Protein AF-0000000071368408 (afdb_homodimer)

Organism: Carassius auratus (NCBI:txid7957)

Secondary structure (DSSP, 8-state):
-------------------HHHHHHHHHHHHHHHTT-S-----GGG-EEEEETTT--EEEEGGGEEEEEGGGTEEEES---TTEEEEEEEEEE-SGGGTTEEEEEEEETTT--EEEEEEEE--GGGGGGBTSEEEEGGGEEEEETTTTEEEEGGG-----SSS---HHHHHHHHHHHHHHHHHHHHHHHHHHHHHH-/-------------------HHHHHHHHHHHHHHHTT-S-----GGG-EEEEETTT--EEEEGGGEEEEEGGGTEEEES---TTEEEEEEEEEE-SGGGTTEEEEEEEETTT--EEEEEEEE--GGGGGGBTSEEEEGGGEEEEETTTTEEEEGGG-----SSS---HHHHHHHHHHHHHHHHHHHHHHHHHHHHHH-

Nearest PDB structures (foldseek):
  7sfz-assembly1_A  TM=9.443E-01  e=4.362E-08  Homo sapiens
  7sfz-assembly2_C  TM=9.303E-01  e=8.200E-08  Homo sapiens
  7sfz-assembly3_E  TM=9.401E-01  e=2.053E-07  Homo sapiens
  7tny-assembly1_A  TM=5.990E-01  e=5.970E-04  Homo sapiens
  5jbg-assembly1_A  TM=5.784E-01  e=4.710E-03  Gallus gallus

InterPro domains:
  IPR004910 Yippee/Mis18/Cereblon [PF03226] (48-154)
  IPR034752 Mis18 domain [PS51793] (47-145)

pLDDT: mean 78.86, std 23.06, range [21.53, 98.81]

Solvent-accessible surface area (backbone atoms only — not comparable to full-atom values): 21659 Å² total; per-residue (Å²): 135,84,78,76,75,76,73,69,76,75,75,73,74,72,76,64,76,87,62,68,63,58,45,47,52,46,34,53,38,47,47,29,54,70,67,61,64,50,79,59,83,77,63,52,61,73,34,32,38,32,18,34,59,88,48,32,42,60,38,34,42,50,87,27,40,53,17,54,41,76,93,72,43,21,37,33,24,80,46,64,24,88,41,50,39,72,46,85,62,76,40,74,31,83,61,71,97,48,37,68,18,31,28,24,49,22,24,34,64,80,72,61,46,78,42,34,37,32,34,72,43,54,48,78,87,48,48,73,50,46,79,29,42,31,37,35,22,86,46,28,29,25,40,31,60,68,77,58,43,76,41,55,35,69,80,54,83,54,59,54,60,56,68,79,64,44,64,66,54,44,49,52,50,41,49,54,48,49,52,51,44,51,52,45,52,53,50,44,50,54,50,55,53,51,73,71,96,135,83,78,76,75,77,72,68,76,75,74,73,73,72,76,64,76,88,62,69,60,57,47,47,50,45,34,52,39,48,46,28,54,71,66,63,64,49,79,61,84,77,64,53,60,73,31,32,39,31,18,35,60,88,48,32,41,60,38,34,41,52,89,27,41,56,18,54,40,75,95,73,44,22,37,33,24,79,48,63,22,89,41,49,40,75,45,85,62,78,42,74,33,83,60,71,97,50,38,67,18,31,29,24,48,23,25,33,66,80,73,61,46,78,42,33,37,32,34,72,44,54,48,76,87,48,48,72,50,45,79,30,42,32,36,35,22,87,46,26,31,27,41,30,60,67,77,58,43,76,40,56,34,68,79,53,83,54,59,53,61,62,60,79,64,44,65,67,55,44,50,52,50,42,49,55,49,50,52,51,44,50,53,43,52,53,50,45,51,54,51,54,52,51,71,71,95

Structure (mmCIF, N/CA/C/O backbone):
data_AF-0000000071368408-model_v1
#
loop_
_entity.id
_entity.type
_entity.pdbx_description
1 polymer 'Protein Mis18-beta-like'
#
loop_
_atom_site.group_PDB
_atom_site.id
_atom_site.type_symbol
_atom_site.label_atom_id
_atom_site.label_alt_id
_atom_site.label_comp_id
_atom_site.label_asym_id
_atom_site.label_entity_id
_atom_site.label_seq_id
_atom_site.pdbx_PDB_ins_code
_atom_site.Cartn_x
_atom_site.Cartn_y
_atom_site.Cartn_z
_atom_site.occupancy
_atom_site.B_iso_or_equiv
_atom_site.auth_seq_id
_atom_site.auth_comp_id
_atom_site.auth_asym_id
_atom_site.auth_atom_id
_atom_site.pdbx_PDB_model_num
ATOM 1 N N . MET A 1 1 ? 23.359 -51.781 34 1 26.75 1 MET A N 1
ATOM 2 C CA . MET A 1 1 ? 22.469 -50.625 33.812 1 26.75 1 MET A CA 1
ATOM 3 C C . MET A 1 1 ? 22.125 -50.438 32.344 1 26.75 1 MET A C 1
ATOM 5 O O . MET A 1 1 ? 23.016 -50.219 31.516 1 26.75 1 MET A O 1
ATOM 9 N N . SER A 1 2 ? 21.125 -51.125 31.891 1 25.2 2 SER A N 1
ATOM 10 C CA . SER A 1 2 ? 20.625 -51.438 30.562 1 25.2 2 SER A CA 1
ATOM 11 C C . SER A 1 2 ? 20.188 -50.188 29.812 1 25.2 2 SER A C 1
ATOM 13 O O . SER A 1 2 ? 19.438 -49.375 30.359 1 25.2 2 SER A O 1
ATOM 15 N N . ASN A 1 3 ? 21.078 -49.688 29 1 25.66 3 ASN A N 1
ATOM 16 C CA . ASN A 1 3 ? 21.031 -48.531 28.125 1 25.66 3 ASN A CA 1
ATOM 17 C C . ASN A 1 3 ? 19.828 -48.594 27.172 1 25.66 3 ASN A C 1
ATOM 19 O O . ASN A 1 3 ? 19.781 -49.438 26.297 1 25.66 3 ASN A O 1
ATOM 23 N N . SER A 1 4 ? 18.672 -48.469 27.672 1 25.7 4 SER A N 1
ATOM 24 C CA . SER A 1 4 ? 17.453 -48.562 26.875 1 25.7 4 SER A CA 1
ATOM 25 C C . SER A 1 4 ? 17.469 -47.625 25.688 1 25.7 4 SER A C 1
ATOM 27 O O . SER A 1 4 ? 17.859 -46.469 25.812 1 25.7 4 SER A O 1
ATOM 29 N N . THR A 1 5 ? 17.734 -48.156 24.531 1 21.59 5 THR A N 1
ATOM 30 C CA . THR A 1 5 ? 17.734 -47.719 23.141 1 21.59 5 THR A CA 1
ATOM 31 C C . THR A 1 5 ? 16.438 -47 22.797 1 21.59 5 THR A C 1
ATOM 33 O O . THR A 1 5 ? 15.375 -47.594 22.75 1 21.59 5 THR A O 1
ATOM 36 N N . ARG A 1 6 ? 16.188 -45.906 23.469 1 26.97 6 ARG A N 1
ATOM 37 C CA . ARG A 1 6 ? 14.969 -45.156 23.125 1 26.97 6 ARG A CA 1
ATOM 38 C C . ARG A 1 6 ? 14.82 -45.031 21.625 1 26.97 6 ARG A C 1
ATOM 40 O O . ARG A 1 6 ? 15.68 -44.469 20.953 1 26.97 6 ARG A O 1
ATOM 47 N N . SER A 1 7 ? 14.383 -46.062 20.922 1 22.02 7 SER A N 1
ATOM 48 C CA . SER A 1 7 ? 14.133 -46.156 19.484 1 22.02 7 SER A CA 1
ATOM 49 C C . SER A 1 7 ? 13.289 -44.969 19.016 1 22.02 7 SER A C 1
ATOM 51 O O . SER A 1 7 ? 12.203 -44.719 19.547 1 22.02 7 SER A O 1
ATOM 53 N N . PHE A 1 8 ? 13.898 -43.938 18.766 1 23.44 8 PHE A N 1
ATOM 54 C CA . PHE A 1 8 ? 13.211 -42.75 18.25 1 23.44 8 PHE A CA 1
ATOM 55 C C . PHE A 1 8 ? 12.422 -43.125 16.984 1 23.44 8 PHE A C 1
ATOM 57 O O . PHE A 1 8 ? 12.938 -43.781 16.094 1 23.44 8 PHE A O 1
ATOM 64 N N . PRO A 1 9 ? 11.148 -43.375 17.125 1 24.62 9 PRO A N 1
ATOM 65 C CA . PRO A 1 9 ? 10.391 -43.781 15.945 1 24.62 9 PRO A CA 1
ATOM 66 C C . PRO A 1 9 ? 10.688 -42.906 14.727 1 24.62 9 PRO A C 1
ATOM 68 O O . PRO A 1 9 ? 11.023 -41.719 14.883 1 24.62 9 PRO A O 1
ATOM 71 N N . GLU A 1 10 ? 11.352 -43.469 13.75 1 22.92 10 GLU A N 1
ATOM 72 C CA . GLU A 1 10 ? 11.609 -42.906 12.43 1 22.92 10 GLU A CA 1
ATOM 73 C C . GLU A 1 10 ? 10.344 -42.312 11.836 1 22.92 10 GLU A C 1
ATOM 75 O O . GLU A 1 10 ? 9.352 -43 11.609 1 22.92 10 GLU A O 1
ATOM 80 N N . ILE A 1 11 ? 9.922 -41.281 12.344 1 25.25 11 ILE A N 1
ATOM 81 C CA . ILE A 1 11 ? 8.805 -40.594 11.68 1 25.25 11 ILE A CA 1
ATOM 82 C C . ILE A 1 11 ? 9.102 -40.469 10.188 1 25.25 11 ILE A C 1
ATOM 84 O O . ILE A 1 11 ? 10.023 -39.75 9.789 1 25.25 11 ILE A O 1
ATOM 88 N N . SER A 1 12 ? 9.125 -41.594 9.453 1 22.86 12 SER A N 1
ATOM 89 C CA . SER A 1 12 ? 9.18 -41.562 7.996 1 22.86 12 SER A CA 1
ATOM 90 C C . SER A 1 12 ? 8.305 -40.469 7.422 1 22.86 12 SER A C 1
ATOM 92 O O . SER A 1 12 ? 7.09 -40.469 7.629 1 22.86 12 SER A O 1
ATOM 94 N N . TYR A 1 13 ? 8.766 -39.375 7.449 1 22.16 13 TYR A N 1
ATOM 95 C CA . TYR A 1 13 ? 8.125 -38.25 6.762 1 22.16 13 TYR A CA 1
ATOM 96 C C . TYR A 1 13 ? 7.781 -38.625 5.324 1 22.16 13 TYR A C 1
ATOM 98 O O . TYR A 1 13 ? 8.672 -38.75 4.48 1 22.16 13 TYR A O 1
ATOM 106 N N . VAL A 1 14 ? 6.91 -39.594 5.094 1 26.41 14 VAL A N 1
ATOM 107 C CA . VAL A 1 14 ? 6.379 -39.844 3.756 1 26.41 14 VAL A CA 1
ATOM 108 C C . VAL A 1 14 ? 5.98 -38.5 3.119 1 26.41 14 VAL A C 1
ATOM 110 O O . VAL A 1 14 ? 5.105 -37.812 3.627 1 26.41 14 VAL A O 1
ATOM 113 N N . ILE A 1 15 ? 6.859 -37.75 2.652 1 27.84 15 ILE A N 1
ATOM 114 C CA . ILE A 1 15 ? 6.676 -36.688 1.694 1 27.84 15 ILE A CA 1
ATOM 115 C C . ILE A 1 15 ? 5.625 -37.062 0.66 1 27.84 15 ILE A C 1
ATOM 117 O O . ILE A 1 15 ? 5.867 -37.938 -0.178 1 27.84 15 ILE A O 1
ATOM 121 N N . GLY A 1 16 ? 4.438 -37.375 1.048 1 26.55 16 GLY A N 1
ATOM 122 C CA . GLY A 1 16 ? 3.408 -37.75 0.092 1 26.55 16 GLY A CA 1
ATOM 123 C C . GLY A 1 16 ? 3.369 -36.875 -1.131 1 26.55 16 GLY A C 1
ATOM 124 O O . GLY A 1 16 ? 3.922 -35.781 -1.117 1 26.55 16 GLY A O 1
ATOM 125 N N . PRO A 1 17 ? 3.096 -37.438 -2.381 1 30.09 17 PRO A N 1
ATOM 126 C CA . PRO A 1 17 ? 3.068 -36.781 -3.689 1 30.09 17 PRO A CA 1
ATOM 127 C C . PRO A 1 17 ? 2.455 -35.375 -3.633 1 30.09 17 PRO A C 1
ATOM 129 O O . PRO A 1 17 ? 1.68 -35.062 -2.721 1 30.09 17 PRO A O 1
ATOM 132 N N . CYS A 1 18 ? 3.037 -34.25 -3.869 1 34.28 18 CYS A N 1
ATOM 133 C CA . CYS A 1 18 ? 2.494 -32.906 -4.16 1 34.28 18 CYS A CA 1
ATOM 134 C C . CYS A 1 18 ? 1.058 -33 -4.656 1 34.28 18 CYS A C 1
ATOM 136 O O . CYS A 1 18 ? 0.798 -33.594 -5.711 1 34.28 18 CYS A O 1
ATOM 138 N N . ASP A 1 19 ? -0.09 -33.188 -3.926 1 36.44 19 ASP A N 1
ATOM 139 C CA . ASP A 1 19 ? -1.472 -33.625 -4.109 1 36.44 19 ASP A CA 1
ATOM 140 C C . ASP A 1 19 ? -2.152 -32.844 -5.223 1 36.44 19 ASP A C 1
ATOM 142 O O . ASP A 1 19 ? -2.031 -31.609 -5.277 1 36.44 19 ASP A O 1
ATOM 146 N N . SER A 1 20 ? -2.42 -33.219 -6.605 1 43.31 20 SER A N 1
ATOM 147 C CA . SER A 1 20 ? -3.223 -32.875 -7.781 1 43.31 20 SER A CA 1
ATOM 148 C C . SER A 1 20 ? -4.414 -32.031 -7.406 1 43.31 20 SER A C 1
ATOM 150 O O . SER A 1 20 ? -4.816 -31.141 -8.172 1 43.31 20 SER A O 1
ATOM 152 N N . THR A 1 21 ? -4.836 -32.188 -6.199 1 45.88 21 THR A N 1
ATOM 153 C CA . THR A 1 21 ? -6.074 -31.516 -5.836 1 45.88 21 THR A CA 1
ATOM 154 C C . THR A 1 21 ? -5.828 -30.031 -5.605 1 45.88 21 THR A C 1
ATOM 156 O O . THR A 1 21 ? -6.672 -29.188 -5.941 1 45.88 21 THR A O 1
ATOM 159 N N . GLN A 1 22 ? -4.688 -29.75 -5.004 1 48.91 22 GLN A N 1
ATOM 160 C CA . GLN A 1 22 ? -4.469 -28.328 -4.727 1 48.91 22 GLN A CA 1
ATOM 161 C C . GLN A 1 22 ? -4.227 -27.547 -6.012 1 48.91 22 GLN A C 1
ATOM 163 O O . GLN A 1 22 ? -4.734 -26.438 -6.176 1 48.91 22 GLN A O 1
ATOM 168 N N . ILE A 1 23 ? -3.461 -28.188 -6.926 1 51.56 23 ILE A N 1
ATOM 169 C CA . ILE A 1 23 ? -3.184 -27.5 -8.18 1 51.56 23 ILE A CA 1
ATOM 170 C C . ILE A 1 23 ? -4.473 -27.344 -8.984 1 51.56 23 ILE A C 1
ATOM 172 O O . ILE A 1 23 ? -4.711 -26.312 -9.594 1 51.56 23 ILE A O 1
ATOM 176 N N . SER A 1 24 ? -5.215 -28.469 -8.883 1 54.53 24 SER A N 1
ATOM 177 C CA . SER A 1 24 ? -6.477 -28.359 -9.609 1 54.53 24 SER A CA 1
ATOM 178 C C . SER A 1 24 ? -7.32 -27.203 -9.07 1 54.53 24 SER A C 1
ATOM 180 O O . SER A 1 24 ? -7.922 -26.453 -9.844 1 54.53 24 SER A O 1
ATOM 182 N N . SER A 1 25 ? -7.258 -27.156 -7.734 1 58.44 25 SER A N 1
ATOM 183 C CA . SER A 1 25 ? -8.055 -26.094 -7.141 1 58.44 25 SER A CA 1
ATOM 184 C C . SER A 1 25 ? -7.484 -24.719 -7.496 1 58.44 25 SER A C 1
ATOM 186 O O . SER A 1 25 ? -8.234 -23.781 -7.797 1 58.44 25 SER A O 1
ATOM 188 N N . ILE A 1 26 ? -6.203 -24.703 -7.637 1 61.28 26 ILE A N 1
ATOM 189 C CA . ILE A 1 26 ? -5.574 -23.438 -8 1 61.28 26 ILE A CA 1
ATOM 190 C C . ILE A 1 26 ? -5.855 -23.125 -9.469 1 61.28 26 ILE A C 1
ATOM 192 O O . ILE A 1 26 ? -6.191 -22 -9.82 1 61.28 26 ILE A O 1
ATOM 196 N N . ALA A 1 27 ? -5.789 -24.234 -10.258 1 62.28 27 ALA A N 1
ATOM 197 C CA . ALA A 1 27 ? -6.059 -24.062 -11.68 1 62.28 27 ALA A CA 1
ATOM 198 C C . ALA A 1 27 ? -7.469 -23.547 -11.914 1 62.28 27 ALA A C 1
ATOM 200 O O . ALA A 1 27 ? -7.68 -22.641 -12.734 1 62.28 27 ALA A O 1
ATOM 201 N N . ASP A 1 28 ? -8.32 -24.141 -11.211 1 62.59 28 ASP A N 1
ATOM 202 C CA . ASP A 1 28 ? -9.711 -23.719 -11.375 1 62.59 28 ASP A CA 1
ATOM 203 C C . ASP A 1 28 ? -9.922 -22.281 -10.922 1 62.59 28 ASP A C 1
ATOM 205 O O . ASP A 1 28 ? -10.633 -21.516 -11.562 1 62.59 28 ASP A O 1
ATOM 209 N N . GLN A 1 29 ? -9.211 -22 -9.914 1 61.94 29 GLN A N 1
ATOM 210 C CA . GLN A 1 29 ? -9.328 -20.656 -9.375 1 61.94 29 GLN A CA 1
ATOM 211 C C . GLN A 1 29 ? -8.664 -19.625 -10.297 1 61.94 29 GLN A C 1
ATOM 213 O O . GLN A 1 29 ? -9.227 -18.562 -10.555 1 61.94 29 GLN A O 1
ATOM 218 N N . LEU A 1 30 ? -7.688 -20.078 -10.781 1 65.38 30 LEU A N 1
ATOM 219 C CA . LEU A 1 30 ? -6.953 -19.203 -11.68 1 65.38 30 LEU A CA 1
ATOM 220 C C . LEU A 1 30 ? -7.711 -18.984 -12.984 1 65.38 30 LEU A C 1
ATOM 222 O O . LEU A 1 30 ? -7.738 -17.875 -13.516 1 65.38 30 LEU A O 1
ATOM 226 N N . ARG A 1 31 ? -8.289 -20.047 -13.305 1 62.97 31 ARG A N 1
ATOM 227 C CA . ARG A 1 31 ? -9.117 -19.938 -14.5 1 62.97 31 ARG A CA 1
ATOM 228 C C . ARG A 1 31 ? -10.297 -19 -14.25 1 62.97 31 ARG A C 1
ATOM 230 O O . ARG A 1 31 ? -10.648 -18.188 -15.109 1 62.97 31 ARG A O 1
ATOM 237 N N . ALA A 1 32 ? -10.805 -19.109 -13.102 1 61.5 32 ALA A N 1
ATOM 238 C CA . ALA A 1 32 ? -11.945 -18.266 -12.766 1 61.5 32 ALA A CA 1
ATOM 239 C C . ALA A 1 32 ? -11.539 -16.797 -12.695 1 61.5 32 ALA A C 1
ATOM 241 O O . ALA A 1 32 ? -12.281 -15.914 -13.148 1 61.5 32 ALA A O 1
ATOM 242 N N . VAL A 1 33 ? -10.391 -16.562 -12.195 1 60.81 33 VAL A N 1
ATOM 243 C CA . VAL A 1 33 ? -9.875 -15.195 -12.094 1 60.81 33 VAL A CA 1
ATOM 244 C C . VAL A 1 33 ? -9.539 -14.664 -13.484 1 60.81 33 VAL A C 1
ATOM 246 O O . VAL A 1 33 ? -9.875 -13.531 -13.82 1 60.81 33 VAL A O 1
ATOM 249 N N . LYS A 1 34 ? -9.047 -15.539 -14.203 1 57.88 34 LYS A N 1
ATOM 250 C CA . LYS A 1 34 ? -8.656 -15.141 -15.547 1 57.88 34 LYS A CA 1
ATOM 251 C C . LYS A 1 34 ? -9.883 -14.867 -16.422 1 57.88 34 LYS A C 1
ATOM 253 O O . LYS A 1 34 ? -9.867 -13.953 -17.25 1 57.88 34 LYS A O 1
ATOM 258 N N . ASP A 1 35 ? -10.844 -15.641 -16.188 1 57.38 35 ASP A N 1
ATOM 259 C CA . ASP A 1 35 ? -12.039 -15.516 -17.016 1 57.38 35 ASP A CA 1
ATOM 260 C C . ASP A 1 35 ? -12.961 -14.422 -16.484 1 57.38 35 ASP A C 1
ATOM 262 O O . ASP A 1 35 ? -14 -14.141 -17.078 1 57.38 35 ASP A O 1
ATOM 266 N N . GLY A 1 36 ? -12.5 -13.766 -15.477 1 51.91 36 GLY A N 1
ATOM 267 C CA . GLY A 1 36 ? -13.32 -12.695 -14.938 1 51.91 36 GLY A CA 1
ATOM 268 C C . GLY A 1 36 ? -14.594 -13.188 -14.273 1 51.91 36 GLY A C 1
ATOM 269 O O . GLY A 1 36 ? -15.547 -12.43 -14.094 1 51.91 36 GLY A O 1
ATOM 270 N N . GLU A 1 37 ? -14.734 -14.406 -14.203 1 53.28 37 GLU A N 1
ATOM 271 C CA . GLU A 1 37 ? -15.945 -14.984 -13.633 1 53.28 37 GLU A CA 1
ATOM 272 C C . GLU A 1 37 ? -15.953 -14.867 -12.117 1 53.28 37 GLU A C 1
ATOM 274 O O . GLU A 1 37 ? -17.016 -14.852 -11.492 1 53.28 37 GLU A O 1
ATOM 279 N N . ALA A 1 38 ? -14.836 -14.938 -11.594 1 48.28 38 ALA A N 1
ATOM 280 C CA . ALA A 1 38 ? -14.797 -14.945 -10.133 1 48.28 38 ALA A CA 1
ATOM 281 C C . ALA A 1 38 ? -14.969 -13.539 -9.57 1 48.28 38 ALA A C 1
ATOM 283 O O . ALA A 1 38 ? -14.273 -12.609 -9.984 1 48.28 38 ALA A O 1
ATOM 284 N N . CYS A 1 39 ? -16.25 -13.188 -9.219 1 48.72 39 CYS A N 1
ATOM 285 C CA . CYS A 1 39 ? -16.5 -11.93 -8.539 1 48.72 39 CYS A CA 1
ATOM 286 C C . CYS A 1 39 ? -15.656 -11.805 -7.273 1 48.72 39 CYS A C 1
ATOM 288 O O . CYS A 1 39 ? -15.797 -12.602 -6.348 1 48.72 39 CYS A O 1
ATOM 290 N N . THR A 1 40 ? -14.445 -11.492 -7.406 1 55.38 40 THR A N 1
ATOM 291 C CA . THR A 1 40 ? -13.602 -11.406 -6.223 1 55.38 40 THR A CA 1
ATOM 292 C C . THR A 1 40 ? -13.883 -10.125 -5.449 1 55.38 40 THR A C 1
ATOM 294 O O . THR A 1 40 ? -13.922 -9.039 -6.031 1 55.38 40 THR A O 1
ATOM 297 N N . VAL A 1 41 ? -14.797 -10.273 -4.395 1 62 41 VAL A N 1
ATOM 298 C CA . VAL A 1 41 ? -14.914 -9.156 -3.459 1 62 41 VAL A CA 1
ATOM 299 C C . VAL A 1 41 ? -13.531 -8.766 -2.947 1 62 41 VAL A C 1
ATOM 301 O O . VAL A 1 41 ? -12.797 -9.602 -2.428 1 62 41 VAL A O 1
ATOM 304 N N . ILE A 1 42 ? -13.18 -7.648 -3.426 1 68 42 ILE A N 1
ATOM 305 C CA . ILE A 1 42 ? -11.883 -7.152 -2.984 1 68 42 ILE A CA 1
ATOM 306 C C . ILE A 1 42 ? -12.039 -6.387 -1.673 1 68 42 ILE A C 1
ATOM 308 O O . ILE A 1 42 ? -12.883 -5.492 -1.567 1 68 42 ILE A O 1
ATOM 312 N N . ASP A 1 43 ? -11.484 -6.883 -0.645 1 69.5 43 ASP A N 1
ATOM 313 C CA . ASP A 1 43 ? -11.367 -6.113 0.592 1 69.5 43 ASP A CA 1
ATOM 314 C C . ASP A 1 43 ? -10.102 -5.266 0.593 1 69.5 43 ASP A C 1
ATOM 316 O O . ASP A 1 43 ? -9.023 -5.746 0.95 1 69.5 43 ASP A O 1
ATOM 320 N N . PHE A 1 44 ? -10.219 -4.062 0.284 1 74.94 44 PHE A N 1
ATOM 321 C CA . PHE A 1 44 ? -9.094 -3.141 0.154 1 74.94 44 PHE A CA 1
ATOM 322 C C . PHE A 1 44 ? -8.469 -2.855 1.514 1 74.94 44 PHE A C 1
ATOM 324 O O . PHE A 1 44 ? -7.305 -2.463 1.597 1 74.94 44 PHE A O 1
ATOM 331 N N . ARG A 1 45 ? -9.156 -3.035 2.611 1 74.38 45 ARG A N 1
ATOM 332 C CA . ARG A 1 45 ? -8.672 -2.771 3.963 1 74.38 45 ARG A CA 1
ATOM 333 C C . ARG A 1 45 ? -7.496 -3.68 4.305 1 74.38 45 ARG A C 1
ATOM 335 O O . ARG A 1 45 ? -6.613 -3.295 5.074 1 74.38 45 ARG A O 1
ATOM 342 N N . ASN A 1 46 ? -7.574 -4.852 3.654 1 83.12 46 ASN A N 1
ATOM 343 C CA . ASN A 1 46 ? -6.559 -5.848 3.965 1 83.12 46 ASN A CA 1
ATOM 344 C C . ASN A 1 46 ? -5.488 -5.918 2.879 1 83.12 46 ASN A C 1
ATOM 346 O O . ASN A 1 46 ? -4.746 -6.898 2.795 1 83.12 46 ASN A O 1
ATOM 350 N N . CYS A 1 47 ? -5.328 -4.852 2.191 1 91 47 CYS A N 1
ATOM 351 C CA . CYS A 1 47 ? -4.348 -4.832 1.113 1 91 47 CYS A CA 1
ATOM 352 C C . CYS A 1 47 ? -2.934 -4.711 1.666 1 91 47 CYS A C 1
ATOM 354 O O . CYS A 1 47 ? -2.73 -4.152 2.744 1 91 47 CYS A O 1
ATOM 356 N N . SER A 1 48 ? -2.035 -5.34 0.963 1 95.81 48 SER A N 1
ATOM 357 C CA . SER A 1 48 ? -0.615 -5.242 1.285 1 95.81 48 SER A CA 1
ATOM 358 C C . SER A 1 48 ? 0.211 -4.91 0.048 1 95.81 48 SER A C 1
ATOM 360 O O . SER A 1 48 ? -0.206 -5.191 -1.078 1 95.81 48 SER A O 1
ATOM 362 N N . VAL A 1 49 ? 1.297 -4.211 0.322 1 98.06 49 VAL A N 1
ATOM 363 C CA . VAL A 1 49 ? 2.254 -3.885 -0.731 1 98.06 49 VAL A CA 1
ATOM 364 C C . VAL A 1 49 ? 3.482 -4.785 -0.608 1 98.06 49 VAL A C 1
ATOM 366 O O . VAL A 1 49 ? 4.016 -4.973 0.488 1 98.06 49 VAL A O 1
ATOM 369 N N . LEU A 1 50 ? 3.908 -5.391 -1.724 1 98.75 50 LEU A N 1
ATOM 370 C CA . LEU A 1 50 ? 5.051 -6.297 -1.776 1 98.75 50 LEU A CA 1
ATOM 371 C C . LEU A 1 50 ? 6.328 -5.543 -2.117 1 98.75 50 LEU A C 1
ATOM 373 O O . LEU A 1 50 ? 6.418 -4.902 -3.166 1 98.75 50 LEU A O 1
ATOM 377 N N . GLN A 1 51 ? 7.297 -5.734 -1.212 1 98.75 51 GLN A N 1
ATOM 378 C CA . GLN A 1 51 ? 8.547 -5 -1.383 1 98.75 51 GLN A CA 1
ATOM 379 C C . GLN A 1 51 ? 9.742 -5.949 -1.43 1 98.75 51 GLN A C 1
ATOM 381 O O . GLN A 1 51 ? 9.766 -6.953 -0.715 1 98.75 51 GLN A O 1
ATOM 386 N N . CYS A 1 52 ? 10.703 -5.566 -2.281 1 98.69 52 CYS A N 1
ATOM 387 C CA . CYS A 1 52 ? 11.984 -6.25 -2.268 1 98.69 52 CYS A CA 1
ATOM 388 C C . CYS A 1 52 ? 12.633 -6.172 -0.891 1 98.69 52 CYS A C 1
ATOM 390 O O . CYS A 1 52 ? 12.758 -5.086 -0.319 1 98.69 52 CYS A O 1
ATOM 392 N N . MET A 1 53 ? 13.102 -7.281 -0.477 1 98.06 53 MET A N 1
ATOM 393 C CA . MET A 1 53 ? 13.656 -7.32 0.872 1 98.06 53 MET A CA 1
ATOM 394 C C . MET A 1 53 ? 14.992 -6.582 0.93 1 98.06 53 MET A C 1
ATOM 396 O O . MET A 1 53 ? 15.359 -6.043 1.975 1 98.06 53 MET A O 1
ATOM 400 N N . THR A 1 54 ? 15.688 -6.531 -0.137 1 97.56 54 THR A N 1
ATOM 401 C CA . THR A 1 54 ? 17.031 -5.969 -0.181 1 97.56 54 THR A CA 1
ATOM 402 C C . THR A 1 54 ? 16.984 -4.449 -0.288 1 97.56 54 THR A C 1
ATOM 404 O O . THR A 1 54 ? 17.734 -3.748 0.386 1 97.56 54 THR A O 1
ATOM 407 N N . CYS A 1 55 ? 16.016 -3.914 -1.048 1 97.81 55 CYS A N 1
ATOM 408 C CA . CYS A 1 55 ? 16.125 -2.49 -1.342 1 97.81 55 CYS A CA 1
ATOM 409 C C . CYS A 1 55 ? 14.773 -1.796 -1.187 1 97.81 55 CYS A C 1
ATOM 411 O O . CYS A 1 55 ? 14.641 -0.609 -1.49 1 97.81 55 CYS A O 1
ATOM 413 N N . ASN A 1 56 ? 13.773 -2.455 -0.828 1 98.19 56 ASN A N 1
ATOM 414 C CA . ASN A 1 56 ? 12.438 -1.966 -0.504 1 98.19 56 ASN A CA 1
ATOM 415 C C . ASN A 1 56 ? 11.688 -1.503 -1.753 1 98.19 56 ASN A C 1
ATOM 417 O O . ASN A 1 56 ? 10.602 -0.94 -1.656 1 98.19 56 ASN A O 1
ATOM 421 N N . THR A 1 57 ? 12.219 -1.763 -2.939 1 98.25 57 THR A N 1
ATOM 422 C CA . THR A 1 57 ? 11.492 -1.469 -4.168 1 98.25 57 THR A CA 1
ATOM 423 C C . THR A 1 57 ? 10.141 -2.186 -4.18 1 98.25 57 THR A C 1
ATOM 425 O O . THR A 1 57 ? 10.055 -3.354 -3.799 1 98.25 57 THR A O 1
ATOM 428 N N . VAL A 1 58 ? 9.094 -1.426 -4.535 1 98.69 58 VAL A N 1
ATOM 429 C CA . VAL A 1 58 ? 7.773 -2.045 -4.621 1 98.69 58 VAL A CA 1
ATOM 430 C C . VAL A 1 58 ? 7.711 -2.959 -5.844 1 98.69 58 VAL A C 1
ATOM 432 O O . VAL A 1 58 ? 7.969 -2.523 -6.969 1 98.69 58 VAL A O 1
ATOM 435 N N . LEU A 1 59 ? 7.289 -4.215 -5.617 1 98.75 59 LEU A N 1
ATOM 436 C CA . LEU A 1 59 ? 7.242 -5.219 -6.672 1 98.75 59 LEU A CA 1
ATOM 437 C C . LEU A 1 59 ? 5.809 -5.465 -7.129 1 98.75 59 LEU A C 1
ATOM 439 O O . LEU A 1 59 ? 5.578 -5.992 -8.219 1 98.75 59 LEU A O 1
ATOM 443 N N . GLY A 1 60 ? 4.926 -5.164 -6.309 1 98 60 GLY A N 1
ATOM 444 C CA . GLY A 1 60 ? 3.5 -5.359 -6.531 1 98 60 GLY A CA 1
ATOM 445 C C . GLY A 1 60 ? 2.668 -5.133 -5.281 1 98 60 GLY A C 1
ATOM 446 O O . GLY A 1 60 ? 3.129 -4.504 -4.324 1 98 60 GLY A O 1
ATOM 447 N N . ASP A 1 61 ? 1.399 -5.555 -5.375 1 96.25 61 ASP A N 1
ATOM 448 C CA . ASP A 1 61 ? 0.505 -5.504 -4.223 1 96.25 61 ASP A CA 1
ATOM 449 C C . ASP A 1 61 ? -0.455 -6.691 -4.219 1 96.25 61 ASP A C 1
ATOM 451 O O . ASP A 1 61 ? -0.458 -7.496 -5.152 1 96.25 61 ASP A O 1
ATOM 455 N N . SER A 1 62 ? -1.229 -6.781 -3.156 1 92.62 62 SER A N 1
ATOM 456 C CA . SER A 1 62 ? -2.047 -7.965 -2.922 1 92.62 62 SER A CA 1
ATOM 457 C C . SER A 1 62 ? -3.207 -8.039 -3.908 1 92.62 62 SER A C 1
ATOM 459 O O . SER A 1 62 ? -3.84 -9.094 -4.051 1 92.62 62 SER A O 1
ATOM 461 N N . LEU A 1 63 ? -3.533 -6.984 -4.543 1 87.88 63 LEU A N 1
ATOM 462 C CA . LEU A 1 63 ? -4.633 -7 -5.504 1 87.88 63 LEU A CA 1
ATOM 463 C C . LEU A 1 63 ? -4.289 -7.859 -6.715 1 87.88 63 LEU A C 1
ATOM 465 O O . LEU A 1 63 ? -5.184 -8.328 -7.422 1 87.88 63 LEU A O 1
ATOM 469 N N . GLY A 1 64 ? -3.014 -8.078 -6.969 1 89.69 64 GLY A N 1
ATOM 470 C CA . GLY A 1 64 ? -2.568 -8.891 -8.094 1 89.69 64 GLY A CA 1
ATOM 471 C C . GLY A 1 64 ? -2.266 -10.328 -7.703 1 89.69 64 GLY A C 1
ATOM 472 O O . GLY A 1 64 ? -1.876 -11.141 -8.547 1 89.69 64 GLY A O 1
ATOM 473 N N . ILE A 1 65 ? -2.482 -10.688 -6.453 1 91.81 65 ILE A N 1
ATOM 474 C CA . ILE A 1 65 ? -2.119 -12.016 -5.957 1 91.81 65 ILE A CA 1
ATOM 475 C C . ILE A 1 65 ? -3.271 -12.984 -6.195 1 91.81 65 ILE A C 1
ATOM 477 O O . ILE A 1 65 ? -4.434 -12.656 -5.953 1 91.81 65 ILE A O 1
ATOM 481 N N . CYS A 1 66 ? -2.836 -14.195 -6.613 1 85.38 66 CYS A N 1
ATOM 482 C CA . CYS A 1 66 ? -3.812 -15.258 -6.824 1 85.38 66 CYS A CA 1
ATOM 483 C C . CYS A 1 66 ? -3.666 -16.359 -5.773 1 85.38 66 CYS A C 1
ATOM 485 O O . CYS A 1 66 ? -4.539 -17.219 -5.641 1 85.38 66 CYS A O 1
ATOM 487 N N . GLY A 1 67 ? -2.623 -16.297 -5.109 1 90.19 67 GLY A N 1
ATOM 488 C CA . GLY A 1 67 ? -2.322 -17.328 -4.141 1 90.19 67 GLY A CA 1
ATOM 489 C C . GLY A 1 67 ? -0.836 -17.594 -3.984 1 90.19 67 GLY A C 1
ATOM 490 O O . GLY A 1 67 ? -0.017 -16.703 -4.211 1 90.19 67 GLY A O 1
ATOM 491 N N . GLU A 1 68 ? -0.632 -18.797 -3.412 1 92.19 68 GLU A N 1
ATOM 492 C CA . GLU A 1 68 ? 0.768 -19.188 -3.266 1 92.19 68 GLU A CA 1
ATOM 493 C C . GLU A 1 68 ? 0.977 -20.656 -3.639 1 92.19 68 GLU A C 1
ATOM 495 O O . GLU A 1 68 ? 0.018 -21.422 -3.699 1 92.19 68 GLU A O 1
ATOM 500 N N . VAL A 1 69 ? 2.201 -20.938 -4.012 1 90.94 69 VAL A N 1
ATOM 501 C CA . VAL A 1 69 ? 2.656 -22.312 -4.191 1 90.94 69 VAL A CA 1
ATOM 502 C C . VAL A 1 69 ? 3.596 -22.703 -3.055 1 90.94 69 VAL A C 1
ATOM 504 O O . VAL A 1 69 ? 4.801 -22.453 -3.119 1 90.94 69 VAL A O 1
ATOM 507 N N . PRO A 1 70 ? 3.061 -23.391 -2.072 1 91.19 70 PRO A N 1
ATOM 508 C CA . PRO A 1 70 ? 3.859 -23.688 -0.877 1 91.19 70 PRO A CA 1
ATOM 509 C C . PRO A 1 70 ? 5.129 -24.469 -1.193 1 91.19 70 PRO A C 1
ATOM 511 O O . PRO A 1 70 ? 6.191 -24.172 -0.638 1 91.19 70 PRO A O 1
ATOM 514 N N . SER A 1 71 ? 5.016 -25.375 -2.068 1 91.06 71 SER A N 1
ATOM 515 C CA . SER A 1 71 ? 6.16 -26.219 -2.379 1 91.06 71 SER A CA 1
ATOM 516 C C . SER A 1 71 ? 7.309 -25.406 -2.973 1 91.06 71 SER A C 1
ATOM 518 O O . SER A 1 71 ? 8.477 -25.781 -2.832 1 91.06 71 SER A O 1
ATOM 520 N N . LEU A 1 72 ? 6.996 -24.281 -3.635 1 93.94 72 LEU A N 1
ATOM 521 C CA . LEU A 1 72 ? 8.008 -23.422 -4.238 1 93.94 72 LEU A CA 1
ATOM 522 C C . LEU A 1 72 ? 8.281 -22.203 -3.359 1 93.94 72 LEU A C 1
ATOM 524 O O . LEU A 1 72 ? 9.141 -21.375 -3.684 1 93.94 72 LEU A O 1
ATOM 528 N N . GLN A 1 73 ? 7.535 -22.109 -2.273 1 96.19 73 GLN A N 1
ATOM 529 C CA . GLN A 1 73 ? 7.629 -20.938 -1.409 1 96.19 73 GLN A CA 1
ATOM 530 C C . GLN A 1 73 ? 7.5 -19.641 -2.215 1 96.19 73 GLN A C 1
ATOM 532 O O . GLN A 1 73 ? 8.305 -18.719 -2.051 1 96.19 73 GLN A O 1
ATOM 537 N N . SER A 1 74 ? 6.457 -19.703 -3.061 1 97.06 74 SER A N 1
ATOM 538 C CA . SER A 1 74 ? 6.301 -18.594 -3.986 1 97.06 74 SER A CA 1
ATOM 539 C C . SER A 1 74 ? 4.887 -18.031 -3.938 1 97.06 74 SER A C 1
ATOM 541 O O . SER A 1 74 ? 3.922 -18.766 -3.736 1 97.06 74 SER A O 1
ATOM 543 N N . ILE A 1 75 ? 4.828 -16.719 -4.09 1 97 75 ILE A N 1
ATOM 544 C CA . ILE A 1 75 ? 3.564 -16.016 -4.277 1 97 75 ILE A CA 1
ATOM 545 C C . ILE A 1 75 ? 3.199 -15.992 -5.762 1 97 75 ILE A C 1
ATOM 547 O O . ILE A 1 75 ? 4.043 -15.703 -6.613 1 97 75 ILE A O 1
ATOM 551 N N . ILE A 1 76 ? 1.943 -16.344 -6.016 1 94.81 76 ILE A N 1
ATOM 552 C CA . ILE A 1 76 ? 1.459 -16.297 -7.391 1 94.81 76 ILE A CA 1
ATOM 553 C C . ILE A 1 76 ? 0.852 -14.922 -7.672 1 94.81 76 ILE A C 1
ATOM 555 O O . ILE A 1 76 ? -0.136 -14.531 -7.043 1 94.81 76 ILE A O 1
ATOM 559 N N . CYS A 1 77 ? 1.445 -14.203 -8.641 1 94.31 77 CYS A N 1
ATOM 560 C CA . CYS A 1 77 ? 0.96 -12.867 -8.969 1 94.31 77 CYS A CA 1
ATOM 561 C C . CYS A 1 77 ? 0.554 -12.781 -10.438 1 94.31 77 CYS A C 1
ATOM 563 O O . CYS A 1 77 ? 1.304 -13.203 -11.32 1 94.31 77 CYS A O 1
ATOM 565 N N . LEU A 1 78 ? -0.602 -12.18 -10.656 1 92.25 78 LEU A N 1
AT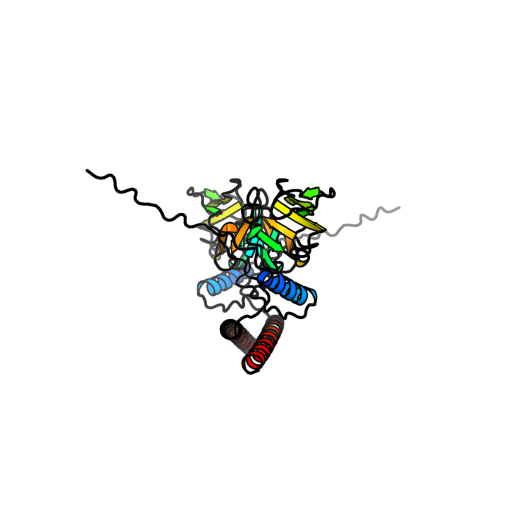OM 566 C CA . LEU A 1 78 ? -1.049 -11.867 -12.016 1 92.25 78 LEU A CA 1
ATOM 567 C C . LEU A 1 78 ? -0.394 -10.586 -12.523 1 92.25 78 LEU A C 1
ATOM 569 O O . LEU A 1 78 ? -0.149 -10.445 -13.719 1 92.25 78 LEU A O 1
ATOM 573 N N . LYS A 1 79 ? -0.167 -9.688 -11.594 1 93.5 79 LYS A N 1
ATOM 574 C CA . LYS A 1 79 ? 0.38 -8.383 -11.922 1 93.5 79 LYS A CA 1
ATOM 575 C C . LYS A 1 79 ? 1.531 -8.008 -10.992 1 93.5 79 LYS A C 1
ATOM 577 O O . LYS A 1 79 ? 1.477 -8.281 -9.789 1 93.5 79 LYS A O 1
ATOM 582 N N . VAL A 1 80 ? 2.51 -7.438 -11.57 1 97.81 80 VAL A N 1
ATOM 583 C CA . VAL A 1 80 ? 3.635 -6.863 -10.844 1 97.81 80 VAL A CA 1
ATOM 584 C C . VAL A 1 80 ? 3.922 -5.453 -11.352 1 97.81 80 VAL A C 1
ATOM 586 O O . VAL A 1 80 ? 3.346 -5.023 -12.359 1 97.81 80 VAL A O 1
ATOM 589 N N . THR A 1 81 ? 4.738 -4.73 -10.625 1 98 81 THR A N 1
ATOM 590 C CA . THR A 1 81 ? 5.098 -3.385 -11.062 1 98 81 THR A CA 1
ATOM 591 C C . THR A 1 81 ? 6.133 -3.438 -12.188 1 98 81 THR A C 1
ATOM 593 O O . THR A 1 81 ? 6.66 -4.508 -12.5 1 98 81 THR A O 1
ATOM 596 N N . GLU A 1 82 ? 6.445 -2.213 -12.742 1 97.25 82 GLU A N 1
ATOM 597 C CA . GLU A 1 82 ? 7.461 -2.09 -13.789 1 97.25 82 GLU A CA 1
ATOM 598 C C . GLU A 1 82 ? 8.859 -2.35 -13.234 1 97.25 82 GLU A C 1
ATOM 600 O O . GLU A 1 82 ? 9.805 -2.557 -13.992 1 97.25 82 GLU A O 1
ATOM 605 N N . ASP A 1 83 ? 9 -2.4 -11.977 1 98 83 ASP A N 1
ATOM 606 C CA . ASP A 1 83 ? 10.312 -2.574 -11.359 1 98 83 ASP A CA 1
ATOM 607 C C . ASP A 1 83 ? 10.664 -4.055 -11.227 1 98 83 ASP A C 1
ATOM 609 O O . ASP A 1 83 ? 11.734 -4.402 -10.719 1 98 83 ASP A O 1
ATOM 613 N N . VAL A 1 84 ? 9.789 -4.906 -11.688 1 98.62 84 VAL A N 1
ATOM 614 C CA . VAL A 1 84 ? 10.109 -6.316 -11.859 1 98.62 84 VAL A CA 1
ATOM 615 C C . VAL A 1 84 ? 10.562 -6.578 -13.289 1 98.62 84 VAL A C 1
ATOM 617 O O . VAL A 1 84 ? 9.75 -6.512 -14.227 1 98.62 84 VAL A O 1
ATOM 620 N N . ARG A 1 85 ? 11.773 -6.949 -13.375 1 98.5 85 ARG A N 1
ATOM 621 C CA . ARG A 1 85 ? 12.344 -7.16 -14.703 1 98.5 85 ARG A CA 1
ATOM 622 C C . ARG A 1 85 ? 12.367 -8.641 -15.062 1 98.5 85 ARG A C 1
ATOM 624 O O . ARG A 1 85 ? 12.781 -9.477 -14.25 1 98.5 85 ARG A O 1
ATOM 631 N N . VAL A 1 86 ? 11.938 -8.922 -16.312 1 98 86 VAL A N 1
ATOM 632 C CA . VAL A 1 86 ? 11.945 -10.281 -16.828 1 98 86 VAL A CA 1
ATOM 633 C C . VAL A 1 86 ? 13.164 -10.5 -17.703 1 98 86 VAL A C 1
ATOM 635 O O . VAL A 1 86 ? 13.32 -9.828 -18.734 1 98 86 VAL A O 1
ATOM 638 N N . HIS A 1 87 ? 13.961 -11.477 -17.281 1 96.94 87 HIS A N 1
ATOM 639 C CA . HIS A 1 87 ? 15.109 -11.797 -18.109 1 96.94 87 HIS A CA 1
ATOM 640 C C . HIS A 1 87 ? 14.68 -12.438 -19.422 1 96.94 87 HIS A C 1
ATOM 642 O O . HIS A 1 87 ? 13.789 -13.289 -19.453 1 96.94 87 HIS A O 1
ATOM 648 N N . LYS A 1 88 ? 15.398 -12.094 -20.469 1 95.19 88 LYS A N 1
ATOM 649 C CA . LYS A 1 88 ? 15.062 -12.609 -21.781 1 95.19 88 LYS A CA 1
ATOM 650 C C . LYS A 1 88 ? 15.477 -14.07 -21.922 1 95.19 88 LYS A C 1
ATOM 652 O O . LYS A 1 88 ? 14.805 -14.852 -22.609 1 95.19 88 LYS A O 1
ATOM 657 N N . LYS A 1 89 ? 16.516 -14.406 -21.25 1 96.25 89 LYS A N 1
ATOM 658 C CA . LYS A 1 89 ? 17.047 -15.758 -21.375 1 96.25 89 LYS A CA 1
ATOM 659 C C . LYS A 1 89 ? 16.109 -16.781 -20.75 1 96.25 89 LYS A C 1
ATOM 661 O O . LYS A 1 89 ? 15.656 -16.609 -19.609 1 96.25 89 LYS A O 1
ATOM 666 N N . LEU A 1 90 ? 15.852 -17.828 -21.484 1 95.88 90 LEU A N 1
ATOM 667 C CA . LEU A 1 90 ? 15.094 -18.984 -20.984 1 95.88 90 LEU A CA 1
ATOM 668 C C . LEU A 1 90 ? 16.031 -20.016 -20.375 1 95.88 90 LEU A C 1
ATOM 670 O O . LEU A 1 90 ? 17 -20.453 -21.016 1 95.88 90 LEU A O 1
ATOM 674 N N . GLU A 1 91 ? 15.719 -20.344 -19.188 1 96.44 91 GLU A N 1
ATOM 675 C CA . GLU A 1 91 ? 16.5 -21.359 -18.5 1 96.44 91 GLU A CA 1
ATOM 676 C C . GLU A 1 91 ? 15.68 -22.625 -18.266 1 96.44 91 GLU A C 1
ATOM 678 O O . GLU A 1 91 ? 14.461 -22.547 -18.094 1 96.44 91 GLU A O 1
ATOM 683 N N . MET A 1 92 ? 16.391 -23.75 -18.297 1 95.75 92 MET A N 1
ATOM 684 C CA . MET A 1 92 ? 15.727 -25.031 -18.016 1 95.75 92 MET A CA 1
ATOM 685 C C . MET A 1 92 ? 16.156 -25.594 -16.672 1 95.75 92 MET A C 1
ATOM 687 O O . MET A 1 92 ? 17.344 -25.547 -16.328 1 95.75 92 MET A O 1
ATOM 691 N N . SER A 1 93 ? 15.164 -26.031 -15.922 1 93 93 SER A N 1
ATOM 692 C CA . SER A 1 93 ? 15.453 -26.734 -14.68 1 93 93 SER A CA 1
ATOM 693 C C . SER A 1 93 ? 15.5 -28.234 -14.898 1 93 93 SER A C 1
ATOM 695 O O . SER A 1 93 ? 14.555 -28.828 -15.422 1 93 93 SER A O 1
ATOM 697 N N . LEU A 1 94 ? 16.625 -28.812 -14.438 1 90.94 94 LEU A N 1
ATOM 698 C CA . LEU A 1 94 ? 16.797 -30.25 -14.688 1 90.94 94 LEU A CA 1
ATOM 699 C C . LEU A 1 94 ? 16.484 -31.062 -13.43 1 90.94 94 LEU A C 1
ATOM 701 O O . LEU A 1 94 ? 16.25 -32.25 -13.516 1 90.94 94 LEU A O 1
ATOM 705 N N . ILE A 1 95 ? 16.547 -30.359 -12.312 1 89.88 95 ILE A N 1
ATOM 706 C CA . ILE A 1 95 ? 16.344 -31.078 -11.062 1 89.88 95 ILE A CA 1
ATOM 707 C C . ILE A 1 95 ? 15.398 -30.297 -10.156 1 89.88 95 ILE A C 1
ATOM 709 O O . ILE A 1 95 ? 15.125 -29.125 -10.414 1 89.88 95 ILE A O 1
ATOM 713 N N . GLY A 1 96 ? 14.812 -31.016 -9.289 1 90.81 96 GLY A N 1
ATOM 714 C CA . GLY A 1 96 ? 14.016 -30.359 -8.266 1 90.81 96 GLY A CA 1
ATOM 715 C C . GLY A 1 96 ? 12.555 -30.234 -8.633 1 90.81 96 GLY A C 1
ATOM 716 O O . GLY A 1 96 ? 12.055 -30.969 -9.492 1 90.81 96 GLY A O 1
ATOM 717 N N . LYS A 1 97 ? 11.914 -29.312 -7.91 1 92.56 97 LYS A N 1
ATOM 718 C CA . LYS A 1 97 ? 10.469 -29.156 -8.031 1 92.56 97 LYS A CA 1
ATOM 719 C C . LYS A 1 97 ? 10.086 -28.578 -9.391 1 92.56 97 LYS A C 1
ATOM 721 O O . LYS A 1 97 ? 8.961 -28.766 -9.859 1 92.56 97 LYS A O 1
ATOM 726 N N . LEU A 1 98 ? 11.016 -27.984 -10.055 1 94.94 98 LEU A N 1
ATOM 727 C CA . LEU A 1 98 ? 10.75 -27.359 -11.344 1 94.94 98 LEU A CA 1
ATOM 728 C C . LEU A 1 98 ? 11.398 -28.156 -12.477 1 94.94 98 LEU A C 1
ATOM 730 O O . LEU A 1 98 ? 1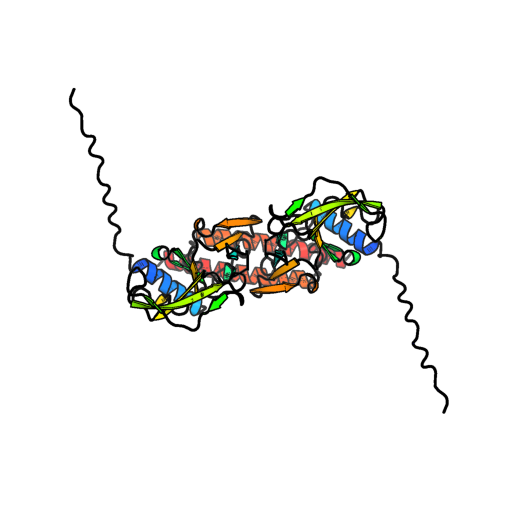1.555 -27.641 -13.594 1 94.94 98 LEU A O 1
ATOM 734 N N . ALA A 1 99 ? 11.695 -29.406 -12.141 1 94.31 99 ALA A N 1
ATOM 735 C CA . ALA A 1 99 ? 12.359 -30.219 -13.148 1 94.31 99 ALA A CA 1
ATOM 736 C C . ALA A 1 99 ? 11.539 -30.281 -14.438 1 94.31 99 ALA A C 1
ATOM 738 O O . ALA A 1 99 ? 10.312 -30.422 -14.391 1 94.31 99 ALA A O 1
ATOM 739 N N . PHE A 1 100 ? 12.336 -30.109 -15.508 1 94.75 100 PHE A N 1
ATOM 740 C CA . PHE A 1 100 ? 11.797 -30.234 -16.859 1 94.75 100 PHE A CA 1
ATOM 741 C C . PHE A 1 100 ? 10.922 -29.031 -17.203 1 94.75 100 PHE A C 1
ATOM 743 O O . PHE A 1 100 ? 10.039 -29.125 -18.062 1 94.75 100 PHE A O 1
ATOM 750 N N . SER A 1 101 ? 11.047 -28 -16.484 1 96.75 101 SER A N 1
ATOM 751 C CA . SER A 1 101 ? 10.383 -26.734 -16.797 1 96.75 101 SER A CA 1
ATOM 752 C C . SER A 1 101 ? 11.367 -25.719 -17.359 1 96.75 101 SER A C 1
ATOM 754 O O . SER A 1 101 ? 12.555 -25.75 -17.047 1 96.75 101 SER A O 1
ATOM 756 N N . THR A 1 102 ? 10.859 -24.891 -18.234 1 97.75 102 THR A N 1
ATOM 757 C CA . THR A 1 102 ? 11.617 -23.719 -18.688 1 97.75 102 THR A CA 1
ATOM 758 C C . THR A 1 102 ? 11.07 -22.453 -18.047 1 97.75 102 THR A C 1
ATOM 760 O O . THR A 1 102 ? 9.859 -22.312 -17.859 1 97.75 102 THR A O 1
ATOM 763 N N . HIS A 1 103 ? 12.016 -21.625 -17.688 1 97.88 103 HIS A N 1
ATOM 764 C CA . HIS A 1 103 ? 11.586 -20.406 -16.984 1 97.88 103 HIS A CA 1
ATOM 765 C C . HIS A 1 103 ? 12.5 -19.234 -17.328 1 97.88 103 HIS A C 1
ATOM 767 O O . HIS A 1 103 ? 13.586 -19.422 -17.859 1 97.88 103 HIS A O 1
ATOM 773 N N . GLN A 1 104 ? 11.977 -18.047 -17.109 1 98.44 104 GLN A N 1
ATOM 774 C CA . GLN A 1 104 ? 12.742 -16.797 -17.062 1 98.44 104 GLN A CA 1
ATOM 775 C C . GLN A 1 104 ? 12.898 -16.297 -15.641 1 98.44 104 GLN A C 1
ATOM 777 O O . GLN A 1 104 ? 11.977 -16.406 -14.828 1 98.44 104 GLN A O 1
ATOM 782 N N . VAL A 1 105 ? 14.07 -15.703 -15.383 1 98.38 105 VAL A N 1
ATOM 783 C CA . VAL A 1 105 ? 14.352 -15.164 -14.055 1 98.38 105 VAL A CA 1
ATOM 784 C C . VAL A 1 105 ? 13.766 -13.758 -13.945 1 98.38 105 VAL A C 1
ATOM 786 O O . VAL A 1 105 ? 13.805 -12.984 -14.898 1 98.38 105 VAL A O 1
ATOM 789 N N . LEU A 1 106 ? 13.203 -13.477 -12.75 1 98.75 106 LEU A N 1
ATOM 790 C CA . LEU A 1 106 ? 12.766 -12.133 -12.391 1 98.75 106 LEU A CA 1
ATOM 791 C C . LEU A 1 106 ? 13.781 -11.453 -11.484 1 98.75 106 LEU A C 1
ATOM 793 O O . LEU A 1 106 ? 14.203 -12.023 -10.477 1 98.75 106 LEU A O 1
ATOM 797 N N . ASP A 1 107 ? 14.133 -10.273 -11.797 1 98.69 107 ASP A N 1
ATOM 798 C CA . ASP A 1 107 ? 15 -9.539 -10.883 1 98.69 107 ASP A CA 1
ATOM 799 C C . ASP A 1 107 ? 14.375 -8.195 -10.508 1 98.69 107 ASP A C 1
ATOM 801 O O . ASP A 1 107 ? 13.484 -7.699 -11.195 1 98.69 107 ASP A O 1
ATOM 805 N N . CYS A 1 108 ? 14.781 -7.727 -9.383 1 98.62 108 CYS A N 1
ATOM 806 C CA . CYS A 1 108 ? 14.414 -6.398 -8.914 1 98.62 108 CYS A CA 1
ATOM 807 C C . CYS A 1 108 ? 15.18 -5.316 -9.664 1 98.62 108 CYS A C 1
ATOM 809 O O . CYS A 1 108 ? 16.406 -5.383 -9.773 1 98.62 108 CYS A O 1
ATOM 811 N N . ALA A 1 109 ? 14.5 -4.305 -10.109 1 98.12 109 ALA A N 1
ATOM 812 C CA . ALA A 1 109 ? 15.148 -3.242 -10.867 1 98.12 109 ALA A CA 1
ATOM 813 C C . ALA A 1 109 ? 16.016 -2.367 -9.961 1 98.12 109 ALA A C 1
ATOM 815 O O . ALA A 1 109 ? 16.953 -1.714 -10.43 1 98.12 109 ALA A O 1
ATOM 816 N N . GLY A 1 110 ? 15.633 -2.334 -8.68 1 97.31 110 GLY A N 1
ATOM 817 C CA . GLY A 1 110 ? 16.359 -1.495 -7.738 1 97.31 110 GLY A CA 1
ATOM 818 C C . GLY A 1 110 ? 17.719 -2.049 -7.371 1 97.31 110 GLY A C 1
ATOM 819 O O . GLY A 1 110 ? 18.719 -1.334 -7.43 1 97.31 110 GLY A O 1
ATOM 820 N N . CYS A 1 111 ? 17.766 -3.332 -7.074 1 98.06 111 CYS A N 1
ATOM 821 C CA . CYS A 1 111 ? 19.016 -3.889 -6.566 1 98.06 111 CYS A CA 1
ATOM 822 C C . CYS A 1 111 ? 19.531 -5 -7.477 1 98.06 111 CYS A C 1
ATOM 824 O O . CYS A 1 111 ? 20.625 -5.527 -7.262 1 98.06 111 CYS A O 1
ATOM 826 N N . HIS A 1 112 ? 18.844 -5.488 -8.375 1 98.19 112 HIS A N 1
ATOM 827 C CA . HIS A 1 112 ? 19.203 -6.449 -9.406 1 98.19 112 HIS A CA 1
ATOM 828 C C . HIS A 1 112 ? 19.266 -7.867 -8.844 1 98.19 112 HIS A C 1
ATOM 830 O O . HIS A 1 112 ? 19.75 -8.781 -9.516 1 98.19 112 HIS A O 1
ATOM 836 N N . SER A 1 113 ? 18.766 -7.98 -7.66 1 98.31 113 SER A N 1
ATOM 837 C CA . SER A 1 113 ? 18.703 -9.328 -7.117 1 98.31 113 SER A CA 1
ATOM 838 C C . SER A 1 113 ? 17.594 -10.141 -7.785 1 98.31 113 SER A C 1
ATOM 840 O O . SER A 1 113 ? 16.562 -9.586 -8.188 1 98.31 113 SER A O 1
ATOM 842 N N . ALA A 1 114 ? 17.844 -11.469 -7.914 1 98.44 114 ALA A N 1
ATOM 843 C CA . ALA A 1 114 ? 16.797 -12.367 -8.391 1 98.44 114 ALA A CA 1
ATOM 844 C C . ALA A 1 114 ? 15.695 -12.531 -7.355 1 98.44 114 ALA A C 1
ATOM 846 O O . ALA A 1 114 ? 15.969 -12.844 -6.191 1 98.44 114 ALA A O 1
ATOM 847 N N . ILE A 1 115 ? 14.438 -12.328 -7.836 1 98.81 115 ILE A N 1
ATOM 848 C CA . ILE A 1 115 ? 13.375 -12.32 -6.84 1 98.81 115 ILE A CA 1
ATOM 849 C C . ILE A 1 115 ? 12.305 -13.352 -7.211 1 98.81 115 ILE A C 1
ATOM 851 O O . ILE A 1 115 ? 11.352 -13.562 -6.461 1 98.81 115 ILE A O 1
ATOM 855 N N . GLY A 1 116 ? 12.344 -13.969 -8.383 1 98.56 116 GLY A N 1
ATOM 856 C CA . GLY A 1 116 ? 11.328 -14.93 -8.789 1 98.56 116 GLY A CA 1
ATOM 857 C C . GLY A 1 116 ? 11.531 -15.445 -10.203 1 98.56 116 GLY A C 1
ATOM 858 O O . GLY A 1 116 ? 12.648 -15.414 -10.727 1 98.56 116 GLY A O 1
ATOM 859 N N . LEU A 1 117 ? 10.453 -16.094 -10.656 1 98.31 117 LEU A N 1
ATOM 860 C CA . LEU A 1 117 ? 10.539 -16.656 -11.992 1 98.31 117 LEU A CA 1
ATOM 861 C C . LEU A 1 117 ? 9.18 -16.625 -12.688 1 98.31 117 LEU A C 1
ATOM 863 O O . LEU A 1 117 ? 8.148 -16.438 -12.031 1 98.31 117 LEU A O 1
ATOM 867 N N . VAL A 1 118 ? 9.273 -16.656 -14.031 1 98.25 118 VAL A N 1
ATOM 868 C CA . VAL A 1 118 ? 8.117 -16.953 -14.875 1 98.25 118 VAL A CA 1
ATOM 869 C C . VAL A 1 118 ? 8.312 -18.281 -15.578 1 98.25 118 VAL A C 1
ATOM 871 O O . VAL A 1 118 ? 9.336 -18.5 -16.234 1 98.25 118 VAL A O 1
ATOM 874 N N . LEU A 1 119 ? 7.266 -19.156 -15.406 1 96.94 119 LEU A N 1
ATOM 875 C CA . LEU A 1 119 ? 7.328 -20.438 -16.094 1 96.94 119 LEU A CA 1
ATOM 876 C C . LEU A 1 119 ? 6.746 -20.328 -17.5 1 96.94 119 LEU A C 1
ATOM 878 O O . LEU A 1 119 ? 5.707 -19.703 -17.703 1 96.94 119 LEU A O 1
ATOM 882 N N . HIS A 1 120 ? 7.438 -20.969 -18.406 1 97 120 HIS A N 1
ATOM 883 C CA . HIS A 1 120 ? 6.996 -20.906 -19.797 1 97 120 HIS A CA 1
ATOM 884 C C . HIS A 1 120 ? 6.555 -22.281 -20.281 1 97 120 HIS A C 1
ATOM 886 O O . HIS A 1 120 ? 5.512 -22.406 -20.938 1 97 120 HIS A O 1
ATOM 892 N N . SER A 1 121 ? 7.293 -23.312 -20.047 1 96.19 121 SER A N 1
ATOM 893 C CA . SER A 1 121 ? 6.945 -24.703 -20.297 1 96.19 121 SER A CA 1
ATOM 894 C C . SER A 1 121 ? 7.078 -25.547 -19.031 1 96.19 121 SER A C 1
ATOM 896 O O . SER A 1 121 ? 8.023 -25.375 -18.266 1 96.19 121 SER A O 1
ATOM 898 N N . THR A 1 122 ? 6.105 -26.312 -18.812 1 94.75 122 THR A N 1
ATOM 899 C CA . THR A 1 122 ? 6.078 -27.078 -17.578 1 94.75 122 THR A CA 1
ATOM 900 C C . THR A 1 122 ? 5.492 -28.469 -17.812 1 94.75 122 THR A C 1
ATOM 902 O O . THR A 1 122 ? 4.781 -28.688 -18.781 1 94.75 122 THR A O 1
ATOM 905 N N . PRO A 1 123 ? 5.859 -29.391 -16.891 1 93.31 123 PRO A N 1
ATOM 906 C CA . PRO A 1 123 ? 5.031 -30.594 -16.844 1 93.31 123 PRO A CA 1
ATOM 907 C C . PRO A 1 123 ? 3.564 -30.281 -16.531 1 93.31 123 PRO A C 1
ATOM 909 O O . PRO A 1 123 ? 3.223 -29.156 -16.203 1 93.31 123 PRO A O 1
ATOM 912 N N . GLU A 1 124 ? 2.756 -31.234 -16.609 1 89.12 124 GLU A N 1
ATOM 913 C CA . GLU A 1 124 ? 1.308 -31.062 -16.531 1 89.12 124 GLU A CA 1
ATOM 914 C C . GLU A 1 124 ? 0.893 -30.5 -15.164 1 89.12 124 GLU A C 1
ATOM 916 O O . GLU A 1 124 ? 0.03 -29.625 -15.086 1 89.12 124 GLU A O 1
ATOM 921 N N . HIS A 1 125 ? 1.49 -30.969 -14.125 1 85.5 125 HIS A N 1
ATOM 922 C CA . HIS A 1 125 ? 1.052 -30.625 -12.781 1 85.5 125 HIS A CA 1
ATOM 923 C C . HIS A 1 125 ? 1.375 -29.172 -12.445 1 85.5 125 HIS A C 1
ATOM 925 O O . HIS A 1 125 ? 0.842 -28.625 -11.477 1 85.5 125 HIS A O 1
ATOM 931 N N . LEU A 1 126 ? 2.199 -28.484 -13.281 1 91.12 126 LEU A N 1
ATOM 932 C CA . LEU A 1 126 ? 2.551 -27.094 -13.07 1 91.12 126 LEU A CA 1
ATOM 933 C C . LEU A 1 126 ? 1.979 -26.219 -14.18 1 91.12 126 LEU A C 1
ATOM 935 O O . LEU A 1 126 ? 2.211 -25 -14.195 1 91.12 126 LEU A O 1
ATOM 939 N N . SER A 1 127 ? 1.177 -26.734 -15.008 1 90.44 127 SER A N 1
ATOM 940 C CA . SER A 1 127 ? 0.729 -26.031 -16.203 1 90.44 127 SER A CA 1
ATOM 941 C C . SER A 1 127 ? -0.082 -24.781 -15.844 1 90.44 127 SER A C 1
ATOM 943 O O . SER A 1 127 ? -0.038 -23.781 -16.547 1 90.44 127 SER A O 1
ATOM 945 N N . ALA A 1 128 ? -0.748 -24.844 -14.695 1 87.56 128 ALA A N 1
ATOM 946 C CA . ALA A 1 128 ? -1.585 -23.719 -14.273 1 87.56 128 ALA A CA 1
ATOM 947 C C . ALA A 1 128 ? -0.735 -22.516 -13.906 1 87.56 128 ALA A C 1
ATOM 949 O O . ALA A 1 128 ? -1.243 -21.391 -13.828 1 87.56 128 ALA A O 1
ATOM 950 N N . LEU A 1 129 ? 0.487 -22.719 -13.688 1 91.81 129 LEU A N 1
ATOM 951 C CA . LEU A 1 129 ? 1.365 -21.641 -13.234 1 91.81 129 LEU A CA 1
ATOM 952 C C . LEU A 1 129 ? 2.074 -20.984 -14.414 1 91.81 129 LEU A C 1
ATOM 954 O O . LEU A 1 129 ? 2.82 -20.031 -14.242 1 91.81 129 LEU A O 1
ATOM 958 N N . GLN A 1 130 ? 1.796 -21.453 -15.602 1 93.81 130 GLN A N 1
ATOM 959 C CA . GLN A 1 130 ? 2.484 -20.891 -16.766 1 93.81 130 GLN A CA 1
ATOM 960 C C . GLN A 1 130 ? 2.107 -19.438 -16.984 1 93.81 130 GLN A C 1
ATOM 962 O O . GLN A 1 130 ? 0.939 -19.062 -16.859 1 93.81 130 GLN A O 1
ATOM 967 N N . ASN A 1 131 ? 3.137 -18.625 -17.266 1 94.5 131 ASN A N 1
ATOM 968 C CA . ASN A 1 131 ? 2.99 -17.219 -17.656 1 94.5 131 ASN A CA 1
ATOM 969 C C . ASN A 1 131 ? 2.5 -16.359 -16.5 1 94.5 131 ASN A C 1
ATOM 971 O O . ASN A 1 131 ? 1.9 -15.305 -16.703 1 94.5 131 ASN A O 1
ATOM 975 N N . LEU A 1 132 ? 2.615 -16.844 -15.289 1 94.5 132 LEU A N 1
ATOM 976 C CA . LEU A 1 132 ? 2.367 -16.078 -14.078 1 94.5 132 LEU A CA 1
ATOM 977 C C . LEU A 1 132 ? 3.68 -15.703 -13.391 1 94.5 132 LEU A C 1
ATOM 979 O O . LEU A 1 132 ? 4.695 -16.375 -13.586 1 94.5 132 LEU A O 1
ATOM 983 N N . PHE A 1 133 ? 3.625 -14.633 -12.641 1 97.62 133 PHE A N 1
ATOM 984 C CA . PHE A 1 133 ? 4.809 -14.25 -11.875 1 97.62 133 PHE A CA 1
ATOM 985 C C . PHE A 1 133 ? 4.855 -15 -10.547 1 97.62 133 PHE A C 1
ATOM 987 O O . PHE A 1 133 ? 3.912 -14.938 -9.758 1 97.62 133 PHE A O 1
ATOM 994 N N . LEU A 1 134 ? 5.887 -15.688 -10.391 1 97.81 134 LEU A N 1
ATOM 995 C CA . LEU A 1 134 ? 6.133 -16.359 -9.117 1 97.81 134 LEU A CA 1
ATOM 996 C C . LEU A 1 134 ? 7.223 -15.648 -8.328 1 97.81 134 LEU A C 1
ATOM 998 O O . LEU A 1 134 ? 8.406 -15.75 -8.656 1 97.81 134 LEU A O 1
ATOM 1002 N N . LEU A 1 135 ? 6.848 -14.984 -7.238 1 98.75 135 LEU A N 1
ATOM 1003 C CA . LEU A 1 135 ? 7.793 -14.258 -6.402 1 98.75 135 LEU A CA 1
ATOM 1004 C C . LEU A 1 135 ? 8.188 -15.086 -5.18 1 98.75 135 LEU A C 1
ATOM 1006 O O . LEU A 1 135 ? 7.324 -15.641 -4.496 1 98.75 135 LEU A O 1
ATOM 1010 N N . ARG A 1 136 ? 9.469 -15.109 -4.914 1 98.62 136 ARG A N 1
ATOM 1011 C CA . ARG A 1 136 ? 9.961 -15.883 -3.777 1 98.62 136 ARG A CA 1
ATOM 1012 C C . ARG A 1 136 ? 9.617 -15.195 -2.461 1 98.62 136 ARG A C 1
ATOM 1014 O O . ARG A 1 136 ? 10.023 -14.055 -2.227 1 98.62 136 ARG A O 1
ATOM 1021 N N . LYS A 1 137 ? 9.031 -15.914 -1.591 1 98.56 137 LYS A N 1
ATOM 1022 C CA . LYS A 1 137 ? 8.531 -15.336 -0.35 1 98.56 137 LYS A CA 1
ATOM 1023 C C . LYS A 1 137 ? 9.68 -14.805 0.512 1 98.56 137 LYS A C 1
ATOM 1025 O O . LYS A 1 137 ? 9.562 -13.742 1.127 1 98.56 137 LYS A O 1
ATOM 1030 N N . GLU A 1 138 ? 10.734 -15.562 0.553 1 98.5 138 GLU A N 1
ATOM 1031 C CA . GLU A 1 138 ? 11.828 -15.234 1.463 1 98.5 138 GLU A CA 1
ATOM 1032 C C . GLU A 1 138 ? 12.523 -13.945 1.053 1 98.5 138 GLU A C 1
ATOM 1034 O O . GLU A 1 138 ? 13.312 -13.391 1.819 1 98.5 138 GLU A O 1
ATOM 1039 N N . LEU A 1 139 ? 12.188 -13.43 -0.074 1 98.75 139 LEU A N 1
ATOM 1040 C CA . LEU A 1 139 ? 12.859 -12.242 -0.586 1 98.75 139 LEU A CA 1
ATOM 1041 C C . LEU A 1 139 ? 11.906 -11.047 -0.606 1 98.75 139 LEU A C 1
ATOM 1043 O O . LEU A 1 139 ? 12.227 -10.008 -1.189 1 98.75 139 LEU A O 1
ATOM 1047 N N . ILE A 1 140 ? 10.766 -11.211 0.034 1 98.75 140 ILE A N 1
ATOM 1048 C CA . ILE A 1 140 ? 9.727 -10.195 -0.066 1 98.75 140 ILE A CA 1
ATOM 1049 C C . ILE A 1 140 ? 9.305 -9.75 1.333 1 98.75 140 ILE A C 1
ATOM 1051 O O . ILE A 1 140 ? 9.102 -10.586 2.221 1 98.75 140 ILE A O 1
ATOM 1055 N N . ASN A 1 141 ? 9.234 -8.469 1.568 1 98.44 141 ASN A N 1
ATOM 1056 C CA . ASN A 1 141 ? 8.523 -7.875 2.695 1 98.44 141 ASN A CA 1
ATOM 1057 C C . ASN A 1 141 ? 7.137 -7.387 2.285 1 98.44 141 ASN A C 1
ATOM 1059 O O . ASN A 1 141 ? 6.945 -6.918 1.161 1 98.44 141 ASN A O 1
ATOM 1063 N N . CYS A 1 142 ? 6.223 -7.473 3.207 1 98.25 142 CYS A N 1
ATOM 1064 C CA . CYS A 1 142 ? 4.871 -6.98 2.971 1 98.25 142 CYS A CA 1
ATOM 1065 C C . CYS A 1 142 ? 4.547 -5.812 3.895 1 98.25 142 CYS A C 1
ATOM 1067 O O . CYS A 1 142 ? 4.598 -5.949 5.117 1 98.25 142 CYS A O 1
ATOM 1069 N N . TYR A 1 143 ? 4.273 -4.672 3.336 1 98.06 143 TYR A N 1
ATOM 1070 C CA . TYR A 1 143 ? 3.652 -3.604 4.109 1 98.06 143 TYR A CA 1
ATOM 1071 C C . TYR A 1 143 ? 2.141 -3.789 4.184 1 98.06 143 TYR A C 1
ATOM 1073 O O . TYR A 1 143 ? 1.456 -3.773 3.16 1 98.06 143 TYR A O 1
ATOM 1081 N N . MET A 1 144 ? 1.628 -3.939 5.426 1 96.25 144 MET A N 1
ATOM 1082 C CA . MET A 1 144 ? 0.207 -4.18 5.66 1 96.25 144 MET A CA 1
ATOM 1083 C C . MET A 1 144 ? -0.537 -2.869 5.895 1 96.25 144 MET A C 1
ATOM 1085 O O . MET A 1 144 ? -0.286 -2.178 6.883 1 96.25 144 MET A O 1
ATOM 1089 N N . LEU A 1 145 ? -1.487 -2.609 5 1 92.31 145 LEU A N 1
ATOM 1090 C CA . LEU A 1 145 ? -2.209 -1.347 5.105 1 92.31 145 LEU A CA 1
ATOM 1091 C C . LEU A 1 145 ? -2.996 -1.278 6.414 1 92.31 145 LEU A C 1
ATOM 1093 O O . LEU A 1 145 ? -2.984 -0.252 7.094 1 92.31 145 LEU A O 1
ATOM 1097 N N . ARG A 1 146 ? -3.615 -2.354 6.77 1 86.75 146 ARG A N 1
ATOM 1098 C CA . ARG A 1 146 ? -4.496 -2.393 7.93 1 86.75 146 ARG A CA 1
ATOM 1099 C C . ARG A 1 146 ? -3.736 -2.037 9.203 1 86.75 146 ARG A C 1
ATOM 1101 O O . ARG A 1 146 ? -4.215 -1.243 10.016 1 86.75 146 ARG A O 1
ATOM 1108 N N . SER A 1 147 ? -2.613 -2.586 9.359 1 91.12 147 SER A N 1
ATOM 1109 C CA . SER A 1 147 ? -1.868 -2.414 10.602 1 91.12 147 SER A CA 1
ATOM 1110 C C . SER A 1 147 ? -0.79 -1.346 10.461 1 91.12 147 SER A C 1
ATOM 1112 O O . SER A 1 147 ? -0.262 -0.85 11.453 1 91.12 147 SER A O 1
ATOM 1114 N N . GLY A 1 148 ? -0.397 -1.068 9.289 1 93.5 148 GLY A N 1
ATOM 1115 C CA . GLY A 1 148 ? 0.7 -0.138 9.07 1 93.5 148 GLY A CA 1
ATOM 1116 C C . GLY A 1 148 ? 2.059 -0.733 9.391 1 93.5 148 GLY A C 1
ATOM 1117 O O . GLY A 1 148 ? 3 -0.006 9.711 1 93.5 148 GLY A O 1
ATOM 1118 N N . ALA A 1 149 ? 2.209 -2.055 9.344 1 94.88 149 ALA A N 1
ATOM 1119 C CA . ALA A 1 149 ? 3.451 -2.734 9.703 1 94.88 149 ALA A CA 1
ATOM 1120 C C . ALA A 1 149 ? 4.02 -3.5 8.508 1 94.88 149 ALA A C 1
ATOM 1122 O O . ALA A 1 149 ? 3.285 -3.861 7.59 1 94.88 149 ALA A O 1
ATOM 1123 N N . CYS A 1 150 ? 5.328 -3.625 8.562 1 96.31 150 CYS A N 1
ATOM 1124 C CA . CYS A 1 150 ? 6.008 -4.469 7.582 1 96.31 150 CYS A CA 1
ATOM 1125 C C . CYS A 1 150 ? 6.258 -5.863 8.141 1 96.31 150 CYS A C 1
ATOM 1127 O O . CYS A 1 150 ? 6.77 -6.004 9.258 1 96.31 150 CYS A O 1
ATOM 1129 N N . VAL A 1 151 ? 5.859 -6.852 7.352 1 97.56 151 VAL A N 1
ATOM 1130 C CA . VAL A 1 151 ? 5.996 -8.25 7.754 1 97.56 151 VAL A CA 1
ATOM 1131 C C . VAL A 1 151 ? 6.656 -9.047 6.629 1 97.56 151 VAL A C 1
ATOM 1133 O O . VAL A 1 151 ? 6.43 -8.773 5.449 1 97.56 151 VAL A O 1
ATOM 1136 N N . LYS A 1 152 ? 7.473 -10 7.039 1 98.12 152 LYS A N 1
ATOM 1137 C CA . LYS A 1 152 ? 8.055 -10.883 6.027 1 98.12 152 LYS A CA 1
ATOM 1138 C C . LYS A 1 152 ? 6.973 -11.695 5.324 1 98.12 152 LYS A C 1
ATOM 1140 O O . LYS A 1 152 ? 6.074 -12.234 5.977 1 98.12 152 LYS A O 1
ATOM 1145 N N . ALA A 1 153 ? 7.109 -11.812 4.074 1 98.31 153 ALA A N 1
ATOM 1146 C CA . ALA A 1 153 ? 6.133 -12.586 3.314 1 98.31 153 ALA A CA 1
ATOM 1147 C C . ALA A 1 153 ? 6.148 -14.055 3.738 1 98.31 153 ALA A C 1
ATOM 1149 O O . ALA A 1 153 ? 5.125 -14.734 3.666 1 98.31 153 ALA A O 1
ATOM 1150 N N . SER A 1 154 ? 7.301 -14.516 4.18 1 97.69 154 SER A N 1
ATOM 1151 C CA . SER A 1 154 ? 7.43 -15.906 4.594 1 97.69 154 SER A CA 1
ATOM 1152 C C . SER A 1 154 ? 6.531 -16.219 5.789 1 97.69 154 SER A C 1
ATOM 1154 O O . SER A 1 154 ? 6.207 -17.375 6.043 1 97.69 154 SER A O 1
ATOM 1156 N N . LYS A 1 155 ? 6.031 -15.219 6.465 1 96.62 155 LYS A N 1
ATOM 1157 C CA . LYS A 1 155 ? 5.195 -15.391 7.652 1 96.62 155 LYS A CA 1
ATOM 1158 C C . LYS A 1 155 ? 3.715 -15.258 7.301 1 96.62 155 LYS A C 1
ATOM 1160 O O . LYS A 1 155 ? 2.854 -15.383 8.18 1 96.62 155 LYS A O 1
ATOM 1165 N N . ILE A 1 156 ? 3.445 -15.031 6.121 1 95.25 156 ILE A N 1
ATOM 1166 C CA . ILE A 1 156 ? 2.074 -14.789 5.684 1 95.25 156 ILE A CA 1
ATOM 1167 C C . ILE A 1 156 ? 1.59 -15.969 4.836 1 95.25 156 ILE A C 1
ATOM 1169 O O . ILE A 1 156 ? 2.332 -16.484 3.996 1 95.25 156 ILE A O 1
ATOM 1173 N N . ASN A 1 157 ? 0.395 -16.406 5.059 1 91.62 157 ASN A N 1
ATOM 1174 C CA . ASN A 1 157 ? -0.292 -17.344 4.176 1 91.62 157 ASN A CA 1
ATOM 1175 C C . ASN A 1 157 ? -1.156 -16.625 3.148 1 91.62 157 ASN A C 1
ATOM 1177 O O . ASN A 1 157 ? -2.17 -16.016 3.5 1 91.62 157 ASN A O 1
ATOM 1181 N N . PHE A 1 158 ? -0.669 -16.625 1.936 1 89.19 158 PHE A N 1
ATOM 1182 C CA . PHE A 1 158 ? -1.423 -15.984 0.868 1 89.19 158 PHE A CA 1
ATOM 1183 C C . PHE A 1 158 ? -2.465 -16.938 0.29 1 89.19 158 PHE A C 1
ATOM 1185 O O . PHE A 1 158 ? -2.145 -17.781 -0.544 1 89.19 158 PHE A O 1
ATOM 1192 N N . LYS A 1 159 ? -3.504 -16.812 0.989 1 72.81 159 LYS A N 1
ATOM 1193 C CA . LYS A 1 159 ? -4.559 -17.719 0.554 1 72.81 159 LYS A CA 1
ATOM 1194 C C . LYS A 1 159 ? -5.094 -17.328 -0.821 1 72.81 159 LYS A C 1
ATOM 1196 O O . LYS A 1 159 ? -4.988 -16.156 -1.224 1 72.81 159 LYS A O 1
ATOM 1201 N N . HIS A 1 160 ? -5.438 -18.281 -1.445 1 59.31 160 HIS A N 1
ATOM 1202 C CA . HIS A 1 160 ? -5.973 -18.078 -2.789 1 59.31 160 HIS A CA 1
ATOM 1203 C C . HIS A 1 160 ? -7.191 -17.156 -2.766 1 59.31 160 HIS A C 1
ATOM 1205 O O . HIS A 1 160 ? -8.078 -17.328 -1.927 1 59.31 160 HIS A O 1
ATOM 1211 N N . ARG A 1 161 ? -6.902 -15.781 -2.992 1 53.31 161 ARG A N 1
ATOM 1212 C CA . ARG A 1 161 ? -8 -14.82 -3.023 1 53.31 161 ARG A CA 1
ATOM 1213 C C . ARG A 1 161 ? -9.266 -15.445 -3.592 1 53.31 161 ARG A C 1
ATOM 1215 O O . ARG A 1 161 ? -10.375 -15.016 -3.277 1 53.31 161 ARG A O 1
ATOM 1222 N N . LEU A 1 162 ? -9.227 -16.188 -4.617 1 46.38 162 LEU A N 1
ATOM 1223 C CA . LEU A 1 162 ? -10.5 -16.547 -5.227 1 46.38 162 LEU A CA 1
ATOM 1224 C C . LEU A 1 162 ? -11.484 -17.031 -4.168 1 46.38 162 LEU A C 1
ATOM 1226 O O . LEU A 1 162 ? -12.617 -16.547 -4.105 1 46.38 162 LEU A O 1
ATOM 1230 N N . MET A 1 163 ? -11.57 -18.344 -4.023 1 46.12 163 MET A N 1
ATOM 1231 C CA . MET A 1 163 ? -12.781 -19.156 -4.203 1 46.12 163 MET A CA 1
ATOM 1232 C C . MET A 1 163 ? -13.75 -18.938 -3.043 1 46.12 163 MET A C 1
ATOM 1234 O O . MET A 1 163 ? -13.43 -18.219 -2.086 1 46.12 163 MET A O 1
ATOM 1238 N N . ASP A 1 164 ? -13.938 -19.922 -2.24 1 48.94 164 ASP A N 1
ATOM 1239 C CA . ASP A 1 164 ? -15.148 -20.266 -1.497 1 48.94 164 ASP A CA 1
ATOM 1240 C C . ASP A 1 164 ? -15.164 -19.578 -0.135 1 48.94 164 ASP A C 1
ATOM 1242 O O . ASP A 1 164 ? -14.633 -20.109 0.843 1 48.94 164 ASP A O 1
ATOM 1246 N N . LYS A 1 165 ? -15.102 -18.172 -0.378 1 57.62 165 LYS A N 1
ATOM 1247 C CA . LYS A 1 165 ? -15.484 -17.719 0.956 1 57.62 165 LYS A CA 1
ATOM 1248 C C . LYS A 1 165 ? -16.703 -18.484 1.473 1 57.62 165 LYS A C 1
ATOM 1250 O O . LYS A 1 165 ? -17.656 -18.734 0.728 1 57.62 165 LYS A O 1
ATOM 1255 N N . ASN A 1 166 ? -16.391 -19.016 2.49 1 65.56 166 ASN A N 1
ATOM 1256 C CA . ASN A 1 166 ? -17.594 -19.594 3.086 1 65.56 166 ASN A CA 1
ATOM 1257 C C . ASN A 1 166 ? -18.609 -18.516 3.414 1 65.56 166 ASN A C 1
ATOM 1259 O O . ASN A 1 166 ? -18.281 -17.328 3.488 1 65.56 166 ASN A O 1
ATOM 1263 N N . ILE A 1 167 ? -19.719 -18.984 3.5 1 69.38 167 ILE A N 1
ATOM 1264 C CA . ILE A 1 167 ? -20.875 -18.109 3.709 1 69.38 167 ILE A CA 1
ATOM 1265 C C . ILE A 1 167 ? -20.609 -17.188 4.887 1 69.38 167 ILE A C 1
ATOM 1267 O O . ILE A 1 167 ? -20.969 -16 4.848 1 69.38 167 ILE A O 1
ATOM 1271 N N . LYS A 1 168 ? -19.781 -17.766 5.746 1 75.25 168 LYS A N 1
ATOM 1272 C CA . LYS A 1 168 ? -19.531 -16.969 6.945 1 75.25 168 LYS A CA 1
ATOM 1273 C C . LYS A 1 168 ? -18.656 -15.758 6.637 1 75.25 168 LYS A C 1
ATOM 1275 O O . LYS A 1 168 ? -18.922 -14.648 7.098 1 75.25 168 LYS A O 1
ATOM 1280 N N . GLU A 1 169 ? -17.703 -16 5.875 1 73.81 169 GLU A N 1
ATOM 1281 C CA . GLU A 1 169 ? -16.781 -14.93 5.516 1 73.81 169 GLU A CA 1
ATOM 1282 C C . GLU A 1 169 ? -17.453 -13.883 4.633 1 73.81 169 GLU A C 1
ATOM 1284 O O . GLU A 1 169 ? -17.266 -12.68 4.812 1 73.81 169 GLU A O 1
ATOM 1289 N N . LEU A 1 170 ? -18.312 -14.352 3.771 1 74.06 170 LEU A N 1
ATOM 1290 C CA . LEU A 1 170 ? -19.031 -13.438 2.891 1 74.06 170 LEU A CA 1
ATOM 1291 C C . LEU A 1 170 ? -20.031 -12.594 3.68 1 74.06 170 LEU A C 1
ATOM 1293 O O . LEU A 1 170 ? -20.188 -11.406 3.404 1 74.06 170 LEU A O 1
ATOM 1297 N N . GLU A 1 171 ? -20.562 -13.227 4.645 1 76.75 171 GLU A N 1
ATOM 1298 C CA . GLU A 1 171 ? -21.484 -12.508 5.523 1 76.75 171 GLU A CA 1
ATOM 1299 C C . GLU A 1 171 ? -20.766 -11.391 6.277 1 76.75 171 GLU A C 1
ATOM 1301 O O . GLU A 1 171 ? -21.297 -10.281 6.406 1 76.75 171 GLU A O 1
ATOM 1306 N N . GLN A 1 172 ? -19.625 -11.688 6.711 1 76.75 172 GLN A N 1
ATOM 1307 C CA . GLN A 1 172 ? -18.844 -10.688 7.434 1 76.75 172 GLN A CA 1
ATOM 1308 C C . GLN A 1 172 ? -18.453 -9.531 6.523 1 76.75 172 GLN A C 1
ATOM 1310 O O . GLN A 1 172 ? -18.516 -8.367 6.922 1 76.75 172 GLN A O 1
ATOM 1315 N N . ASP A 1 173 ? -18.125 -9.922 5.391 1 75.19 173 ASP A N 1
ATOM 1316 C CA . ASP A 1 173 ? -17.766 -8.891 4.418 1 75.19 173 ASP A CA 1
ATOM 1317 C C . ASP A 1 173 ? -18.953 -8.008 4.086 1 75.19 173 ASP A C 1
ATOM 1319 O O . ASP A 1 173 ? -18.828 -6.785 3.994 1 75.19 173 ASP A O 1
ATOM 1323 N N . LEU A 1 174 ? -20.031 -8.617 3.881 1 79.69 174 LEU A N 1
ATOM 1324 C CA . LEU A 1 174 ? -21.25 -7.871 3.576 1 79.69 174 LEU A CA 1
ATOM 1325 C C . LEU A 1 174 ? -21.609 -6.934 4.723 1 79.69 174 LEU A C 1
ATOM 1327 O O . LEU A 1 174 ? -21.953 -5.773 4.496 1 79.69 174 LEU A O 1
ATOM 1331 N N . GLU A 1 175 ? -21.391 -7.387 5.879 1 80.69 175 GLU A N 1
ATOM 1332 C CA . GLU A 1 175 ? -21.672 -6.559 7.051 1 80.69 175 GLU A CA 1
ATOM 1333 C C . GLU A 1 175 ? -20.75 -5.336 7.082 1 80.69 175 GLU A C 1
ATOM 1335 O O . GLU A 1 175 ? -21.219 -4.227 7.363 1 80.69 175 GLU A O 1
ATOM 1340 N N . ALA A 1 176 ? -19.578 -5.543 6.855 1 75.88 176 ALA A N 1
ATOM 1341 C CA . ALA A 1 176 ? -18.609 -4.453 6.848 1 75.88 176 ALA A CA 1
ATOM 1342 C C . ALA A 1 176 ? -18.953 -3.422 5.773 1 75.88 176 ALA A C 1
ATOM 1344 O O . ALA A 1 176 ? -18.875 -2.215 6.02 1 75.88 176 ALA A O 1
ATOM 1345 N N . GLN A 1 177 ? -19.375 -3.891 4.633 1 77.81 177 GLN A N 1
ATOM 1346 C CA . GLN A 1 177 ? -19.734 -2.988 3.541 1 77.81 177 GLN A CA 1
ATOM 1347 C C . GLN A 1 177 ? -21.016 -2.215 3.865 1 77.81 177 GLN A C 1
ATOM 1349 O O . GLN A 1 177 ? -21.125 -1.028 3.547 1 77.81 177 GLN A O 1
ATOM 1354 N N . LEU A 1 178 ? -21.875 -2.896 4.488 1 79.44 178 LEU A N 1
ATOM 1355 C CA . LEU A 1 178 ? -23.125 -2.246 4.863 1 79.44 178 LEU A CA 1
ATOM 1356 C C . LEU A 1 178 ? -22.875 -1.148 5.895 1 79.44 178 LEU A C 1
ATOM 1358 O O . LEU A 1 178 ? -23.5 -0.085 5.832 1 79.44 178 LEU A O 1
ATOM 1362 N N . LYS A 1 179 ? -22.047 -1.419 6.758 1 79.81 179 LYS A N 1
ATOM 1363 C CA . LYS A 1 179 ? -21.688 -0.386 7.723 1 79.81 179 LYS A CA 1
ATOM 1364 C C . LYS A 1 179 ? -21.109 0.84 7.02 1 79.81 179 LYS A C 1
ATOM 1366 O O . LYS A 1 179 ? -21.438 1.975 7.375 1 79.81 179 LYS A O 1
ATOM 1371 N N . GLN A 1 180 ? -20.359 0.615 6.074 1 78.19 180 GLN A N 1
ATOM 1372 C CA . GLN A 1 180 ? -19.766 1.716 5.316 1 78.19 180 GLN A CA 1
ATOM 1373 C C . GLN A 1 180 ? -20.844 2.502 4.566 1 78.19 180 GLN A C 1
ATOM 1375 O O . GLN A 1 180 ? -20.781 3.73 4.5 1 78.19 180 GLN A O 1
ATOM 1380 N N . VAL A 1 181 ? -21.734 1.825 3.988 1 79.62 181 VAL A N 1
ATOM 1381 C CA . VAL A 1 181 ? -22.828 2.457 3.268 1 79.62 181 VAL A CA 1
ATOM 1382 C C . VAL A 1 181 ? -23.625 3.352 4.219 1 79.62 181 VAL A C 1
ATOM 1384 O O . VAL A 1 181 ? -23.984 4.48 3.865 1 79.62 181 VAL A O 1
ATOM 1387 N N . LYS A 1 182 ? -23.828 2.844 5.383 1 79.94 182 LYS A N 1
ATOM 1388 C CA . LYS A 1 182 ? -24.562 3.623 6.375 1 79.94 182 LYS A CA 1
ATOM 1389 C C . LYS A 1 182 ? -23.812 4.902 6.734 1 79.94 182 LYS A C 1
ATOM 1391 O O . LYS A 1 182 ? -24.422 5.969 6.875 1 79.94 182 LYS A O 1
ATOM 1396 N N . ILE A 1 183 ? -22.641 4.828 6.844 1 77.94 183 ILE A N 1
ATOM 1397 C CA . ILE A 1 183 ? -21.828 5.988 7.148 1 77.94 183 ILE A CA 1
ATOM 1398 C C . ILE A 1 183 ? -21.938 7.012 6.02 1 77.94 183 ILE A C 1
ATOM 1400 O O . ILE A 1 183 ? -22.141 8.203 6.27 1 77.94 183 ILE A O 1
ATOM 1404 N N . LEU A 1 184 ? -21.875 6.551 4.824 1 74.44 184 LEU A N 1
ATOM 1405 C CA . LEU A 1 184 ? -21.953 7.43 3.66 1 74.44 184 LEU A CA 1
ATOM 1406 C C . LEU A 1 184 ? -23.328 8.102 3.576 1 74.44 184 LEU A C 1
ATOM 1408 O O . LEU A 1 184 ? -23.422 9.297 3.305 1 74.44 184 LEU A O 1
ATOM 1412 N N . GLU A 1 185 ? -24.297 7.293 3.854 1 80.06 185 GLU A N 1
ATOM 1413 C CA . GLU A 1 185 ? -25.656 7.824 3.863 1 80.06 185 GLU A CA 1
ATOM 1414 C C . GLU A 1 185 ? -25.797 8.922 4.91 1 80.06 185 GLU A C 1
ATOM 1416 O O . GLU A 1 185 ? -26.422 9.953 4.645 1 80.06 185 GLU A O 1
ATOM 1421 N N . GLY A 1 186 ? -25.312 8.672 6 1 76.06 186 GLY A N 1
ATOM 1422 C CA . GLY A 1 186 ? -25.359 9.672 7.055 1 76.06 186 GLY A CA 1
ATOM 1423 C C . GLY A 1 186 ? -24.609 10.945 6.699 1 76.06 186 GLY A C 1
ATOM 1424 O O . GLY A 1 186 ? -25.094 12.047 6.984 1 76.06 186 GLY A O 1
ATOM 1425 N N . MET A 1 187 ? -23.625 10.836 6.074 1 74.75 187 MET A N 1
ATOM 1426 C CA . MET A 1 187 ? -22.828 11.992 5.66 1 74.75 187 MET A CA 1
ATOM 1427 C C . MET A 1 187 ? -23.578 12.82 4.617 1 74.75 187 MET A C 1
ATOM 1429 O O . MET A 1 187 ? -23.562 14.047 4.668 1 74.75 187 MET A O 1
ATOM 1433 N N . MET A 1 188 ? -24.125 12.109 3.695 1 76.5 188 MET A N 1
ATOM 1434 C CA . MET A 1 188 ? -24.906 12.773 2.666 1 76.5 188 MET A CA 1
ATOM 1435 C C . MET A 1 188 ? -26.078 13.547 3.283 1 76.5 188 MET A C 1
ATOM 1437 O O . MET A 1 188 ? -26.375 14.672 2.873 1 76.5 188 MET A O 1
ATOM 1441 N N . GLU A 1 189 ? -26.641 12.984 4.223 1 77.75 189 GLU A N 1
ATOM 1442 C CA . GLU A 1 189 ? -27.766 13.625 4.91 1 77.75 189 GLU A CA 1
ATOM 1443 C C . GLU A 1 189 ? -27.312 14.906 5.613 1 77.75 189 GLU A C 1
ATOM 1445 O O . GLU A 1 189 ? -28.016 15.922 5.559 1 77.75 189 GLU A O 1
ATOM 1450 N N . LYS A 1 190 ? -26.25 14.867 6.203 1 74.94 190 LYS A N 1
ATOM 1451 C CA . LYS A 1 190 ? -25.719 16.031 6.91 1 74.94 190 LYS A CA 1
ATOM 1452 C C . LYS A 1 190 ? -25.375 17.156 5.941 1 74.94 190 LYS A C 1
ATOM 1454 O O . LYS A 1 190 ? -25.609 18.344 6.238 1 74.94 190 LYS A O 1
ATOM 1459 N N . MET A 1 191 ? -24.953 16.797 4.836 1 73.5 191 MET A N 1
ATOM 1460 C CA . MET A 1 191 ? -24.562 17.797 3.846 1 73.5 191 MET A CA 1
ATOM 1461 C C . MET A 1 191 ? -25.797 18.422 3.188 1 73.5 191 MET A C 1
ATOM 1463 O O . MET A 1 191 ? -25.797 19.609 2.869 1 73.5 191 MET A O 1
ATOM 1467 N N . TYR A 1 192 ? -26.672 17.562 2.959 1 71.81 192 TYR A N 1
ATOM 1468 C CA . TYR A 1 192 ? -27.906 18.062 2.385 1 71.81 192 TYR A CA 1
ATOM 1469 C C . TYR A 1 192 ? -28.625 18.984 3.357 1 71.81 192 TYR A C 1
ATOM 1471 O O . TYR A 1 192 ? -29.234 19.984 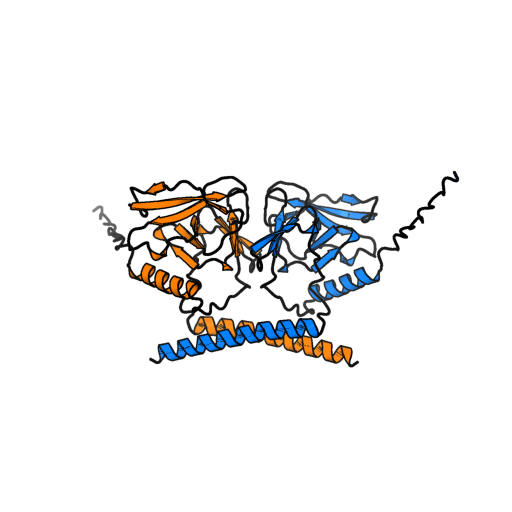2.945 1 71.81 192 TYR A O 1
ATOM 1479 N N . THR A 1 193 ? -28.516 18.703 4.574 1 66.88 193 THR A N 1
ATOM 1480 C CA . THR A 1 193 ? -29.156 19.547 5.582 1 66.88 193 THR A CA 1
ATOM 1481 C C . THR A 1 193 ? -28.391 20.844 5.754 1 66.88 193 THR A C 1
ATOM 1483 O O . THR A 1 193 ? -28.969 21.891 6.07 1 66.88 193 THR A O 1
ATOM 1486 N N . ARG A 1 194 ? -27.172 20.859 5.547 1 65.12 194 ARG A N 1
ATOM 1487 C CA . ARG A 1 194 ? -26.375 22.078 5.648 1 65.12 194 ARG A CA 1
ATOM 1488 C C . ARG A 1 194 ? -26.609 22.984 4.449 1 65.12 194 ARG A C 1
ATOM 1490 O O . ARG A 1 194 ? -26.531 24.203 4.566 1 65.12 194 ARG A O 1
ATOM 1497 N N . ASN A 1 195 ? -26.734 22.469 3.348 1 60.28 195 ASN A N 1
ATOM 1498 C CA . ASN A 1 195 ? -26.984 23.25 2.148 1 60.28 195 ASN A CA 1
ATOM 1499 C C . ASN A 1 195 ? -28.406 23.844 2.15 1 60.28 195 ASN A C 1
ATOM 1501 O O . ASN A 1 195 ? -28.656 24.844 1.481 1 60.28 195 ASN A O 1
ATOM 1505 N N . VAL A 1 196 ? -29.234 23.281 2.895 1 59.72 196 VAL A N 1
ATOM 1506 C CA . VAL A 1 196 ? -30.594 23.812 2.971 1 59.72 196 VAL A CA 1
ATOM 1507 C C . VAL A 1 196 ? -30.688 24.812 4.113 1 59.72 196 VAL A C 1
ATOM 1509 O O . VAL A 1 196 ? -31.641 25.594 4.184 1 59.72 196 VAL A O 1
ATOM 1512 N N . SER A 1 197 ? -29.766 24.75 5.004 1 48.75 197 SER A N 1
ATOM 1513 C CA . SER A 1 197 ? -29.844 25.828 5.977 1 48.75 197 SER A CA 1
ATOM 1514 C C . SER A 1 197 ? -29.062 27.047 5.508 1 48.75 197 SER A C 1
ATOM 1516 O O . SER A 1 197 ? -28.016 26.906 4.871 1 48.75 197 SER A O 1
ATOM 1518 N N . MET B 1 1 ? 11.102 53.344 -38.062 1 26.47 1 MET B N 1
ATOM 1519 C CA . MET B 1 1 ? 10.383 52.094 -37.781 1 26.47 1 MET B CA 1
ATOM 1520 C C . MET B 1 1 ? 10.312 51.875 -36.281 1 26.47 1 MET B C 1
ATOM 1522 O O . MET B 1 1 ? 11.352 51.781 -35.594 1 26.47 1 MET B O 1
ATOM 1526 N N . SER B 1 2 ? 9.344 52.406 -35.656 1 25.11 2 SER B N 1
ATOM 1527 C CA . SER B 1 2 ? 9.031 52.688 -34.25 1 25.11 2 SER B CA 1
ATOM 1528 C C . SER B 1 2 ? 8.914 51.375 -33.438 1 25.11 2 SER B C 1
ATOM 1530 O O . SER B 1 2 ? 8.258 50.438 -33.875 1 25.11 2 SER B O 1
ATOM 1532 N N . ASN B 1 3 ? 9.969 51.062 -32.75 1 24.64 3 ASN B N 1
ATOM 1533 C CA . ASN B 1 3 ? 10.289 49.906 -31.906 1 24.64 3 ASN B CA 1
ATOM 1534 C C . ASN B 1 3 ? 9.273 49.781 -30.766 1 24.64 3 ASN B C 1
ATOM 1536 O O . ASN B 1 3 ? 9.234 50.625 -29.859 1 24.64 3 ASN B O 1
ATOM 1540 N N . SER B 1 4 ? 8.062 49.531 -31.078 1 25.66 4 SER B N 1
ATOM 1541 C CA . SER B 1 4 ? 6.992 49.469 -30.078 1 25.66 4 SER B CA 1
ATOM 1542 C C . SER B 1 4 ? 7.32 48.469 -28.969 1 25.66 4 SER B C 1
ATOM 1544 O O . SER B 1 4 ? 7.645 47.312 -29.234 1 25.66 4 SER B O 1
ATOM 1546 N N . THR B 1 5 ? 7.926 49 -27.906 1 21.94 5 THR B N 1
ATOM 1547 C CA . THR B 1 5 ? 8.273 48.438 -26.609 1 21.94 5 THR B CA 1
ATOM 1548 C C . THR B 1 5 ? 7.09 47.688 -26 1 21.94 5 THR B C 1
ATOM 1550 O O . THR B 1 5 ? 6.078 48.312 -25.656 1 21.94 5 THR B O 1
ATOM 1553 N N . ARG B 1 6 ? 6.773 46.531 -26.547 1 26.36 6 ARG B N 1
ATOM 1554 C CA . ARG B 1 6 ? 5.691 45.719 -26.031 1 26.36 6 ARG B CA 1
ATOM 1555 C C . ARG B 1 6 ? 5.801 45.562 -24.516 1 26.36 6 ARG B C 1
ATOM 1557 O O . ARG B 1 6 ? 6.801 45.031 -24.016 1 26.36 6 ARG B O 1
ATOM 1564 N N . SER B 1 7 ? 5.434 46.594 -23.703 1 21.53 7 SER B N 1
ATOM 1565 C CA . SER B 1 7 ? 5.426 46.625 -22.234 1 21.53 7 SER B CA 1
ATOM 1566 C C . SER B 1 7 ? 4.738 45.406 -21.656 1 21.53 7 SER B C 1
ATOM 1568 O O . SER B 1 7 ? 3.604 45.094 -22.016 1 21.53 7 SER B O 1
ATOM 1570 N N . PHE B 1 8 ? 5.453 44.438 -21.5 1 22.7 8 PHE B N 1
ATOM 1571 C CA . PHE B 1 8 ? 4.949 43.188 -20.906 1 22.7 8 PHE B CA 1
ATOM 1572 C C . PHE B 1 8 ? 4.336 43.469 -19.531 1 22.7 8 PHE B C 1
ATOM 1574 O O . PHE B 1 8 ? 4.918 44.188 -18.719 1 22.7 8 PHE B O 1
ATOM 1581 N N . PRO B 1 9 ? 3.051 43.594 -19.484 1 24.44 9 PRO B N 1
ATOM 1582 C CA . PRO B 1 9 ? 2.445 43.938 -18.188 1 24.44 9 PRO B CA 1
ATOM 1583 C C . PRO B 1 9 ? 2.99 43.094 -17.047 1 24.44 9 PRO B C 1
ATOM 1585 O O . PRO B 1 9 ? 3.383 41.938 -17.25 1 24.44 9 PRO B O 1
ATOM 1588 N N . GLU B 1 10 ? 3.766 43.688 -16.156 1 22.78 10 GLU B N 1
ATOM 1589 C CA . GLU B 1 10 ? 4.27 43.188 -14.883 1 22.78 10 GLU B CA 1
ATOM 1590 C C . GLU B 1 10 ? 3.174 42.469 -14.102 1 22.78 10 GLU B C 1
ATOM 1592 O O . GLU B 1 10 ? 2.174 43.094 -13.719 1 22.78 10 GLU B O 1
ATOM 1597 N N . ILE B 1 11 ? 2.803 41.375 -14.5 1 24.44 11 ILE B N 1
ATOM 1598 C CA . ILE B 1 11 ? 1.854 40.625 -13.68 1 24.44 11 ILE B CA 1
ATOM 1599 C C . ILE B 1 11 ? 2.369 40.531 -12.25 1 24.44 11 ILE B C 1
ATOM 1601 O O . ILE B 1 11 ? 3.396 39.906 -11.992 1 24.44 11 ILE B O 1
ATOM 1605 N N . SER B 1 12 ? 2.455 41.656 -11.523 1 22.05 12 SER B N 1
ATOM 1606 C CA . SER B 1 12 ? 2.762 41.688 -10.102 1 22.05 12 SER B CA 1
ATOM 1607 C C . SER B 1 12 ? 2.059 40.562 -9.367 1 22.05 12 SER B C 1
ATOM 1609 O O . SER B 1 12 ? 0.827 40.5 -9.328 1 22.05 12 SER B O 1
ATOM 1611 N N . TYR B 1 13 ? 2.545 39.469 -9.484 1 22.08 13 TYR B N 1
ATOM 1612 C CA . TYR B 1 13 ? 2.07 38.344 -8.703 1 22.08 13 TYR B CA 1
ATOM 1613 C C . TYR B 1 13 ? 2 38.688 -7.223 1 22.08 13 TYR B C 1
ATOM 1615 O O . TYR B 1 13 ? 3.033 38.875 -6.57 1 22.08 13 TYR B O 1
ATOM 1623 N N . VAL B 1 14 ? 1.126 39.594 -6.816 1 26.09 14 VAL B N 1
ATOM 1624 C CA . VAL B 1 14 ? 0.841 39.844 -5.41 1 26.09 14 VAL B CA 1
ATOM 1625 C C . VAL B 1 14 ? 0.691 38.531 -4.664 1 26.09 14 VAL B C 1
ATOM 1627 O O . VAL B 1 14 ? -0.206 37.75 -4.965 1 26.09 14 VAL B O 1
ATOM 1630 N N . ILE B 1 15 ? 1.713 37.875 -4.359 1 27.78 15 ILE B N 1
ATOM 1631 C CA . ILE B 1 15 ? 1.815 36.812 -3.34 1 27.78 15 ILE B CA 1
ATOM 1632 C C . ILE B 1 15 ? 0.985 37.219 -2.119 1 27.78 15 ILE B C 1
ATOM 1634 O O . ILE B 1 15 ? 1.326 38.156 -1.404 1 27.78 15 ILE B O 1
ATOM 1638 N N . GLY B 1 16 ? -0.291 37.406 -2.256 1 26.66 16 GLY B N 1
ATOM 1639 C CA . GLY B 1 16 ? -1.104 37.781 -1.106 1 26.66 16 GLY B CA 1
ATOM 1640 C C . GLY B 1 16 ? -0.797 36.969 0.129 1 26.66 16 GLY B C 1
ATOM 1641 O O . GLY B 1 16 ? -0.156 35.906 0.038 1 26.66 16 GLY B O 1
ATOM 1642 N N . PRO B 1 17 ? -0.836 37.562 1.388 1 30.17 17 PRO B N 1
ATOM 1643 C CA . PRO B 1 17 ? -0.53 37 2.697 1 30.17 17 PRO B CA 1
ATOM 1644 C C . PRO B 1 17 ? -0.985 35.531 2.818 1 30.17 17 PRO B C 1
ATOM 1646 O O . PRO B 1 17 ? -1.884 35.094 2.092 1 30.17 17 PRO B O 1
ATOM 1649 N N . CYS B 1 18 ? -0.247 34.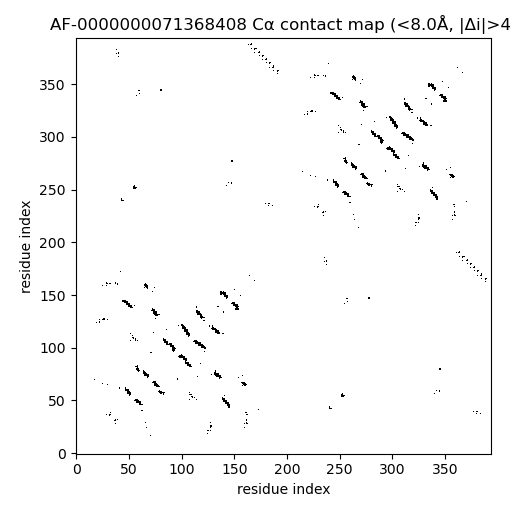5 3.008 1 34.12 18 CYS B N 1
ATOM 1650 C CA . CYS B 1 18 ? -0.552 33.125 3.422 1 34.12 18 CYS B CA 1
ATOM 1651 C C . CYS B 1 18 ? -1.894 33.062 4.141 1 34.12 18 CYS B C 1
ATOM 1653 O O . CYS B 1 18 ? -2.051 33.625 5.223 1 34.12 18 CYS B O 1
ATOM 1655 N N . ASP B 1 19 ? -3.156 33.094 3.6 1 36.34 19 ASP B N 1
ATOM 1656 C CA . ASP B 1 19 ? -4.539 33.406 3.961 1 36.34 19 ASP B CA 1
ATOM 1657 C C . ASP B 1 19 ? -5 32.531 5.129 1 36.34 19 ASP B C 1
ATOM 1659 O O . ASP B 1 19 ? -4.75 31.328 5.148 1 36.34 19 ASP B O 1
ATOM 1663 N N . SER B 1 20 ? -5.152 32.906 6.543 1 42.78 20 SER B N 1
ATOM 1664 C CA . SER B 1 20 ? -5.785 32.5 7.789 1 42.78 20 SER B CA 1
ATOM 1665 C C . SER B 1 20 ? -6.902 31.484 7.527 1 42.78 20 SER B C 1
ATOM 1667 O O . SER B 1 20 ? -7.121 30.562 8.328 1 42.78 20 SER B O 1
ATOM 1669 N N . THR B 1 21 ? -7.426 31.609 6.363 1 45.53 21 THR B N 1
ATOM 1670 C CA . THR B 1 21 ? -8.609 30.797 6.117 1 45.53 21 THR B CA 1
ATOM 1671 C C . THR B 1 21 ? -8.234 29.344 5.859 1 45.53 21 THR B C 1
ATOM 1673 O O . THR B 1 21 ? -8.945 28.422 6.27 1 45.53 21 THR B O 1
ATOM 1676 N N . GLN B 1 22 ? -7.121 29.188 5.152 1 48.62 22 GLN B N 1
ATOM 1677 C CA . GLN B 1 22 ? -6.785 27.797 4.852 1 48.62 22 GLN B CA 1
ATOM 1678 C C . GLN B 1 22 ? -6.344 27.047 6.109 1 48.62 22 GLN B C 1
ATOM 1680 O O . GLN B 1 22 ? -6.723 25.906 6.32 1 48.62 22 GLN B O 1
ATOM 1685 N N . ILE B 1 23 ? -5.559 27.766 6.934 1 51.06 23 ILE B N 1
ATOM 1686 C CA . ILE B 1 23 ? -5.098 27.125 8.156 1 51.06 23 ILE B CA 1
ATOM 1687 C C . ILE B 1 23 ? -6.281 26.844 9.078 1 51.06 23 ILE B C 1
ATOM 1689 O O . ILE B 1 23 ? -6.355 25.797 9.711 1 51.06 23 ILE B O 1
ATOM 1693 N N . SER B 1 24 ? -7.137 27.891 9.055 1 54.34 24 SER B N 1
ATOM 1694 C CA . SER B 1 24 ? -8.305 27.672 9.891 1 54.34 24 SER B CA 1
ATOM 1695 C C . SER B 1 24 ? -9.086 26.438 9.43 1 54.34 24 SER B C 1
ATOM 1697 O O . SER B 1 24 ? -9.531 25.641 10.25 1 54.34 24 SER B O 1
ATOM 1699 N N . SER B 1 25 ? -9.125 26.375 8.102 1 58.66 25 SER B N 1
ATOM 1700 C CA . SER B 1 25 ? -9.867 25.234 7.582 1 58.66 25 SER B CA 1
ATOM 1701 C C . SER B 1 25 ? -9.133 23.922 7.875 1 58.66 25 SER B C 1
ATOM 1703 O O . SER B 1 25 ? -9.758 22.922 8.25 1 58.66 25 SER B O 1
ATOM 1705 N N . ILE B 1 26 ? -7.852 24.031 7.898 1 61.31 26 ILE B N 1
ATOM 1706 C CA . ILE B 1 26 ? -7.066 22.844 8.203 1 61.31 26 ILE B CA 1
ATOM 1707 C C . ILE B 1 26 ? -7.184 22.516 9.688 1 61.31 26 ILE B C 1
ATOM 1709 O O . ILE B 1 26 ? -7.383 21.359 10.062 1 61.31 26 ILE B O 1
ATOM 1713 N N . ALA B 1 27 ? -7.141 23.641 10.453 1 62.44 27 ALA B N 1
ATOM 1714 C CA . ALA B 1 27 ? -7.258 23.453 11.898 1 62.44 27 ALA B CA 1
ATOM 1715 C C . ALA B 1 27 ? -8.586 22.797 12.258 1 62.44 27 ALA B C 1
ATOM 1717 O O . ALA B 1 27 ? -8.633 21.891 13.094 1 62.44 27 ALA B O 1
ATOM 1718 N N . ASP B 1 28 ? -9.547 23.297 11.648 1 62.84 28 ASP B N 1
ATOM 1719 C CA . ASP B 1 28 ? -10.875 22.766 11.938 1 62.84 28 ASP B CA 1
ATOM 1720 C C . ASP B 1 28 ? -10.984 21.312 11.5 1 62.84 28 ASP B C 1
ATOM 1722 O O . ASP B 1 28 ? -11.57 20.484 12.211 1 62.84 28 ASP B O 1
ATOM 1726 N N . GLN B 1 29 ? -10.359 21.094 10.43 1 62.56 29 GLN B N 1
ATOM 1727 C CA . GLN B 1 29 ? -10.398 19.734 9.898 1 62.56 29 GLN B CA 1
ATOM 1728 C C . GLN B 1 29 ? -9.562 18.781 10.758 1 62.56 29 GLN B C 1
ATOM 1730 O O . GLN B 1 29 ? -10 17.672 11.062 1 62.56 29 GLN B O 1
ATOM 1735 N N . LEU B 1 30 ? -8.594 19.328 11.141 1 65.69 30 LEU B N 1
ATOM 1736 C CA . LEU B 1 30 ? -7.695 18.516 11.961 1 65.69 30 LEU B CA 1
ATOM 1737 C C . LEU B 1 30 ? -8.305 18.25 13.336 1 65.69 30 LEU B C 1
ATOM 1739 O O . LEU B 1 30 ? -8.172 17.156 13.867 1 65.69 30 LEU B O 1
ATOM 1743 N N . ARG B 1 31 ? -8.938 19.25 13.719 1 63.34 31 ARG B N 1
ATOM 1744 C CA . ARG B 1 31 ? -9.641 19.062 14.984 1 63.34 31 ARG B CA 1
ATOM 1745 C C . ARG B 1 31 ? -10.742 18.031 14.852 1 63.34 31 ARG B C 1
ATOM 1747 O O . ARG B 1 31 ? -10.938 17.203 15.742 1 63.34 31 ARG B O 1
ATOM 1754 N N . ALA B 1 32 ? -11.352 18.094 13.758 1 61.78 32 ALA B N 1
ATOM 1755 C CA . ALA B 1 32 ? -12.438 17.141 13.539 1 61.78 32 ALA B CA 1
ATOM 1756 C C . ALA B 1 32 ? -11.906 15.711 13.43 1 61.78 32 ALA B C 1
ATOM 1758 O O . ALA B 1 32 ? -12.516 14.773 13.953 1 61.78 32 ALA B O 1
ATOM 1759 N N . VAL B 1 33 ? -10.812 15.57 12.828 1 60.97 33 VAL B N 1
ATOM 1760 C CA . VAL B 1 33 ? -10.18 14.266 12.688 1 60.97 33 VAL B CA 1
ATOM 1761 C C . VAL B 1 33 ? -9.664 13.781 14.039 1 60.97 33 VAL B C 1
ATOM 1763 O O . VAL B 1 33 ? -9.875 12.625 14.414 1 60.97 33 VAL B O 1
ATOM 1766 N N . LYS B 1 34 ? -9.195 14.703 14.711 1 57.97 34 LYS B N 1
ATOM 1767 C CA . LYS B 1 34 ? -8.641 14.352 16.016 1 57.97 34 LYS B CA 1
ATOM 1768 C C . LYS B 1 34 ? -9.75 13.984 17 1 57.97 34 LYS B C 1
ATOM 1770 O O . LYS B 1 34 ? -9.586 13.078 17.828 1 57.97 34 LYS B O 1
ATOM 1775 N N . ASP B 1 35 ? -10.805 14.656 16.859 1 57.84 35 ASP B N 1
ATOM 1776 C CA . ASP B 1 35 ? -11.906 14.438 17.781 1 57.84 35 ASP B CA 1
ATOM 1777 C C . ASP B 1 35 ? -12.766 13.258 17.344 1 57.84 35 ASP B C 1
ATOM 1779 O O . ASP B 1 35 ? -13.719 12.883 18.047 1 57.84 35 ASP B O 1
ATOM 1783 N N . GLY B 1 36 ? -12.344 12.625 16.312 1 52.62 36 GLY B N 1
ATOM 1784 C CA . GLY B 1 36 ? -13.109 11.477 15.859 1 52.62 36 GLY B CA 1
ATOM 1785 C C . GLY B 1 36 ? -14.469 11.844 15.297 1 52.62 36 GLY B C 1
ATOM 1786 O O . GLY B 1 36 ? -15.359 11 15.219 1 52.62 36 GLY B O 1
ATOM 1787 N N . GLU B 1 37 ? -14.719 13.039 15.227 1 53.59 37 GLU B N 1
ATOM 1788 C CA . GLU B 1 37 ? -16.031 13.508 14.766 1 53.59 37 GLU B CA 1
ATOM 1789 C C . GLU B 1 37 ? -16.156 13.359 13.258 1 53.59 37 GLU B C 1
ATOM 1791 O O . GLU B 1 37 ? -17.281 13.234 12.734 1 53.59 37 GLU B O 1
ATOM 1796 N N . ALA B 1 38 ? -15.109 13.547 12.617 1 48.69 38 ALA B N 1
ATOM 1797 C CA . ALA B 1 38 ? -15.211 13.539 11.164 1 48.69 38 ALA B CA 1
ATOM 1798 C C . ALA B 1 38 ? -15.266 12.117 10.625 1 48.69 38 ALA B C 1
ATOM 1800 O O . ALA B 1 38 ? -14.438 11.281 10.977 1 48.69 38 ALA B O 1
ATOM 1801 N N . CYS B 1 39 ? -16.516 11.625 10.367 1 49.25 39 CYS B N 1
ATOM 1802 C CA . CYS B 1 39 ? -16.703 10.328 9.727 1 49.25 39 CYS B CA 1
ATOM 1803 C C . CYS B 1 39 ? -15.977 10.281 8.383 1 49.25 39 CYS B C 1
ATOM 1805 O O . CYS B 1 39 ? -16.297 11.062 7.48 1 49.25 39 CYS B O 1
ATOM 1807 N N . THR B 1 40 ? -14.734 10.117 8.391 1 55.66 40 THR B N 1
ATOM 1808 C CA . THR B 1 40 ? -14.023 10.094 7.121 1 55.66 40 THR B CA 1
ATOM 1809 C C . THR B 1 40 ? -14.242 8.773 6.398 1 55.66 40 THR B C 1
ATOM 1811 O O . THR B 1 40 ? -14.109 7.699 6.996 1 55.66 40 THR B O 1
ATOM 1814 N N . VAL B 1 41 ? -15.266 8.812 5.43 1 62 41 VAL B N 1
ATOM 1815 C CA . VAL B 1 41 ? -15.359 7.664 4.531 1 62 41 VAL B CA 1
ATOM 1816 C C . VAL B 1 41 ? -14 7.387 3.898 1 62 41 VAL B C 1
ATOM 1818 O O . VAL B 1 41 ? -13.398 8.281 3.295 1 62 41 VAL B O 1
ATOM 1821 N N . ILE B 1 42 ? -13.484 6.32 4.359 1 67.75 42 ILE B N 1
ATOM 1822 C CA . ILE B 1 42 ? -12.188 5.938 3.805 1 67.75 42 ILE B CA 1
ATOM 1823 C C . ILE B 1 42 ? -12.391 5.152 2.512 1 67.75 42 ILE B C 1
ATOM 1825 O O . ILE B 1 42 ? -13.148 4.18 2.482 1 67.75 42 ILE B O 1
ATOM 1829 N N . ASP B 1 43 ? -11.984 5.691 1.424 1 69.5 43 ASP B N 1
ATOM 1830 C CA . ASP B 1 43 ? -11.914 4.93 0.181 1 69.5 43 ASP B CA 1
ATOM 1831 C C . ASP B 1 43 ? -10.57 4.207 0.061 1 69.5 43 ASP B C 1
ATOM 1833 O O . ASP B 1 43 ? -9.586 4.789 -0.388 1 69.5 43 ASP B O 1
ATOM 1837 N N . PHE B 1 44 ? -10.555 2.996 0.377 1 74.62 44 PHE B N 1
ATOM 1838 C CA . PHE B 1 44 ? -9.344 2.189 0.401 1 74.62 44 PHE B CA 1
ATOM 1839 C C . PHE B 1 44 ? -8.812 1.96 -1.011 1 74.62 44 PHE B C 1
ATOM 1841 O O . PHE B 1 44 ? -7.625 1.693 -1.2 1 74.62 44 PHE B O 1
ATOM 1848 N N . ARG B 1 45 ? -9.617 2.066 -2.039 1 74.25 45 ARG B N 1
ATOM 1849 C CA . ARG B 1 45 ? -9.227 1.845 -3.43 1 74.25 45 ARG B CA 1
ATOM 1850 C C . ARG B 1 45 ? -8.18 2.861 -3.875 1 74.25 45 ARG B C 1
ATOM 1852 O O . ARG B 1 45 ? -7.336 2.561 -4.719 1 74.25 45 ARG B O 1
ATOM 1859 N N . ASN B 1 46 ? -8.32 4.027 -3.225 1 83.19 46 ASN B N 1
ATOM 1860 C CA . ASN B 1 46 ? -7.438 5.117 -3.623 1 83.19 46 ASN B CA 1
ATOM 1861 C C . ASN B 1 46 ? -6.289 5.301 -2.633 1 83.19 46 ASN B C 1
ATOM 1863 O O . ASN B 1 46 ? -5.641 6.348 -2.615 1 83.19 46 ASN B O 1
ATOM 1867 N N . CYS B 1 47 ? -5.957 4.258 -1.964 1 91.06 47 CYS B N 1
ATOM 1868 C CA . CYS B 1 47 ? -4.887 4.34 -0.976 1 91.06 47 CYS B CA 1
ATOM 1869 C C . CYS B 1 47 ? -3.521 4.352 -1.651 1 91.06 47 CYS B C 1
ATOM 1871 O O . CYS B 1 47 ? -3.359 3.805 -2.744 1 91.06 47 CYS B O 1
ATOM 1873 N N . SER B 1 48 ? -2.633 5.07 -1.027 1 95.88 48 SER B N 1
ATOM 1874 C CA . SER B 1 48 ? -1.245 5.105 -1.476 1 95.88 48 SER B CA 1
ATOM 1875 C C . SER B 1 48 ? -0.283 4.863 -0.317 1 95.88 48 SER B C 1
ATOM 1877 O O . SER B 1 48 ? -0.625 5.109 0.842 1 95.88 48 SER B O 1
ATOM 1879 N N . VAL B 1 49 ? 0.84 4.277 -0.689 1 98.06 49 VAL B N 1
ATOM 1880 C CA . VAL B 1 49 ? 1.914 4.055 0.273 1 98.06 49 VAL B CA 1
ATOM 1881 C C . VAL B 1 49 ? 3.033 5.066 0.045 1 98.06 49 VAL B C 1
ATOM 1883 O O . VAL B 1 49 ? 3.445 5.301 -1.094 1 98.06 49 VAL B O 1
ATOM 1886 N N . LEU B 1 50 ? 3.498 5.723 1.115 1 98.75 50 LEU B N 1
ATOM 1887 C CA . LEU B 1 50 ? 4.547 6.734 1.068 1 98.75 50 LEU B CA 1
ATOM 1888 C C . LEU B 1 50 ? 5.918 6.105 1.289 1 98.75 50 LEU B C 1
ATOM 1890 O O . LEU B 1 50 ? 6.16 5.484 2.324 1 98.75 50 LEU B O 1
ATOM 1894 N N . GLN B 1 51 ? 6.781 6.391 0.306 1 98.75 51 GLN B N 1
ATOM 1895 C CA . GLN B 1 51 ? 8.102 5.777 0.36 1 98.75 51 GLN B CA 1
ATOM 1896 C C . GLN B 1 51 ? 9.203 6.84 0.306 1 98.75 51 GLN B C 1
ATOM 1898 O O . GLN B 1 51 ? 9.07 7.84 -0.397 1 98.75 51 GLN B O 1
ATOM 1903 N N . CYS B 1 52 ? 10.273 6.547 1.059 1 98.69 52 CYS B N 1
ATOM 1904 C CA . CYS B 1 52 ? 11.484 7.352 0.931 1 98.69 52 CYS B CA 1
ATOM 1905 C C . CYS B 1 52 ? 12 7.332 -0.5 1 98.69 52 CYS B C 1
ATOM 1907 O O . CYS B 1 52 ? 12.172 6.262 -1.089 1 98.69 52 CYS B O 1
ATOM 1909 N N . MET B 1 53 ? 12.328 8.484 -0.941 1 98.06 53 MET B N 1
ATOM 1910 C CA . MET B 1 53 ? 12.75 8.578 -2.334 1 98.06 53 MET B CA 1
ATOM 1911 C C . MET B 1 53 ? 14.141 7.965 -2.52 1 98.06 53 MET B C 1
ATOM 1913 O O . MET B 1 53 ? 14.461 7.465 -3.6 1 98.06 53 MET B O 1
ATOM 1917 N N . THR B 1 54 ? 14.922 7.98 -1.515 1 97.5 54 THR B N 1
ATOM 1918 C CA . THR B 1 54 ? 16.312 7.547 -1.599 1 97.5 54 THR B CA 1
ATOM 1919 C C . THR B 1 54 ? 16.406 6.027 -1.497 1 97.5 54 THR B C 1
ATOM 1921 O O . THR B 1 54 ? 17.172 5.398 -2.242 1 97.5 54 THR B O 1
ATOM 1924 N N . CYS B 1 55 ? 15.586 5.402 -0.655 1 97.81 55 CYS B N 1
ATOM 1925 C CA . CYS B 1 55 ? 15.852 3.996 -0.381 1 97.81 55 CYS B CA 1
ATOM 1926 C C . CYS B 1 55 ? 14.57 3.178 -0.414 1 97.81 55 CYS B C 1
ATOM 1928 O O . CYS B 1 55 ? 14.578 1.986 -0.102 1 97.81 55 CYS B O 1
ATOM 1930 N N . ASN B 1 56 ? 13.469 3.734 -0.681 1 98.19 56 ASN B N 1
ATOM 1931 C CA . ASN B 1 56 ? 12.164 3.117 -0.882 1 98.19 56 ASN B CA 1
ATOM 1932 C C . ASN B 1 56 ? 11.586 2.596 0.429 1 98.19 56 ASN B C 1
ATOM 1934 O O . ASN B 1 56 ? 10.539 1.934 0.432 1 98.19 56 ASN B O 1
ATOM 1938 N N . THR B 1 57 ? 12.195 2.91 1.564 1 98.25 57 THR B N 1
ATOM 1939 C CA . THR B 1 57 ? 11.609 2.553 2.854 1 98.25 57 THR B CA 1
ATOM 1940 C C . THR B 1 57 ? 10.211 3.137 2.992 1 98.25 57 THR B C 1
ATOM 1942 O O . THR B 1 57 ? 9.969 4.289 2.627 1 98.25 57 THR B O 1
ATOM 1945 N N . VAL B 1 58 ? 9.273 2.273 3.434 1 98.69 58 VAL B N 1
ATOM 1946 C CA . VAL B 1 58 ? 7.914 2.76 3.643 1 98.69 58 VAL B CA 1
ATOM 1947 C C . VAL B 1 58 ? 7.875 3.674 4.867 1 98.69 58 VAL B C 1
ATOM 1949 O O . VAL B 1 58 ? 8.289 3.275 5.957 1 98.69 58 VAL B O 1
ATOM 1952 N N . LEU B 1 59 ? 7.312 4.883 4.688 1 98.75 59 LEU B N 1
ATOM 1953 C CA . LEU B 1 59 ? 7.266 5.883 5.746 1 98.75 59 LEU B CA 1
ATOM 1954 C C . LEU B 1 59 ? 5.859 5.992 6.332 1 98.75 59 LEU B C 1
ATOM 1956 O O . LEU B 1 59 ? 5.684 6.496 7.441 1 98.75 59 LEU B O 1
ATOM 1960 N N . GLY B 1 60 ? 4.941 5.598 5.594 1 98 60 GLY B N 1
ATOM 1961 C CA . GLY B 1 60 ? 3.531 5.652 5.941 1 98 60 GLY B CA 1
ATOM 1962 C C . GLY B 1 60 ? 2.613 5.34 4.777 1 98 60 GLY B C 1
ATOM 1963 O O . GLY B 1 60 ? 3.043 4.754 3.781 1 98 60 GLY B O 1
ATOM 1964 N N . ASP B 1 61 ? 1.317 5.645 4.98 1 96.31 61 ASP B N 1
ATOM 1965 C CA . ASP B 1 61 ? 0.332 5.5 3.912 1 96.31 61 ASP B CA 1
ATOM 1966 C C . ASP B 1 61 ? -0.732 6.594 3.996 1 96.31 61 ASP B C 1
ATOM 1968 O O . ASP B 1 61 ? -0.729 7.398 4.93 1 96.31 61 ASP B O 1
ATOM 1972 N N . SER B 1 62 ? -1.603 6.609 3.004 1 92.69 62 SER B N 1
ATOM 1973 C CA . SER B 1 62 ? -2.549 7.707 2.846 1 92.69 62 SER B CA 1
ATOM 1974 C C . SER B 1 62 ? -3.619 7.68 3.932 1 92.69 62 SER B C 1
ATOM 1976 O O . SER B 1 62 ? -4.336 8.664 4.129 1 92.69 62 SER B O 1
ATOM 1978 N N . LEU B 1 63 ? -3.783 6.602 4.605 1 87.94 63 LEU B N 1
ATOM 1979 C CA . LEU B 1 63 ? -4.789 6.516 5.66 1 87.94 63 LEU B CA 1
ATOM 1980 C C . LEU B 1 63 ? -4.422 7.414 6.836 1 87.94 63 LEU B C 1
ATOM 1982 O O . LEU B 1 63 ? -5.285 7.797 7.625 1 87.94 63 LEU B O 1
ATOM 1986 N N . GLY B 1 64 ? -3.154 7.758 6.977 1 89.75 64 GLY B N 1
ATOM 1987 C CA . GLY B 1 64 ? -2.689 8.617 8.055 1 89.75 64 GLY B CA 1
ATOM 1988 C C . GLY B 1 64 ? -2.564 10.07 7.641 1 89.75 64 GLY B C 1
ATOM 1989 O O . GLY B 1 64 ? -2.188 10.922 8.453 1 89.75 64 GLY B O 1
ATOM 1990 N N . ILE B 1 65 ? -2.92 10.398 6.406 1 91.94 65 ILE B N 1
ATOM 1991 C CA . ILE B 1 65 ? -2.734 11.742 5.883 1 91.94 65 ILE B CA 1
ATOM 1992 C C . ILE B 1 65 ? -3.947 12.602 6.23 1 91.94 65 ILE B C 1
ATOM 1994 O O . ILE B 1 65 ? -5.09 12.156 6.098 1 91.94 65 ILE B O 1
ATOM 1998 N N . CYS B 1 66 ? -3.588 13.859 6.613 1 85.56 66 CYS B N 1
ATOM 1999 C CA . CYS B 1 66 ? -4.641 14.82 6.922 1 85.56 66 CYS B CA 1
ATOM 2000 C C . CYS B 1 66 ? -4.691 15.922 5.867 1 85.56 66 CYS B C 1
ATOM 2002 O O . CYS B 1 66 ? -5.645 16.703 5.828 1 85.56 66 CYS B O 1
ATOM 2004 N N . GLY B 1 67 ? -3.709 15.945 5.098 1 90.19 67 GLY B N 1
ATOM 2005 C CA . GLY B 1 67 ? -3.598 17.016 4.113 1 90.19 67 GLY B CA 1
ATOM 2006 C C . GLY B 1 67 ? -2.164 17.422 3.83 1 90.19 67 GLY B C 1
ATOM 2007 O O . GLY B 1 67 ? -1.244 16.609 3.982 1 90.19 67 GLY B O 1
ATOM 2008 N N . GLU B 1 68 ? -2.133 18.641 3.246 1 92.31 68 GLU B N 1
ATOM 2009 C CA . GLU B 1 68 ? -0.796 19.156 2.977 1 92.31 68 GLU B CA 1
ATOM 2010 C C . GLU B 1 68 ? -0.695 20.641 3.336 1 92.31 68 GLU B C 1
ATOM 2012 O O . GLU B 1 68 ? -1.713 21.312 3.486 1 92.31 68 GLU B O 1
ATOM 2017 N N . VAL B 1 69 ? 0.511 21.047 3.605 1 91 69 VAL B N 1
ATOM 2018 C CA . VAL B 1 69 ? 0.848 22.453 3.752 1 91 69 VAL B CA 1
ATOM 2019 C C . VAL B 1 69 ? 1.645 22.938 2.537 1 91 69 VAL B C 1
ATOM 2021 O O . VAL B 1 69 ? 2.867 22.781 2.492 1 91 69 VAL B O 1
ATOM 2024 N N . PRO B 1 70 ? 0.96 23.562 1.602 1 91.25 70 PRO B N 1
ATOM 2025 C CA . PRO B 1 70 ? 1.619 23.922 0.342 1 91.25 70 PRO B CA 1
ATOM 2026 C C . PRO B 1 70 ? 2.832 24.812 0.544 1 91.25 70 PRO B C 1
ATOM 2028 O O . PRO B 1 70 ? 3.865 24.625 -0.104 1 91.25 70 PRO B O 1
ATOM 2031 N N . SER B 1 71 ? 2.713 25.719 1.432 1 91.06 71 SER B N 1
ATOM 2032 C CA . SER B 1 71 ? 3.795 26.672 1.641 1 91.06 71 SER B CA 1
ATOM 2033 C C . SER B 1 71 ? 5.062 25.969 2.125 1 91.06 71 SER B C 1
ATOM 2035 O O . SER B 1 71 ? 6.172 26.453 1.88 1 91.06 71 SER B O 1
ATOM 2037 N N . LEU B 1 72 ? 4.934 24.812 2.814 1 94 72 LEU B N 1
ATOM 2038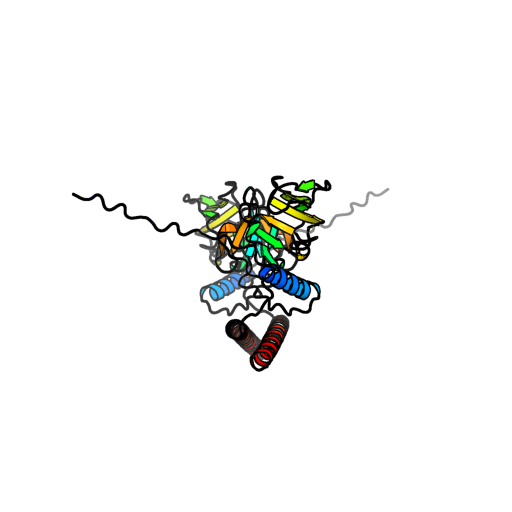 C CA . LEU B 1 72 ? 6.07 24.062 3.322 1 94 72 LEU B CA 1
ATOM 2039 C C . LEU B 1 72 ? 6.383 22.875 2.416 1 94 72 LEU B C 1
ATOM 2041 O O . LEU B 1 72 ? 7.34 22.141 2.658 1 94 72 LEU B O 1
ATOM 2045 N N . GLN B 1 73 ? 5.539 22.688 1.401 1 96.25 73 GLN B N 1
ATOM 2046 C CA . GLN B 1 73 ? 5.672 21.531 0.527 1 96.25 73 GLN B CA 1
ATOM 2047 C C . GLN B 1 73 ? 5.738 20.234 1.335 1 96.25 73 GLN B C 1
ATOM 2049 O O . GLN B 1 73 ? 6.605 19.391 1.097 1 96.25 73 GLN B O 1
ATOM 2054 N N . SER B 1 74 ? 4.777 20.203 2.264 1 97.19 74 SER B N 1
ATOM 2055 C CA . SER B 1 74 ? 4.809 19.094 3.195 1 97.19 74 SER B CA 1
ATOM 2056 C C . SER B 1 74 ? 3.455 18.391 3.271 1 97.19 74 SER B C 1
ATOM 2058 O O . SER B 1 74 ? 2.412 19.031 3.164 1 97.19 74 SER B O 1
ATOM 2060 N N . ILE B 1 75 ? 3.541 17.078 3.43 1 97.06 75 ILE B N 1
ATOM 2061 C CA . ILE B 1 75 ? 2.373 16.25 3.727 1 97.06 75 ILE B CA 1
ATOM 2062 C C . ILE B 1 75 ? 2.146 16.203 5.238 1 97.06 75 ILE B C 1
ATOM 2064 O O . ILE B 1 75 ? 3.088 16 6.008 1 97.06 75 ILE B O 1
ATOM 2068 N N . ILE B 1 76 ? 0.887 16.453 5.605 1 94.88 76 ILE B N 1
ATOM 2069 C CA . ILE B 1 76 ? 0.535 16.359 7.016 1 94.88 76 ILE B CA 1
ATOM 2070 C C . ILE B 1 76 ? 0.091 14.93 7.344 1 94.88 76 ILE B C 1
ATOM 2072 O O . ILE B 1 76 ? -0.906 14.445 6.805 1 94.88 76 ILE B O 1
ATOM 2076 N N . CYS B 1 77 ? 0.831 14.266 8.25 1 94.44 77 CYS B N 1
ATOM 2077 C CA . CYS B 1 77 ? 0.509 12.891 8.617 1 94.44 77 CYS B CA 1
ATOM 2078 C C . CYS B 1 77 ? 0.249 12.773 10.117 1 94.44 77 CYS B C 1
ATOM 2080 O O . CYS B 1 77 ? 1.033 13.266 10.922 1 94.44 77 CYS B O 1
ATOM 2082 N N . LEU B 1 78 ? -0.809 12.07 10.438 1 92.19 78 LEU B N 1
ATOM 2083 C CA . LEU B 1 78 ? -1.1 11.727 11.828 1 92.19 78 LEU B CA 1
ATOM 2084 C C . LEU B 1 78 ? -0.282 10.516 12.273 1 92.19 78 LEU B C 1
ATOM 2086 O O . LEU B 1 78 ? 0.084 10.406 13.445 1 92.19 78 LEU B O 1
ATOM 2090 N N . LYS B 1 79 ? -0.061 9.633 11.328 1 93.5 79 LYS B N 1
ATOM 2091 C CA . LYS B 1 79 ? 0.637 8.383 11.609 1 93.5 79 LYS B CA 1
ATOM 2092 C C . LYS B 1 79 ? 1.73 8.117 10.578 1 93.5 79 LYS B C 1
ATOM 2094 O O . LYS B 1 79 ? 1.541 8.375 9.383 1 93.5 79 LYS B O 1
ATOM 2099 N N . VAL B 1 80 ? 2.805 7.652 11.07 1 97.81 80 VAL B N 1
ATOM 2100 C CA . VAL B 1 80 ? 3.908 7.188 10.234 1 97.81 80 VAL B CA 1
ATOM 2101 C C . VAL B 1 80 ? 4.375 5.812 10.719 1 97.81 80 VAL B C 1
ATOM 2103 O O . VAL B 1 80 ? 3.936 5.336 11.766 1 97.81 80 VAL B O 1
ATOM 2106 N N . THR B 1 81 ? 5.195 5.168 9.914 1 98 81 THR B N 1
ATOM 2107 C CA . THR B 1 81 ? 5.715 3.867 10.312 1 98 81 THR B CA 1
ATOM 2108 C C . THR B 1 81 ? 6.836 4.023 11.336 1 98 81 THR B C 1
ATOM 2110 O O . THR B 1 81 ? 7.289 5.141 11.602 1 98 81 THR B O 1
ATOM 2113 N N . GLU B 1 82 ? 7.312 2.842 11.852 1 97.25 82 GLU B N 1
ATOM 2114 C CA . GLU B 1 82 ? 8.422 2.822 12.797 1 97.25 82 GLU B CA 1
ATOM 2115 C C . GLU B 1 82 ? 9.734 3.213 12.125 1 97.25 82 GLU B C 1
ATOM 2117 O O . GLU B 1 82 ? 10.719 3.52 12.797 1 97.25 82 GLU B O 1
ATOM 2122 N N . ASP B 1 83 ? 9.758 3.277 10.867 1 98 83 ASP B N 1
ATOM 2123 C CA . ASP B 1 83 ? 10.984 3.574 10.133 1 98 83 ASP B CA 1
ATOM 2124 C C . ASP B 1 83 ? 11.18 5.078 9.977 1 98 83 ASP B C 1
ATOM 2126 O O . ASP B 1 83 ? 12.156 5.523 9.367 1 98 83 ASP B O 1
ATOM 2130 N N . VAL B 1 84 ? 10.273 5.836 10.516 1 98.62 84 VAL B N 1
ATOM 2131 C CA . VAL B 1 84 ? 10.469 7.277 10.656 1 98.62 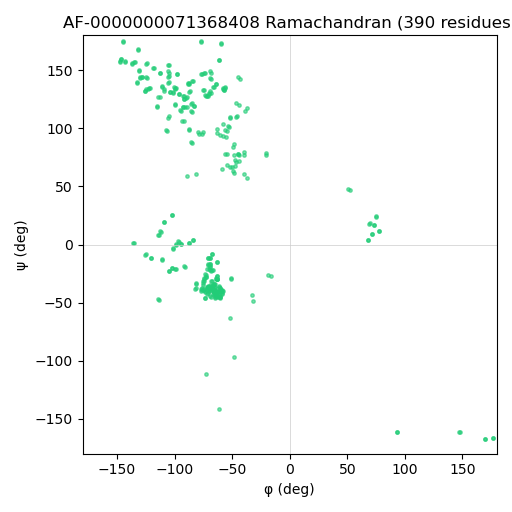84 VAL B CA 1
ATOM 2132 C C . VAL B 1 84 ? 11.016 7.586 12.047 1 98.62 84 VAL B C 1
ATOM 2134 O O . VAL B 1 84 ? 10.305 7.445 13.047 1 98.62 84 VAL B O 1
ATOM 2137 N N . ARG B 1 85 ? 12.188 8.078 12.023 1 98.44 85 ARG B N 1
ATOM 2138 C CA . ARG B 1 85 ? 12.844 8.352 13.297 1 98.44 85 ARG B CA 1
ATOM 2139 C C . ARG B 1 85 ? 12.758 9.828 13.656 1 98.44 85 ARG B C 1
ATOM 2141 O O . ARG B 1 85 ? 13.016 10.695 12.812 1 98.44 85 ARG B O 1
ATOM 2148 N N . VAL B 1 86 ? 12.422 10.07 14.938 1 98 86 VAL B N 1
ATOM 2149 C CA . VAL B 1 86 ? 12.344 11.43 15.453 1 98 86 VAL B CA 1
ATOM 2150 C C . VAL B 1 86 ? 13.617 11.766 16.234 1 98 86 VAL B C 1
ATOM 2152 O O . VAL B 1 86 ? 13.93 11.125 17.234 1 98 86 VAL B O 1
ATOM 2155 N N . HIS B 1 87 ? 14.281 12.812 15.727 1 96.88 87 HIS B N 1
ATOM 2156 C CA . HIS B 1 87 ? 15.469 13.25 16.453 1 96.88 87 HIS B CA 1
ATOM 2157 C C . HIS B 1 87 ? 15.094 13.852 17.797 1 96.88 87 HIS B C 1
ATOM 2159 O O . HIS B 1 87 ? 14.133 14.625 17.906 1 96.88 87 HIS B O 1
ATOM 2165 N N . LYS B 1 88 ? 15.922 13.578 18.766 1 95.12 88 LYS B N 1
ATOM 2166 C CA . LYS B 1 88 ? 15.656 14.07 20.109 1 95.12 88 LYS B CA 1
ATOM 2167 C C . LYS B 1 88 ? 15.945 15.57 20.219 1 95.12 88 LYS B C 1
ATOM 2169 O O . LYS B 1 88 ? 15.273 16.281 20.969 1 95.12 88 LYS B O 1
ATOM 2174 N N . LYS B 1 89 ? 16.875 16 19.469 1 96.12 89 LYS B N 1
ATOM 2175 C CA . LYS B 1 89 ? 17.297 17.391 19.531 1 96.12 89 LYS B CA 1
ATOM 2176 C C . LYS B 1 89 ? 16.203 18.328 19 1 96.12 89 LYS B C 1
ATOM 2178 O O . LYS B 1 89 ? 15.672 18.094 17.906 1 96.12 89 LYS B O 1
ATOM 2183 N N . LEU B 1 90 ? 15.906 19.344 19.766 1 95.81 90 LEU B N 1
ATOM 2184 C CA . LEU B 1 90 ? 15.008 20.422 19.328 1 95.81 90 LEU B CA 1
ATOM 2185 C C . LEU B 1 90 ? 15.789 21.531 18.641 1 95.81 90 LEU B C 1
ATOM 2187 O O . LEU B 1 90 ? 16.766 22.047 19.188 1 95.81 90 LEU B O 1
ATOM 2191 N N . GLU B 1 91 ? 15.352 21.828 17.5 1 96.38 91 GLU B N 1
ATOM 2192 C CA . GLU B 1 91 ? 15.969 22.922 16.75 1 96.38 91 GLU B CA 1
ATOM 2193 C C . GLU B 1 91 ? 15.008 24.094 16.594 1 96.38 91 GLU B C 1
ATOM 2195 O O . GLU B 1 91 ? 13.789 23.906 16.531 1 96.38 91 GLU B O 1
ATOM 2200 N N . MET B 1 92 ? 15.594 25.297 16.562 1 95.62 92 MET B N 1
ATOM 2201 C CA . MET B 1 92 ? 14.797 26.5 16.359 1 95.62 92 MET B CA 1
ATOM 2202 C C . MET B 1 92 ? 15.047 27.094 14.977 1 95.62 92 MET B C 1
ATOM 2204 O O . MET B 1 92 ? 16.188 27.141 14.523 1 95.62 92 MET B O 1
ATOM 2208 N N . SER B 1 93 ? 13.953 27.406 14.32 1 92.94 93 SER B N 1
ATOM 2209 C CA . SER B 1 93 ? 14.062 28.125 13.055 1 92.94 93 SER B CA 1
ATOM 2210 C C . SER B 1 93 ? 13.984 29.641 13.266 1 92.94 93 SER B C 1
ATOM 2212 O O . SER B 1 93 ? 13.039 30.141 13.883 1 92.94 93 SER B O 1
ATOM 2214 N N . LEU B 1 94 ? 15 30.344 12.703 1 90.81 94 LEU B N 1
ATOM 2215 C CA . LEU B 1 94 ? 15.055 31.781 12.938 1 90.81 94 LEU B CA 1
ATOM 2216 C C . LEU B 1 94 ? 14.555 32.531 11.719 1 90.81 94 LEU B C 1
ATOM 2218 O O . LEU B 1 94 ? 14.211 33.719 11.828 1 90.81 94 LEU B O 1
ATOM 2222 N N . ILE B 1 95 ? 14.578 31.844 10.602 1 90 95 ILE B N 1
ATOM 2223 C CA . ILE B 1 95 ? 14.195 32.531 9.375 1 90 95 ILE B CA 1
ATOM 2224 C C . ILE B 1 95 ? 13.25 31.641 8.562 1 90 95 ILE B C 1
ATOM 2226 O O . ILE B 1 95 ? 13.109 30.453 8.836 1 90 95 ILE B O 1
ATOM 2230 N N . GLY B 1 96 ? 12.516 32.312 7.758 1 90.75 96 GLY B N 1
ATOM 2231 C CA . GLY B 1 96 ? 11.703 31.578 6.805 1 90.75 96 GLY B CA 1
ATOM 2232 C C . GLY B 1 96 ? 10.297 31.312 7.301 1 90.75 96 GLY B C 1
ATOM 2233 O O . GLY B 1 96 ? 9.812 32 8.203 1 90.75 96 GLY B O 1
ATOM 2234 N N . LYS B 1 97 ? 9.695 30.328 6.645 1 92.44 97 LYS B N 1
ATOM 2235 C CA . LYS B 1 97 ? 8.281 30.031 6.887 1 92.44 97 LYS B CA 1
ATOM 2236 C C . LYS B 1 97 ? 8.086 29.438 8.273 1 92.44 97 LYS B C 1
ATOM 2238 O O . LYS B 1 97 ? 6.988 29.516 8.836 1 92.44 97 LYS B O 1
ATOM 2243 N N . LEU B 1 98 ? 9.125 28.938 8.852 1 94.88 98 LEU B N 1
ATOM 2244 C CA . LEU B 1 98 ? 9.039 28.297 10.156 1 94.88 98 LEU B CA 1
ATOM 2245 C C . LEU B 1 98 ? 9.695 29.156 11.234 1 94.88 98 LEU B C 1
ATOM 2247 O O . LEU B 1 98 ? 10 28.656 12.32 1 94.88 98 LEU B O 1
ATOM 2251 N N . ALA B 1 99 ? 9.836 30.422 10.875 1 94.25 99 ALA B N 1
ATOM 2252 C CA . ALA B 1 99 ? 10.508 31.312 11.82 1 94.25 99 ALA B CA 1
ATOM 2253 C C . ALA B 1 99 ? 9.805 31.297 13.18 1 94.25 99 ALA B C 1
ATOM 2255 O O . ALA B 1 99 ? 8.57 31.312 13.25 1 94.25 99 ALA B O 1
ATOM 2256 N N . PHE B 1 100 ? 10.703 31.203 14.164 1 94.5 100 PHE B N 1
ATOM 2257 C CA . PHE B 1 100 ? 10.273 31.266 15.555 1 94.5 100 PHE B CA 1
ATOM 2258 C C . PHE B 1 100 ? 9.562 29.984 15.977 1 94.5 100 PHE B C 1
ATOM 2260 O O . PHE B 1 100 ? 8.758 30 16.906 1 94.5 100 PHE B O 1
ATOM 2267 N N . SER B 1 101 ? 9.734 28.984 15.242 1 96.69 101 SER B N 1
ATOM 2268 C CA . SER B 1 101 ? 9.219 27.672 15.617 1 96.69 101 SER B CA 1
ATOM 2269 C C . SER B 1 101 ? 10.344 26.75 16.094 1 96.69 101 SER B C 1
ATOM 2271 O O . SER B 1 101 ? 11.5 26.906 15.68 1 96.69 101 SER B O 1
ATOM 2273 N N . THR B 1 102 ? 10 25.875 16.984 1 97.69 102 THR B N 1
ATOM 2274 C CA . THR B 1 102 ? 10.898 24.797 17.375 1 97.69 102 THR B CA 1
ATOM 2275 C C . THR B 1 102 ? 10.422 23.469 16.781 1 97.69 102 THR B C 1
ATOM 2277 O O . THR B 1 102 ? 9.219 23.203 16.703 1 97.69 102 THR B O 1
ATOM 2280 N N . HIS B 1 103 ? 11.422 22.719 16.328 1 97.81 103 HIS B N 1
ATOM 2281 C CA . HIS B 1 103 ? 11.047 21.469 15.68 1 97.81 103 HIS B CA 1
ATOM 2282 C C . HIS B 1 103 ? 12.086 20.391 15.93 1 97.81 103 HIS B C 1
ATOM 2284 O O . HIS B 1 103 ? 13.203 20.688 16.375 1 97.81 103 HIS B O 1
ATOM 2290 N N . GLN B 1 104 ? 11.672 19.172 15.758 1 98.38 104 GLN B N 1
ATOM 2291 C CA . GLN B 1 104 ? 12.539 18 15.641 1 98.38 104 GLN B CA 1
ATOM 2292 C C . GLN B 1 104 ? 12.617 17.516 14.203 1 98.38 104 GLN B C 1
ATOM 2294 O O . GLN B 1 104 ? 11.617 17.516 13.477 1 98.38 104 GLN B O 1
ATOM 2299 N N . VAL B 1 105 ? 13.82 17.016 13.844 1 98.31 105 VAL B N 1
ATOM 2300 C CA . VAL B 1 105 ? 14.023 16.5 12.5 1 98.31 105 VAL B CA 1
ATOM 2301 C C . VAL B 1 105 ? 13.57 15.039 12.43 1 98.31 105 VAL B C 1
ATOM 2303 O O . VAL B 1 105 ? 13.781 14.273 13.375 1 98.31 105 VAL B O 1
ATOM 2306 N N . LEU B 1 106 ? 12.93 14.703 11.281 1 98.75 106 LEU B N 1
ATOM 2307 C CA . LEU B 1 106 ? 12.594 13.32 10.961 1 98.75 106 LEU B CA 1
ATOM 2308 C C . LEU B 1 106 ? 13.578 12.734 9.961 1 98.75 106 LEU B C 1
ATOM 2310 O O . LEU B 1 106 ? 13.859 13.344 8.93 1 98.75 106 LEU B O 1
ATOM 2314 N N . ASP B 1 107 ? 14.078 11.609 10.258 1 98.69 107 ASP B N 1
ATOM 2315 C CA . ASP B 1 107 ? 14.922 10.953 9.258 1 98.69 107 ASP B CA 1
ATOM 2316 C C . ASP B 1 107 ? 14.398 9.555 8.938 1 98.69 107 ASP B C 1
ATOM 2318 O O . ASP B 1 107 ? 13.625 8.977 9.703 1 98.69 107 ASP B O 1
ATOM 2322 N N . CYS B 1 108 ? 14.75 9.109 7.781 1 98.62 108 CYS B N 1
ATOM 2323 C CA . CYS B 1 108 ? 14.469 7.75 7.336 1 98.62 108 CYS B CA 1
ATOM 2324 C C . CYS B 1 108 ? 15.406 6.754 8.016 1 98.62 108 CYS B C 1
ATOM 2326 O O . CYS B 1 108 ? 16.625 6.938 8 1 98.62 108 CYS B O 1
ATOM 2328 N N . ALA B 1 109 ? 14.859 5.688 8.508 1 98.12 109 ALA B N 1
ATOM 2329 C CA . ALA B 1 109 ? 15.68 4.695 9.203 1 98.12 109 ALA B CA 1
ATOM 2330 C C . ALA B 1 109 ? 16.531 3.902 8.219 1 98.12 109 ALA B C 1
ATOM 2332 O O . ALA B 1 109 ? 17.562 3.34 8.602 1 98.12 109 ALA B O 1
ATOM 2333 N N . GLY B 1 110 ? 16.062 3.828 6.98 1 97.31 110 GLY B N 1
ATOM 2334 C CA . GLY B 1 110 ? 16.766 3.057 5.973 1 97.31 110 GLY B CA 1
ATOM 2335 C C . GLY B 1 110 ? 18.031 3.736 5.488 1 97.31 110 GLY B C 1
ATOM 2336 O O . GLY B 1 110 ? 19.109 3.121 5.457 1 97.31 110 GLY B O 1
ATOM 2337 N N . CYS B 1 111 ? 17.938 5.02 5.191 1 98.06 111 CYS B N 1
ATOM 2338 C CA . CYS B 1 111 ? 19.078 5.691 4.574 1 98.06 111 CYS B CA 1
ATOM 2339 C C . CYS B 1 111 ? 19.562 6.848 5.438 1 98.06 111 CYS B C 1
ATOM 2341 O O . CYS B 1 111 ? 20.562 7.484 5.121 1 98.06 111 CYS B O 1
ATOM 2343 N N . HIS B 1 112 ? 18.891 7.266 6.406 1 98.19 112 HIS B N 1
ATOM 2344 C CA . HIS B 1 112 ? 19.266 8.266 7.41 1 98.19 112 HIS B CA 1
ATOM 2345 C C . HIS B 1 112 ? 19.141 9.68 6.852 1 98.19 112 HIS B C 1
ATOM 2347 O O . HIS B 1 112 ? 19.594 10.633 7.473 1 98.19 112 HIS B O 1
ATOM 2353 N N . SER B 1 113 ? 18.516 9.742 5.707 1 98.31 113 SER B N 1
ATOM 2354 C CA . SER B 1 113 ? 18.281 11.078 5.18 1 98.31 113 SER B CA 1
ATOM 2355 C C . SER B 1 113 ? 17.156 11.773 5.945 1 98.31 113 SER B C 1
ATOM 2357 O O . SER B 1 113 ? 16.234 11.125 6.438 1 98.31 113 SER B O 1
ATOM 2359 N N . ALA B 1 114 ? 17.297 13.125 6.055 1 98.44 114 ALA B N 1
ATOM 2360 C CA . ALA B 1 114 ? 16.219 13.922 6.625 1 98.44 114 ALA B CA 1
ATOM 2361 C C . ALA B 1 114 ? 15.016 13.969 5.684 1 98.44 114 ALA B C 1
ATOM 2363 O O . ALA B 1 114 ? 15.148 14.297 4.504 1 98.44 114 ALA B O 1
ATOM 2364 N N . ILE B 1 115 ? 13.82 13.664 6.281 1 98.75 115 ILE B N 1
ATOM 2365 C CA . ILE B 1 115 ? 12.68 13.547 5.387 1 98.75 115 ILE B CA 1
ATOM 2366 C C . ILE B 1 115 ? 11.555 14.469 5.852 1 98.75 115 ILE B C 1
ATOM 2368 O O . ILE B 1 115 ? 10.523 14.578 5.191 1 98.75 115 ILE B O 1
ATOM 2372 N N . GLY B 1 116 ? 11.641 15.086 7.02 1 98.56 116 GLY B N 1
ATOM 2373 C CA . GLY B 1 116 ? 10.586 15.953 7.52 1 98.56 116 GLY B CA 1
ATOM 2374 C C . GLY B 1 116 ? 10.859 16.484 8.914 1 98.56 116 GLY B C 1
ATOM 2375 O O . GLY B 1 116 ? 12.016 16.562 9.328 1 98.56 116 GLY B O 1
ATOM 2376 N N . LEU B 1 117 ? 9.766 17.031 9.461 1 98.31 117 LEU B N 1
ATOM 2377 C CA . LEU B 1 117 ? 9.914 17.609 10.797 1 98.31 117 LEU B CA 1
ATOM 2378 C C . LEU B 1 117 ? 8.633 17.453 11.602 1 98.31 117 LEU B C 1
ATOM 2380 O O . LEU B 1 117 ? 7.57 17.172 11.047 1 98.31 117 LEU B O 1
ATOM 2384 N N . VAL B 1 118 ? 8.844 17.516 12.922 1 98.25 118 VAL B N 1
ATOM 2385 C CA . VAL B 1 118 ? 7.742 17.688 13.867 1 98.25 118 VAL B CA 1
ATOM 2386 C C . VAL B 1 118 ? 7.871 19.047 14.562 1 98.25 118 VAL B C 1
ATOM 2388 O O . VAL B 1 118 ? 8.922 19.359 15.125 1 98.25 118 VAL B O 1
ATOM 2391 N N . LEU B 1 119 ? 6.734 19.797 14.484 1 96.94 119 LEU B N 1
ATOM 2392 C CA . LEU B 1 119 ? 6.734 21.094 15.164 1 96.94 119 LEU B CA 1
ATOM 2393 C C . LEU B 1 119 ? 6.289 20.938 16.609 1 96.94 119 LEU B C 1
ATOM 2395 O O . LEU B 1 119 ? 5.332 20.219 16.906 1 96.94 119 LEU B O 1
ATOM 2399 N N . HIS B 1 120 ? 6.992 21.641 17.469 1 97 120 HIS B N 1
ATOM 2400 C CA . HIS B 1 120 ? 6.676 21.562 18.891 1 97 120 HIS B CA 1
ATOM 2401 C C . HIS B 1 120 ? 6.152 22.891 19.406 1 97 120 HIS B C 1
ATOM 2403 O O . HIS B 1 120 ? 5.16 22.922 20.156 1 97 120 HIS B O 1
ATOM 2409 N N . SER B 1 121 ? 6.77 23.984 19.125 1 96.12 121 SER B N 1
ATOM 2410 C CA . SER B 1 121 ? 6.312 25.344 19.391 1 96.12 121 SER B CA 1
ATOM 2411 C C . SER B 1 121 ? 6.254 26.188 18.125 1 96.12 121 SER B C 1
ATOM 2413 O O . SER B 1 121 ? 7.148 26.094 17.281 1 96.12 121 SER B O 1
ATOM 2415 N N . THR B 1 122 ? 5.203 26.859 18 1 94.69 122 THR B N 1
ATOM 2416 C CA . THR B 1 122 ? 4.996 27.609 16.766 1 94.69 122 THR B CA 1
ATOM 2417 C C . THR B 1 122 ? 4.305 28.938 17.047 1 94.69 122 THR B C 1
ATOM 2419 O O . THR B 1 122 ? 3.666 29.094 18.094 1 94.69 122 THR B O 1
ATOM 2422 N N . PRO B 1 123 ? 4.484 29.875 16.109 1 93.25 123 PRO B N 1
ATOM 2423 C CA . PRO B 1 123 ? 3.539 31 16.141 1 93.25 123 PRO B CA 1
ATOM 2424 C C . PRO B 1 123 ? 2.09 30.562 15.961 1 93.25 123 PRO B C 1
ATOM 2426 O O . PRO B 1 123 ? 1.831 29.391 15.656 1 93.25 123 PRO B O 1
ATOM 2429 N N . GLU B 1 124 ? 1.211 31.406 16.094 1 88.81 124 GLU B N 1
ATOM 2430 C CA . GLU B 1 124 ? -0.214 31.094 16.156 1 88.81 124 GLU B CA 1
ATOM 2431 C C . GLU B 1 124 ? -0.693 30.484 14.828 1 88.81 124 GLU B C 1
ATOM 2433 O O . GLU B 1 124 ? -1.475 29.531 14.82 1 88.81 124 GLU B O 1
ATOM 2438 N N . HIS B 1 125 ? -0.235 31 13.742 1 85.44 125 HIS B N 1
ATOM 2439 C CA . HIS B 1 125 ? -0.757 30.625 12.438 1 85.44 125 HIS B CA 1
ATOM 2440 C C . HIS B 1 125 ? -0.326 29.203 12.078 1 85.44 125 HIS B C 1
ATOM 2442 O O . HIS B 1 125 ? -0.884 28.594 11.156 1 85.44 125 HIS B O 1
ATOM 2448 N N . LEU B 1 126 ? 0.626 28.594 12.844 1 91.12 126 LEU B N 1
ATOM 2449 C CA . LEU B 1 126 ? 1.09 27.234 12.602 1 91.12 126 LEU B CA 1
ATOM 2450 C C . LEU B 1 126 ? 0.708 26.312 13.758 1 91.12 126 LEU B C 1
ATOM 2452 O O . LEU B 1 126 ? 1.063 25.141 13.758 1 91.12 126 LEU B O 1
ATOM 2456 N N . SER B 1 127 ? -0.064 26.766 14.656 1 90.31 127 SER B N 1
ATOM 2457 C CA . SER B 1 127 ? -0.335 26.031 15.891 1 90.31 127 SER B CA 1
ATOM 2458 C C . SER B 1 127 ? -1.053 24.719 15.594 1 90.31 127 SER B C 1
ATOM 2460 O O . SER B 1 127 ? -0.848 23.719 16.297 1 90.31 127 SER B O 1
ATOM 2462 N N . ALA B 1 128 ? -1.822 24.688 14.508 1 87.56 128 ALA B N 1
ATOM 2463 C CA . ALA B 1 128 ? -2.586 23.5 14.156 1 87.56 128 ALA B CA 1
ATOM 2464 C C . ALA B 1 128 ? -1.66 22.375 13.711 1 87.56 128 ALA B C 1
ATOM 2466 O O . ALA B 1 128 ? -2.064 21.203 13.68 1 87.56 128 ALA B O 1
ATOM 2467 N N . LEU B 1 129 ? -0.492 22.688 13.391 1 91.88 129 LEU B N 1
ATOM 2468 C CA . LEU B 1 129 ? 0.44 21.703 12.859 1 91.88 129 LEU B CA 1
ATOM 2469 C C . LEU B 1 129 ? 1.312 21.125 13.969 1 91.88 129 LEU B C 1
ATOM 2471 O O . LEU B 1 129 ? 2.129 20.234 13.719 1 91.88 129 LEU B O 1
ATOM 2475 N N . GLN B 1 130 ? 1.105 21.562 15.18 1 93.62 130 GLN B N 1
ATOM 2476 C CA . GLN B 1 130 ? 1.948 21.094 16.266 1 93.62 130 GLN B CA 1
ATOM 2477 C C . GLN B 1 130 ? 1.733 19.609 16.531 1 93.62 130 GLN B C 1
ATOM 2479 O O . GLN B 1 130 ? 0.599 19.125 16.5 1 93.62 130 GLN B O 1
ATOM 2484 N N . ASN B 1 131 ? 2.857 18.891 16.703 1 94.56 131 ASN B N 1
ATOM 2485 C CA . ASN B 1 131 ? 2.881 17.484 17.094 1 94.56 131 ASN B CA 1
ATOM 2486 C C . ASN B 1 131 ? 2.371 16.578 15.984 1 94.56 131 ASN B C 1
ATOM 2488 O O . ASN B 1 131 ? 1.894 15.469 16.25 1 94.56 131 ASN B O 1
ATOM 2492 N N . LEU B 1 132 ? 2.336 17.062 14.773 1 94.44 132 LEU B N 1
ATOM 2493 C CA . LEU B 1 132 ? 2.057 16.266 13.586 1 94.44 132 LEU B CA 1
ATOM 2494 C C . LEU B 1 132 ? 3.33 16.016 12.781 1 94.44 132 LEU B C 1
ATOM 2496 O O . LEU B 1 132 ? 4.293 16.781 12.883 1 94.44 132 LEU B O 1
ATOM 2500 N N . PHE B 1 133 ? 3.307 14.938 12.031 1 97.62 133 PHE B N 1
ATOM 2501 C CA . PHE B 1 133 ? 4.445 14.672 11.164 1 97.62 133 PHE B CA 1
ATOM 2502 C C . PHE B 1 133 ? 4.301 15.406 9.836 1 97.62 133 PHE B C 1
ATOM 2504 O O . PHE B 1 133 ? 3.303 15.25 9.133 1 97.62 133 PHE B O 1
ATOM 2511 N N . LEU B 1 134 ? 5.25 16.203 9.609 1 97.88 134 LEU B N 1
ATOM 2512 C CA . LEU B 1 134 ? 5.312 16.875 8.32 1 97.88 134 LEU B CA 1
ATOM 2513 C C . LEU B 1 134 ? 6.391 16.266 7.43 1 97.88 134 LEU B C 1
ATOM 2515 O O . LEU B 1 134 ? 7.586 16.484 7.656 1 97.88 134 LEU B O 1
ATOM 2519 N N . LEU B 1 135 ? 5.984 15.578 6.379 1 98.75 135 LEU B N 1
ATOM 2520 C CA . LEU B 1 135 ? 6.918 14.938 5.457 1 98.75 135 LEU B CA 1
ATOM 2521 C C . LEU B 1 135 ? 7.121 15.789 4.207 1 98.75 135 LEU B C 1
ATOM 2523 O O . LEU B 1 135 ? 6.148 16.25 3.602 1 98.75 135 LEU B O 1
ATOM 2527 N N . ARG B 1 136 ? 8.367 15.945 3.832 1 98.69 136 ARG B N 1
ATOM 2528 C CA . ARG B 1 136 ? 8.68 16.75 2.658 1 98.69 136 ARG B CA 1
ATOM 2529 C C . ARG B 1 136 ? 8.289 16.031 1.374 1 98.69 136 ARG B C 1
ATOM 2531 O O . ARG B 1 136 ? 8.781 14.93 1.1 1 98.69 136 ARG B O 1
ATOM 2538 N N . LYS B 1 137 ? 7.555 16.672 0.565 1 98.56 137 LYS B N 1
ATOM 2539 C CA . LYS B 1 137 ? 7.008 16.047 -0.629 1 98.56 137 LYS B CA 1
ATOM 2540 C C . LYS B 1 137 ? 8.117 15.625 -1.59 1 98.56 137 LYS B C 1
ATOM 2542 O O . LYS B 1 137 ? 8.055 14.555 -2.193 1 98.56 137 LYS B O 1
ATOM 2547 N N . GLU B 1 138 ? 9.094 16.469 -1.727 1 98.5 138 GLU B N 1
ATOM 2548 C CA . GLU B 1 138 ? 10.133 16.25 -2.73 1 98.5 138 GLU B CA 1
ATOM 2549 C C . GLU B 1 138 ? 10.984 15.039 -2.387 1 98.5 138 GLU B C 1
ATOM 2551 O O . GLU B 1 138 ? 11.758 14.555 -3.221 1 98.5 138 GLU B O 1
ATOM 2556 N N . LEU B 1 139 ? 10.797 14.508 -1.24 1 98.75 139 LEU B N 1
ATOM 2557 C CA . LEU B 1 139 ? 11.625 13.391 -0.793 1 98.75 139 LEU B CA 1
ATOM 2558 C C . LEU B 1 139 ? 10.797 12.109 -0.698 1 98.75 139 LEU B C 1
ATOM 2560 O O . LEU B 1 139 ? 11.266 11.109 -0.152 1 98.75 139 LEU B O 1
ATOM 2564 N N . ILE B 1 140 ? 9.586 12.148 -1.229 1 98.75 140 ILE B N 1
ATOM 2565 C CA . ILE B 1 140 ? 8.664 11.031 -1.042 1 98.75 140 ILE B CA 1
ATOM 2566 C C . ILE B 1 140 ? 8.164 10.547 -2.398 1 98.75 140 ILE B C 1
ATOM 2568 O O . ILE B 1 140 ? 7.805 11.359 -3.26 1 98.75 140 ILE B O 1
ATOM 2572 N N . ASN B 1 141 ? 8.195 9.273 -2.631 1 98.44 141 ASN B N 1
ATOM 2573 C CA . ASN B 1 141 ? 7.445 8.609 -3.691 1 98.44 141 ASN B CA 1
ATOM 2574 C C . ASN B 1 141 ? 6.16 7.988 -3.16 1 98.44 141 ASN B C 1
ATOM 2576 O O . ASN B 1 141 ? 6.117 7.508 -2.027 1 98.44 141 ASN B O 1
ATOM 2580 N N . CYS B 1 142 ? 5.164 7.984 -3.996 1 98.25 142 CYS B N 1
ATOM 2581 C CA . CYS B 1 142 ? 3.893 7.363 -3.639 1 98.25 142 CYS B CA 1
ATOM 2582 C C . CYS B 1 142 ? 3.598 6.168 -4.535 1 98.25 142 CYS B C 1
ATOM 2584 O O . CYS B 1 142 ? 3.523 6.305 -5.758 1 98.25 142 CYS B O 1
ATOM 2586 N N . TYR B 1 143 ? 3.48 5.012 -3.953 1 98.06 143 TYR B N 1
ATOM 2587 C CA . TYR B 1 143 ? 2.902 3.887 -4.676 1 98.06 143 TYR B CA 1
ATOM 2588 C C . TYR B 1 143 ? 1.379 3.926 -4.617 1 98.06 143 TYR B C 1
ATOM 2590 O O . TYR B 1 143 ? 0.792 3.854 -3.533 1 98.06 143 TYR B O 1
ATOM 2598 N N . MET B 1 144 ? 0.741 4.02 -5.812 1 96.31 144 MET B N 1
ATOM 2599 C CA . MET B 1 144 ? -0.711 4.121 -5.918 1 96.31 144 MET B CA 1
ATOM 2600 C C . MET B 1 144 ? -1.344 2.746 -6.094 1 96.31 144 MET B C 1
ATOM 2602 O O . MET B 1 144 ? -1.121 2.078 -7.102 1 96.31 144 MET B O 1
ATOM 2606 N N . LEU B 1 145 ? -2.184 2.389 -5.121 1 92.38 145 LEU B N 1
ATOM 2607 C CA . LEU B 1 145 ? -2.787 1.062 -5.168 1 92.38 145 LEU B CA 1
ATOM 2608 C C . LEU B 1 145 ? -3.674 0.911 -6.398 1 92.38 145 LEU B C 1
ATOM 2610 O O . LEU B 1 145 ? -3.629 -0.117 -7.078 1 92.38 145 LEU B O 1
ATOM 2614 N N . ARG B 1 146 ? -4.418 1.927 -6.695 1 86.81 146 ARG B N 1
ATOM 2615 C CA . ARG B 1 146 ? -5.398 1.875 -7.777 1 86.81 146 ARG B CA 1
ATOM 2616 C C . ARG B 1 146 ? -4.727 1.584 -9.109 1 86.81 146 ARG B C 1
ATOM 2618 O O . ARG B 1 146 ? -5.191 0.739 -9.875 1 86.81 146 ARG B O 1
ATOM 2625 N N . SER B 1 147 ? -3.678 2.236 -9.359 1 91.19 147 SER B N 1
ATOM 2626 C CA . SER B 1 147 ? -3.033 2.127 -10.664 1 91.19 147 SER B CA 1
ATOM 2627 C C . SER B 1 147 ? -1.851 1.167 -10.617 1 91.19 147 SER B C 1
ATOM 2629 O O . SER B 1 147 ? -1.372 0.713 -11.656 1 91.19 147 SER B O 1
ATOM 2631 N N . GLY B 1 148 ? -1.332 0.931 -9.484 1 93.5 148 GLY B N 1
ATOM 2632 C CA . GLY B 1 148 ? -0.134 0.115 -9.367 1 93.5 148 GLY B CA 1
ATOM 2633 C C . GLY B 1 148 ? 1.125 0.839 -9.805 1 93.5 148 GLY B C 1
ATOM 2634 O O . GLY B 1 148 ? 2.1 0.207 -10.219 1 93.5 148 GLY B O 1
ATOM 2635 N N . ALA B 1 149 ? 1.155 2.176 -9.773 1 94.88 149 ALA B N 1
ATOM 2636 C CA . ALA B 1 149 ? 2.289 2.973 -10.234 1 94.88 149 ALA B CA 1
ATOM 2637 C C . ALA B 1 149 ? 2.883 3.795 -9.094 1 94.88 149 ALA B C 1
ATOM 2639 O O . ALA B 1 149 ? 2.203 4.082 -8.109 1 94.88 149 ALA B O 1
ATOM 2640 N N . CYS B 1 150 ? 4.168 4.039 -9.258 1 96.38 150 CYS B N 1
ATOM 2641 C CA . CYS B 1 150 ? 4.844 4.945 -8.336 1 96.38 150 CYS B CA 1
ATOM 2642 C C . CYS B 1 150 ? 4.91 6.355 -8.914 1 96.38 150 CYS B C 1
ATOM 2644 O O . CYS B 1 150 ? 5.305 6.547 -10.062 1 96.38 150 CYS B O 1
ATOM 2646 N N . VAL B 1 151 ? 4.48 7.32 -8.086 1 97.56 151 VAL B N 1
ATOM 2647 C CA . VAL B 1 151 ? 4.441 8.719 -8.492 1 97.56 151 VAL B CA 1
ATOM 2648 C C . VAL B 1 151 ? 5.121 9.586 -7.43 1 97.56 151 VAL B C 1
ATOM 2650 O O . VAL B 1 151 ? 5.031 9.297 -6.234 1 97.56 151 VAL B O 1
ATOM 2653 N N . LYS B 1 152 ? 5.805 10.602 -7.91 1 98.19 152 LYS B N 1
ATOM 2654 C CA . LYS B 1 152 ? 6.387 11.539 -6.957 1 98.19 152 LYS B CA 1
ATOM 2655 C C . LYS B 1 152 ? 5.301 12.258 -6.156 1 98.19 152 LYS B C 1
ATOM 2657 O O . LYS B 1 152 ? 4.305 12.711 -6.719 1 98.19 152 LYS B O 1
ATOM 2662 N N . ALA B 1 153 ? 5.543 12.391 -4.918 1 98.31 153 ALA B N 1
ATOM 2663 C CA . ALA B 1 153 ? 4.566 13.07 -4.074 1 98.31 153 ALA B CA 1
ATOM 2664 C C . ALA B 1 153 ? 4.402 14.531 -4.496 1 98.31 153 ALA B C 1
ATOM 2666 O O . ALA B 1 153 ? 3.328 15.109 -4.332 1 98.31 153 ALA B O 1
ATOM 2667 N N . SER B 1 154 ? 5.457 15.102 -5.031 1 97.75 154 SER B N 1
ATOM 2668 C CA . SER B 1 154 ? 5.418 16.5 -5.449 1 97.75 154 SER B CA 1
ATOM 2669 C C . SER B 1 154 ? 4.398 16.703 -6.559 1 97.75 154 SER B C 1
ATOM 2671 O O . SER B 1 154 ? 3.939 17.828 -6.781 1 97.75 154 SER B O 1
ATOM 2673 N N . LYS B 1 155 ? 3.93 15.656 -7.195 1 96.62 155 LYS B N 1
ATOM 2674 C CA . LYS B 1 155 ? 2.982 15.742 -8.305 1 96.62 155 LYS B CA 1
ATOM 2675 C C . LYS B 1 155 ? 1.557 15.477 -7.828 1 96.62 155 LYS B C 1
ATOM 2677 O O . LYS B 1 155 ? 0.616 15.5 -8.625 1 96.62 155 LYS B O 1
ATOM 2682 N N . ILE B 1 156 ? 1.425 15.242 -6.625 1 95.31 156 ILE B N 1
ATOM 2683 C CA . ILE B 1 156 ? 0.126 14.875 -6.066 1 95.31 156 ILE B CA 1
ATOM 2684 C C . ILE B 1 156 ? -0.389 16 -5.176 1 95.31 156 ILE B C 1
ATOM 2686 O O . ILE B 1 156 ? 0.372 16.578 -4.402 1 95.31 156 ILE B O 1
ATOM 2690 N N . ASN B 1 157 ? -1.646 16.344 -5.289 1 91.75 157 ASN B N 1
ATOM 2691 C CA . ASN B 1 157 ? -2.336 17.203 -4.348 1 91.75 157 ASN B CA 1
ATOM 2692 C C . ASN B 1 157 ? -3.031 16.406 -3.248 1 91.75 157 ASN B C 1
ATOM 2694 O O . ASN B 1 157 ? -4.012 15.711 -3.512 1 91.75 157 ASN B O 1
ATOM 2698 N N . PHE B 1 158 ? -2.447 16.469 -2.08 1 89.38 158 PHE B N 1
ATOM 2699 C CA . PHE B 1 158 ? -3.037 15.758 -0.953 1 89.38 158 PHE B CA 1
ATOM 2700 C C . PHE B 1 158 ? -4.105 16.609 -0.278 1 89.38 158 PHE B C 1
ATOM 2702 O O . PHE B 1 158 ? -3.793 17.484 0.527 1 89.38 158 PHE B O 1
ATOM 2709 N N . LYS B 1 159 ? -5.199 16.375 -0.861 1 73.38 159 LYS B N 1
ATOM 2710 C CA . LYS B 1 159 ? -6.293 17.172 -0.328 1 73.38 159 LYS B CA 1
ATOM 2711 C C . LYS B 1 159 ? -6.656 16.734 1.088 1 73.38 159 LYS B C 1
ATOM 2713 O O . LYS B 1 159 ? -6.379 15.602 1.484 1 73.38 159 LYS B O 1
ATOM 2718 N N . HIS B 1 160 ? -7.074 17.672 1.748 1 60.16 160 HIS B N 1
ATOM 2719 C CA . HIS B 1 160 ? -7.469 17.422 3.131 1 60.16 160 HIS B CA 1
ATOM 2720 C C . HIS B 1 160 ? -8.609 16.406 3.207 1 60.16 160 HIS B C 1
ATOM 2722 O O . HIS B 1 160 ? -9.57 16.484 2.438 1 60.16 160 HIS B O 1
ATOM 2728 N N . ARG B 1 161 ? -8.211 15.07 3.41 1 54.06 161 ARG B N 1
ATOM 2729 C CA . ARG B 1 161 ? -9.203 14.008 3.512 1 54.06 161 ARG B CA 1
ATOM 2730 C C . ARG B 1 161 ? -10.492 14.508 4.148 1 54.06 161 ARG B C 1
ATOM 2732 O O . ARG B 1 161 ? -11.578 14.016 3.842 1 54.06 161 ARG B O 1
ATOM 2739 N N . LEU B 1 162 ? -10.484 15.203 5.266 1 46.44 162 LEU B N 1
ATOM 2740 C CA . LEU B 1 162 ? -11.734 15.4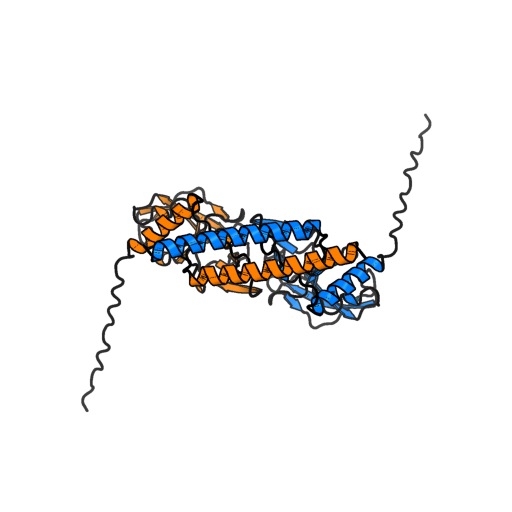69 5.969 1 46.44 162 LEU B CA 1
ATOM 2741 C C . LEU B 1 162 ? -12.773 16.062 5.027 1 46.44 162 LEU B C 1
ATOM 2743 O O . LEU B 1 162 ? -13.977 15.922 5.254 1 46.44 162 LEU B O 1
ATOM 2747 N N . MET B 1 163 ? -12.484 17.188 4.523 1 47.78 163 MET B N 1
ATOM 2748 C CA . MET B 1 163 ? -13.594 18.141 4.551 1 47.78 163 MET B CA 1
ATOM 2749 C C . MET B 1 163 ? -14.773 17.625 3.734 1 47.78 163 MET B C 1
ATOM 2751 O O . MET B 1 163 ? -14.656 16.609 3.031 1 47.78 163 MET B O 1
ATOM 2755 N N . ASP B 1 164 ? -15.422 18.5 3.045 1 49.81 164 ASP B N 1
ATOM 2756 C CA . ASP B 1 164 ? -16.766 18.641 2.475 1 49.81 164 ASP B CA 1
ATOM 2757 C C . ASP B 1 164 ? -16.859 17.891 1.142 1 49.81 164 ASP B C 1
ATOM 2759 O O . ASP B 1 164 ? -16.547 18.453 0.091 1 49.81 164 ASP B O 1
ATOM 2763 N N . LYS B 1 165 ? -16.594 16.516 1.376 1 57.62 165 LYS B N 1
ATOM 2764 C CA . LYS B 1 165 ? -17.062 16 0.096 1 57.62 165 LYS B CA 1
ATOM 2765 C C . LYS B 1 165 ? -18.391 16.641 -0.303 1 57.62 165 LYS B C 1
ATOM 2767 O O . LYS B 1 165 ? -19.281 16.812 0.534 1 57.62 165 LYS B O 1
ATOM 2772 N N . ASN B 1 166 ? -18.219 17.203 -1.342 1 64.88 166 ASN B N 1
ATOM 2773 C CA . ASN B 1 166 ? -19.516 17.656 -1.825 1 64.88 166 ASN B CA 1
ATOM 2774 C C . ASN B 1 166 ? -20.469 16.484 -2.066 1 64.88 166 ASN B C 1
ATOM 2776 O O . ASN B 1 166 ? -20.031 15.328 -2.139 1 64.88 166 ASN B O 1
ATOM 2780 N N . ILE B 1 167 ? -21.609 16.844 -2.062 1 69.12 167 ILE B N 1
ATOM 2781 C CA . ILE B 1 167 ? -22.688 15.867 -2.176 1 69.12 167 ILE B CA 1
ATOM 2782 C C . ILE B 1 167 ? -22.438 14.961 -3.379 1 69.12 167 ILE B C 1
ATOM 2784 O O . ILE B 1 167 ? -22.688 13.758 -3.316 1 69.12 167 ILE B O 1
ATOM 2788 N N . LYS B 1 168 ? -21.766 15.625 -4.301 1 75.38 168 LYS B N 1
ATOM 2789 C CA . LYS B 1 168 ? -21.547 14.852 -5.523 1 75.38 168 LYS B CA 1
ATOM 2790 C C . LYS B 1 168 ? -20.531 13.734 -5.297 1 75.38 168 LYS B C 1
ATOM 2792 O O . LYS B 1 168 ? -20.734 12.609 -5.742 1 75.38 168 LYS B O 1
ATOM 2797 N N . GLU B 1 169 ? -19.547 14.062 -4.605 1 74.06 169 GLU B N 1
ATOM 2798 C CA . GLU B 1 169 ? -18.5 13.078 -4.332 1 74.06 169 GLU B CA 1
ATOM 2799 C C . GLU B 1 169 ? -19.016 11.977 -3.4 1 74.06 169 GLU B C 1
ATOM 2801 O O . GLU B 1 169 ? -18.719 10.797 -3.605 1 74.06 169 GLU B O 1
ATOM 2806 N N . LEU B 1 170 ? -19.828 12.352 -2.473 1 74.06 170 LEU B N 1
ATOM 2807 C CA . LEU B 1 170 ? -20.391 11.383 -1.54 1 74.06 170 LEU B CA 1
ATOM 2808 C C . LEU B 1 170 ? -21.359 10.453 -2.248 1 74.06 170 LEU B C 1
ATOM 2810 O O . LEU B 1 170 ? -21.391 9.25 -1.964 1 74.06 170 LEU B O 1
ATOM 2814 N N . GLU B 1 171 ? -22.031 11.039 -3.164 1 76.69 171 GLU B N 1
ATOM 2815 C CA . GLU B 1 171 ? -22.953 10.234 -3.969 1 76.69 171 GLU B CA 1
ATOM 2816 C C . GLU B 1 171 ? -22.203 9.188 -4.789 1 76.69 171 GLU B C 1
ATOM 2818 O O . GLU B 1 171 ? -22.625 8.039 -4.879 1 76.69 171 GLU B O 1
ATOM 2823 N N . GLN B 1 172 ? -21.141 9.594 -5.316 1 76.88 172 GLN B N 1
ATOM 2824 C CA . GLN B 1 172 ? -20.328 8.664 -6.105 1 76.88 172 GLN B CA 1
ATOM 2825 C C . GLN B 1 172 ? -19.766 7.555 -5.234 1 76.88 172 GLN B C 1
ATOM 2827 O O . GLN B 1 172 ? -19.75 6.387 -5.629 1 76.88 172 GLN B O 1
ATOM 2832 N N . ASP B 1 173 ? -19.359 7.984 -4.133 1 75 173 ASP B N 1
ATOM 2833 C CA . ASP B 1 173 ? -18.828 6.996 -3.197 1 75 173 ASP B CA 1
ATOM 2834 C C . ASP B 1 173 ? -19.922 6.004 -2.775 1 75 173 ASP B C 1
ATOM 2836 O O . ASP B 1 173 ? -19.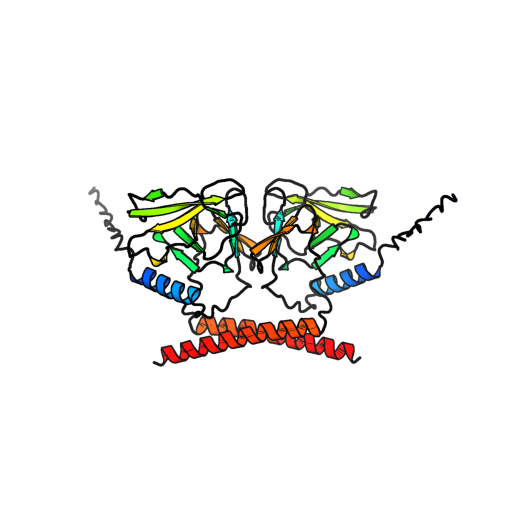656 4.797 -2.703 1 75 173 ASP B O 1
ATOM 2840 N N . LEU B 1 174 ? -21.016 6.516 -2.477 1 79.69 174 LEU B N 1
ATOM 2841 C CA . LEU B 1 174 ? -22.125 5.66 -2.078 1 79.69 174 LEU B CA 1
ATOM 2842 C C . LEU B 1 174 ? -22.5 4.688 -3.195 1 79.69 174 LEU B C 1
ATOM 2844 O O . LEU B 1 174 ? -22.719 3.5 -2.943 1 79.69 174 LEU B O 1
ATOM 2848 N N . GLU B 1 175 ? -22.422 5.156 -4.363 1 80.44 175 GLU B N 1
ATOM 2849 C CA . GLU B 1 175 ? -22.719 4.305 -5.512 1 80.44 175 GLU B CA 1
ATOM 2850 C C . GLU B 1 175 ? -21.703 3.17 -5.625 1 80.44 175 GLU B C 1
ATOM 2852 O O . GLU B 1 175 ? -22.078 2.02 -5.867 1 80.44 175 GLU B O 1
ATOM 2857 N N . ALA B 1 176 ? -20.531 3.488 -5.496 1 75.62 176 ALA B N 1
ATOM 2858 C CA . ALA B 1 176 ? -19.469 2.492 -5.578 1 75.62 176 ALA B CA 1
ATOM 2859 C C . ALA B 1 176 ? -19.625 1.437 -4.484 1 75.62 176 ALA B C 1
ATOM 2861 O O . ALA B 1 176 ? -19.469 0.241 -4.742 1 75.62 176 ALA B O 1
ATOM 2862 N N . GLN B 1 177 ? -19.984 1.862 -3.301 1 77.5 177 GLN B N 1
ATOM 2863 C CA . GLN B 1 177 ? -20.156 0.936 -2.188 1 77.5 177 GLN B CA 1
ATOM 2864 C C . GLN B 1 177 ? -21.375 0.045 -2.406 1 77.5 177 GLN B C 1
ATOM 2866 O O . GLN B 1 177 ? -21.344 -1.146 -2.09 1 77.5 177 GLN B O 1
ATOM 2871 N N . LEU B 1 178 ? -22.359 0.641 -2.949 1 79.38 178 LEU B N 1
ATOM 2872 C CA . LEU B 1 178 ? -23.562 -0.122 -3.215 1 79.38 178 LEU B CA 1
ATOM 2873 C C . LEU B 1 178 ? -23.312 -1.198 -4.266 1 79.38 178 LEU B C 1
ATOM 2875 O O . LEU B 1 178 ? -23.828 -2.312 -4.156 1 79.38 178 LEU B O 1
ATOM 2879 N N . LYS B 1 179 ? -22.594 -0.858 -5.199 1 79.75 179 LYS B N 1
ATOM 2880 C CA . LYS B 1 179 ? -22.219 -1.856 -6.195 1 79.75 179 LYS B CA 1
ATOM 2881 C C . LYS B 1 179 ? -21.469 -3.021 -5.555 1 79.75 179 LYS B C 1
ATOM 2883 O O . LYS B 1 179 ? -21.719 -4.184 -5.883 1 79.75 179 LYS B O 1
ATOM 2888 N N . GLN B 1 180 ? -20.672 -2.723 -4.676 1 78 180 GLN B N 1
ATOM 2889 C CA . GLN B 1 180 ? -19.922 -3.762 -3.979 1 78 180 GLN B CA 1
ATOM 2890 C C . GLN B 1 180 ? -20.844 -4.641 -3.139 1 78 180 GLN B C 1
ATOM 2892 O O . GLN B 1 180 ? -20.672 -5.859 -3.084 1 78 180 GLN B O 1
ATOM 2897 N N . VAL B 1 181 ? -21.734 -4.051 -2.492 1 79.44 181 VAL B N 1
ATOM 2898 C CA . VAL B 1 181 ? -22.703 -4.777 -1.677 1 79.44 181 VAL B CA 1
ATOM 2899 C C . VAL B 1 181 ? -23.484 -5.746 -2.553 1 79.44 181 VAL B C 1
ATOM 2901 O O . VAL B 1 181 ? -23.703 -6.902 -2.174 1 79.44 181 VAL B O 1
ATOM 2904 N N . LYS B 1 182 ? -23.844 -5.277 -3.689 1 80 182 LYS B N 1
ATOM 2905 C CA . LYS B 1 182 ? -24.594 -6.125 -4.613 1 80 182 LYS B CA 1
ATOM 2906 C C . LYS B 1 182 ? -23.766 -7.332 -5.043 1 80 182 LYS B C 1
ATOM 2908 O O . LYS B 1 182 ? -24.281 -8.445 -5.133 1 80 182 LYS B O 1
ATOM 2913 N N . ILE B 1 183 ? -22.625 -7.141 -5.25 1 77.69 183 ILE B N 1
ATOM 2914 C CA . ILE B 1 183 ? -21.719 -8.227 -5.629 1 77.69 183 ILE B CA 1
ATOM 2915 C C . ILE B 1 183 ? -21.641 -9.25 -4.496 1 77.69 183 ILE B C 1
ATOM 2917 O O . ILE B 1 183 ? -21.75 -10.453 -4.73 1 77.69 183 ILE B O 1
ATOM 2921 N N . LEU B 1 184 ? -21.516 -8.773 -3.299 1 74.38 184 LEU B N 1
ATOM 2922 C CA . LEU B 1 184 ? -21.406 -9.648 -2.137 1 74.38 184 LEU B CA 1
ATOM 2923 C C . LEU B 1 184 ? -22.703 -10.43 -1.929 1 74.38 184 LEU B C 1
ATOM 2925 O O . LEU B 1 184 ? -22.656 -11.633 -1.649 1 74.38 184 LEU B O 1
ATOM 2929 N N . GLU B 1 185 ? -23.766 -9.734 -2.133 1 80.06 185 GLU B N 1
ATOM 2930 C CA . GLU B 1 185 ? -25.062 -10.383 -2.027 1 80.06 185 GLU B CA 1
ATOM 2931 C C . GLU B 1 185 ? -25.203 -11.5 -3.057 1 80.06 185 GLU B C 1
ATOM 2933 O O . GLU B 1 185 ? -25.703 -12.586 -2.74 1 80.06 185 GLU B O 1
ATOM 2938 N N . GLY B 1 186 ? -24.828 -11.211 -4.191 1 76.25 186 GLY B N 1
ATOM 2939 C CA . GLY B 1 186 ? -24.875 -12.219 -5.238 1 76.25 186 GLY B CA 1
ATOM 2940 C C . GLY B 1 186 ? -24 -13.414 -4.949 1 76.25 186 GLY B C 1
ATOM 2941 O O . GLY B 1 186 ? -24.391 -14.555 -5.195 1 76.25 186 GLY B O 1
ATOM 2942 N N . MET B 1 187 ? -22.969 -13.219 -4.398 1 74.94 187 MET B N 1
ATOM 2943 C CA . MET B 1 187 ? -22.047 -14.289 -4.055 1 74.94 187 MET B CA 1
ATOM 2944 C C . MET B 1 187 ? -22.609 -15.172 -2.949 1 74.94 187 MET B C 1
ATOM 2946 O O . MET B 1 187 ? -22.484 -16.391 -2.998 1 74.94 187 MET B O 1
ATOM 2950 N N . MET B 1 188 ? -23.141 -14.5 -1.995 1 76.88 188 MET B N 1
ATOM 2951 C CA . MET B 1 188 ? -23.781 -15.227 -0.9 1 76.88 188 MET B CA 1
ATOM 2952 C C . MET B 1 188 ? -24.906 -16.109 -1.415 1 76.88 188 MET B C 1
ATOM 2954 O O . MET B 1 188 ? -25.062 -17.25 -0.978 1 76.88 188 MET B O 1
ATOM 2958 N N . GLU B 1 189 ? -25.594 -15.625 -2.303 1 78.25 189 GLU B N 1
ATOM 2959 C CA . GLU B 1 189 ? -26.703 -16.375 -2.891 1 78.25 189 GLU B CA 1
ATOM 2960 C C . GLU B 1 189 ? -26.203 -17.609 -3.625 1 78.25 189 GLU B C 1
ATOM 2962 O O . GLU B 1 189 ? -26.797 -18.688 -3.508 1 78.25 189 GLU B O 1
ATOM 2967 N N . LYS B 1 190 ? -25.203 -17.484 -4.301 1 74.88 190 LYS B N 1
ATOM 2968 C CA . LYS B 1 190 ? -24.641 -18.594 -5.047 1 74.88 190 LYS B CA 1
ATOM 2969 C C . LYS B 1 190 ? -24.109 -19.672 -4.105 1 74.88 190 LYS B C 1
ATOM 2971 O O . LYS B 1 190 ? -24.25 -20.875 -4.375 1 74.88 190 LYS B O 1
ATOM 2976 N N . MET B 1 191 ? -23.609 -19.25 -3.045 1 73.31 191 MET B N 1
ATOM 2977 C CA . MET B 1 191 ? -23.031 -20.203 -2.088 1 73.31 191 MET B CA 1
ATOM 2978 C C . MET B 1 191 ? -24.141 -20.922 -1.321 1 73.31 191 MET B C 1
ATOM 2980 O O . MET B 1 191 ? -24 -22.109 -1 1 73.31 191 MET B O 1
ATOM 2984 N N . TYR B 1 192 ? -25.078 -20.172 -1.025 1 71.88 192 TYR B N 1
ATOM 2985 C CA . TYR B 1 192 ? -26.203 -20.781 -0.342 1 71.88 192 TYR B CA 1
ATOM 2986 C C . TYR B 1 192 ? -26.922 -21.781 -1.247 1 71.88 192 TYR B C 1
ATOM 2988 O O . TYR B 1 192 ? -27.391 -22.812 -0.784 1 71.88 192 TYR B O 1
ATOM 2996 N N . THR B 1 193 ? -26.953 -21.5 -2.465 1 67.25 193 THR B N 1
ATOM 2997 C CA . THR B 1 193 ? -27.594 -22.406 -3.408 1 67.25 193 THR B CA 1
ATOM 2998 C C . THR B 1 193 ? -26.719 -23.641 -3.645 1 67.25 193 THR B C 1
ATOM 3000 O O . THR B 1 193 ? -27.234 -24.719 -3.91 1 67.25 193 THR B O 1
ATOM 3003 N N . ARG B 1 194 ? -25.5 -23.531 -3.537 1 64.94 194 ARG B N 1
ATOM 3004 C CA . ARG B 1 194 ? -24.594 -24.672 -3.707 1 64.94 194 ARG B CA 1
ATOM 3005 C C . ARG B 1 194 ? -24.641 -25.594 -2.492 1 64.94 194 ARG B C 1
ATOM 3007 O O . ARG B 1 194 ? -24.453 -26.812 -2.619 1 64.94 194 ARG B O 1
ATOM 3014 N N . ASN B 1 195 ? -24.734 -25.062 -1.394 1 60.59 195 ASN B N 1
ATOM 3015 C CA . ASN B 1 195 ? -24.797 -25.859 -0.174 1 60.59 195 ASN B CA 1
ATOM 3016 C C . ASN B 1 195 ? -26.141 -26.578 -0.047 1 60.59 195 ASN B C 1
ATOM 3018 O O . ASN B 1 195 ? -26.25 -27.578 0.665 1 60.59 195 ASN B O 1
ATOM 3022 N N . VAL B 1 196 ? -27.094 -26.094 -0.704 1 59.81 196 VAL B N 1
ATOM 3023 C CA . VAL B 1 196 ? -28.406 -26.75 -0.657 1 59.81 196 VAL B CA 1
ATOM 3024 C C . VAL B 1 196 ? -28.516 -27.766 -1.783 1 59.81 196 VAL B C 1
ATOM 3026 O O . VAL B 1 196 ? -29.391 -28.625 -1.763 1 59.81 196 VAL B O 1
ATOM 3029 N N . SER B 1 197 ? -27.672 -27.609 -2.77 1 49.03 197 SER B N 1
ATOM 3030 C CA . SER B 1 197 ? -27.734 -28.703 -3.73 1 49.03 197 SER B CA 1
ATOM 3031 C C . SER B 1 197 ? -26.797 -29.844 -3.336 1 49.03 197 SER B C 1
ATOM 3033 O O . SER B 1 197 ? -25.719 -29.609 -2.781 1 49.03 197 SER B O 1
#

Sequence (394 aa):
MSNSTRSFPEISYVIGPCDSTQISSIADQLRAVKDGEACTVIDFRNCSVLQCMTCNTVLGDSLGICGEVPSLQSIICLKVTEDVRVHKKLEMSLIGKLAFSTHQVLDCAGCHSAIGLVLHSTPEHLSALQNLFLLRKELINCYMLRSGACVKASKINFKHRLMDKNIKELEQDLEAQLKQVKILEGMMEKMYTRNVSMSNSTRSFPEISYVIGPCDSTQISSIADQLRAVKDGEACTVIDFRNCSVLQCMTCNTVLGDSLGICGEVPSLQSIICLKVTEDVRVHKKLEMSLIGKLAFSTHQVLDCAGCHSAIGLVLHSTPEHLSALQNLFLLRKELINCYMLRSGACVKASKINFKHRLMDKNIKELEQDLEAQLKQVKILEGMMEKMYTRNVS

Radius of gyration: 26.72 Å; Cα contacts (8 Å, |Δi|>4): 697; chains: 2; bounding box: 53×104×72 Å

Foldseek 3Di:
DDPPPPPPPPPPPCPDDPDLVVLVVLLVQLVCVVVVNFPQPDDPLFKKWKAFQPFRHTFGILVQWQFADVLQQWTWGNDTDPQWDWDPDWDAACDDPQHRWIWTWIAGNVPRHTFWIATDDGPPSCVSRHPITIGHQQRIWIQTNNVRDIDRSSPDGGHRSTDDPDPVNVVVVVVVVVVVVVVVVVVVVVVVVVVVD/DDPPPPPPPPPPPCPDDPDLVVLVVLLVQLVCVVVVNQPQPDDPLFKKWKAFQPFRHTFGILVQWQFADVLQQWTWGNDTDPQWDWDPDWDADCDDPQHGWIWTWIAGNVPRHTFWIATDDGPPSCVSRHRITIGHQQRIWIQTNNVRDIDRSSPDGGHRSGDDPDPVNVVVVVVVVVVVVVVVVVVVVVVVVVVVD